Protein AF-A0A812PM67-F1 (afdb_monomer_lite)

Structure (mmCIF, N/CA/C/O backbone):
data_AF-A0A812PM67-F1
#
_entry.id   AF-A0A812PM67-F1
#
loop_
_atom_site.group_PDB
_atom_site.id
_atom_site.type_symbol
_atom_site.label_atom_id
_atom_site.label_alt_id
_atom_site.label_comp_id
_atom_site.label_asym_id
_atom_site.label_entity_id
_atom_site.label_seq_id
_atom_site.pdbx_PDB_ins_code
_atom_site.Cartn_x
_atom_site.Cartn_y
_atom_site.Cartn_z
_atom_site.occupancy
_atom_site.B_iso_or_equiv
_atom_site.auth_seq_id
_atom_site.auth_comp_id
_atom_site.auth_asym_id
_atom_site.auth_atom_id
_atom_site.pdbx_PDB_model_num
ATOM 1 N N . MET A 1 1 ? -18.846 -13.274 14.100 1.00 53.47 1 MET A N 1
ATOM 2 C CA . MET A 1 1 ? -19.749 -12.479 14.962 1.00 53.47 1 MET A CA 1
ATOM 3 C C . MET A 1 1 ? -19.420 -12.584 16.456 1.00 53.47 1 MET A C 1
ATOM 5 O O . MET A 1 1 ? -19.076 -11.567 17.038 1.00 53.47 1 MET A O 1
ATOM 9 N N . ASN A 1 2 ? -19.441 -13.771 17.082 1.00 52.19 2 ASN A N 1
ATOM 10 C CA . ASN A 1 2 ? -19.246 -13.902 18.545 1.00 52.19 2 ASN A CA 1
ATOM 11 C C . ASN A 1 2 ? -17.919 -13.339 19.081 1.00 52.19 2 ASN A C 1
ATOM 13 O O . ASN A 1 2 ? -17.893 -12.766 20.164 1.00 52.19 2 ASN A O 1
ATOM 17 N N . ASN A 1 3 ? -16.821 -13.451 18.331 1.00 54.47 3 ASN A N 1
ATOM 18 C CA . ASN A 1 3 ? -15.540 -12.885 18.769 1.00 54.47 3 ASN A CA 1
ATOM 19 C C . ASN A 1 3 ? -15.491 -11.360 18.638 1.00 54.47 3 ASN A C 1
ATOM 21 O O . ASN A 1 3 ? -14.904 -10.704 19.487 1.00 54.47 3 ASN A O 1
ATOM 25 N N . PHE A 1 4 ? -16.196 -10.787 17.659 1.00 59.94 4 PHE A N 1
ATOM 26 C CA . PHE A 1 4 ? -16.347 -9.337 17.566 1.00 59.94 4 PHE A CA 1
ATOM 27 C C . PHE A 1 4 ? -17.108 -8.776 18.771 1.00 59.94 4 PHE A C 1
ATOM 29 O O . PHE A 1 4 ? -16.685 -7.788 19.358 1.00 59.94 4 PHE A O 1
ATOM 36 N N . GLN A 1 5 ? -18.180 -9.450 19.208 1.00 59.22 5 GLN A N 1
ATOM 37 C CA . GLN A 1 5 ? -18.929 -9.045 20.404 1.00 59.22 5 GLN A CA 1
ATOM 38 C C . GLN A 1 5 ? -18.068 -9.023 21.678 1.00 59.22 5 GLN A C 1
ATOM 40 O O . GLN A 1 5 ? -18.332 -8.211 22.556 1.00 59.22 5 GLN A O 1
ATOM 45 N N . LYS A 1 6 ? -17.016 -9.852 21.770 1.00 57.28 6 LYS A N 1
ATOM 46 C CA . LYS A 1 6 ? -16.065 -9.835 22.900 1.00 57.28 6 LYS A CA 1
ATOM 47 C C . LYS A 1 6 ? -15.141 -8.610 22.897 1.00 57.28 6 LYS A C 1
ATOM 49 O O . LYS A 1 6 ? -14.663 -8.209 23.957 1.00 57.28 6 LYS A O 1
ATOM 54 N N . CYS A 1 7 ? -14.890 -8.034 21.722 1.00 51.81 7 CYS A N 1
ATOM 55 C CA . CYS A 1 7 ? -14.085 -6.824 21.535 1.00 51.81 7 CYS A CA 1
ATOM 56 C C . CYS A 1 7 ? -14.950 -5.546 21.524 1.00 51.81 7 CYS A C 1
ATOM 58 O O . CYS A 1 7 ? -14.443 -4.449 21.757 1.00 51.81 7 CYS A O 1
ATOM 60 N N . ARG A 1 8 ? -16.257 -5.680 21.268 1.00 52.75 8 ARG A N 1
ATOM 61 C CA . ARG A 1 8 ? -17.226 -4.581 21.195 1.00 52.75 8 ARG A CA 1
ATOM 62 C C . ARG A 1 8 ? -17.349 -3.879 22.556 1.00 52.75 8 ARG A C 1
ATOM 64 O O . ARG A 1 8 ? -17.611 -4.528 23.563 1.00 52.75 8 ARG A O 1
ATOM 71 N N . GLY A 1 9 ? -17.155 -2.556 22.580 1.00 52.50 9 GLY A N 1
ATOM 72 C CA . GLY A 1 9 ? -17.244 -1.718 23.789 1.00 52.50 9 GLY A CA 1
ATOM 73 C C . GLY A 1 9 ? -15.924 -1.451 24.527 1.00 52.50 9 GLY A C 1
ATOM 74 O O . GLY A 1 9 ? -15.938 -0.745 25.528 1.00 52.50 9 GLY A O 1
ATOM 75 N N . ARG A 1 10 ? -14.786 -1.973 24.044 1.00 57.25 10 ARG A N 1
ATOM 76 C CA . ARG A 1 10 ? -13.454 -1.767 24.655 1.00 57.25 10 ARG A CA 1
ATOM 77 C C . ARG A 1 10 ? -12.686 -0.530 24.155 1.00 57.25 10 ARG A C 1
ATOM 79 O O . ARG A 1 10 ? -11.499 -0.439 24.421 1.00 57.25 10 ARG A O 1
ATOM 86 N N . ASP A 1 11 ? -13.348 0.376 23.435 1.00 62.62 11 ASP A N 1
ATOM 87 C CA . ASP A 1 11 ? -12.742 1.546 22.768 1.00 62.62 11 ASP A CA 1
ATOM 88 C C . ASP A 1 11 ? -11.414 1.222 22.051 1.00 62.62 11 ASP A C 1
ATOM 90 O O . ASP A 1 11 ? -10.397 1.874 22.246 1.00 62.62 11 ASP A O 1
ATOM 94 N N . LEU A 1 12 ? -11.416 0.132 21.270 1.00 65.94 12 LEU A N 1
ATOM 95 C CA . LEU A 1 12 ? -10.230 -0.344 20.556 1.00 65.94 12 LEU A CA 1
ATOM 96 C C . LEU A 1 12 ? -10.053 0.425 19.246 1.00 65.94 12 LEU A C 1
ATOM 98 O O . LEU A 1 12 ? -10.961 0.461 18.396 1.00 65.94 12 LEU A O 1
ATOM 102 N N . GLU A 1 13 ? -8.860 0.981 19.064 1.00 75.81 13 GLU A N 1
ATOM 103 C CA . GLU A 1 13 ? -8.408 1.511 17.787 1.00 75.81 13 GLU A CA 1
ATOM 104 C C . GLU A 1 13 ? -7.989 0.365 16.855 1.00 75.81 13 GLU A C 1
ATOM 106 O O . GLU A 1 13 ? -7.826 -0.787 17.263 1.00 75.81 13 GLU A O 1
ATOM 111 N N . LEU A 1 14 ? -7.815 0.653 15.561 1.00 72.88 14 LEU A N 1
ATOM 112 C CA . LEU A 1 14 ? -7.388 -0.379 14.608 1.00 72.88 14 LEU A CA 1
ATOM 113 C C . LEU A 1 14 ? -6.022 -0.972 14.961 1.00 72.88 14 LEU A C 1
ATOM 115 O O . LEU A 1 14 ? -5.805 -2.161 14.764 1.00 72.88 14 LEU A O 1
ATOM 119 N N . THR A 1 15 ? -5.112 -0.159 15.491 1.00 75.88 15 THR A N 1
ATOM 120 C CA . THR A 1 15 ? -3.776 -0.594 15.918 1.00 75.88 15 THR A CA 1
ATOM 121 C C . THR A 1 15 ? -3.815 -1.600 17.061 1.00 75.88 15 THR A C 1
ATOM 123 O O . THR A 1 15 ? -2.888 -2.395 17.190 1.00 75.88 15 THR A O 1
ATOM 126 N N . ASP A 1 16 ? -4.898 -1.618 17.840 1.00 73.19 16 ASP A N 1
ATOM 127 C CA . ASP A 1 16 ? -5.075 -2.562 18.938 1.00 73.19 16 ASP A CA 1
ATOM 128 C C . ASP A 1 16 ? -5.581 -3.923 18.460 1.00 73.19 16 ASP A C 1
ATOM 130 O O . ASP A 1 16 ? -5.602 -4.862 19.249 1.00 73.19 16 ASP A O 1
ATOM 134 N N . LEU A 1 17 ? -6.012 -4.056 17.199 1.00 74.12 17 LEU A N 1
ATOM 135 C CA . LEU A 1 17 ? -6.560 -5.288 16.629 1.00 74.12 17 LEU A CA 1
ATOM 136 C C . LEU A 1 17 ? -5.436 -6.177 16.081 1.00 74.12 17 LEU A C 1
ATOM 138 O O . LEU A 1 17 ? -5.113 -6.165 14.893 1.00 74.12 17 LEU A O 1
ATOM 142 N N . THR A 1 18 ? -4.852 -6.974 16.968 1.00 78.88 18 THR A N 1
ATOM 143 C CA . THR A 1 18 ? -3.805 -7.955 16.677 1.00 78.88 18 THR A CA 1
ATOM 144 C C . THR A 1 18 ? -4.374 -9.374 16.704 1.00 78.88 18 THR A C 1
ATOM 146 O O . THR A 1 18 ? -5.536 -9.600 17.049 1.00 78.88 18 THR A O 1
ATOM 149 N N . THR A 1 19 ? -3.550 -10.370 16.379 1.00 79.12 19 THR A N 1
ATOM 150 C CA . THR A 1 19 ? -3.933 -11.786 16.497 1.00 79.12 19 THR A CA 1
ATOM 151 C C . THR A 1 19 ? -4.286 -12.199 17.930 1.00 79.12 19 THR A C 1
ATOM 153 O O . THR A 1 19 ? -5.054 -13.140 18.119 1.00 79.12 19 THR A O 1
ATOM 156 N N . GLU A 1 20 ? -3.754 -11.492 18.932 1.00 77.94 20 GLU A N 1
ATOM 157 C CA . GLU A 1 20 ? -3.978 -11.759 20.357 1.00 77.94 20 GLU A CA 1
ATOM 158 C C . GLU A 1 20 ? -5.264 -11.112 20.875 1.00 77.94 20 GLU A C 1
ATOM 160 O O . GLU A 1 20 ? -6.002 -11.710 21.657 1.00 77.94 20 GLU A O 1
ATOM 165 N N . THR A 1 21 ? -5.556 -9.887 20.439 1.00 72.69 21 THR A N 1
ATOM 166 C CA . THR A 1 21 ? -6.730 -9.130 20.897 1.00 72.69 21 THR A CA 1
ATOM 167 C C . THR A 1 21 ? -7.976 -9.436 20.067 1.00 72.69 21 THR A C 1
ATOM 169 O O . THR A 1 21 ? -9.092 -9.355 20.585 1.00 72.69 21 THR A O 1
ATOM 172 N N . PHE A 1 22 ? -7.803 -9.842 18.804 1.00 76.81 22 PHE A N 1
ATOM 173 C CA . PHE A 1 22 ? -8.862 -10.277 17.898 1.00 76.81 22 PHE A CA 1
ATOM 174 C C . PHE A 1 22 ? -8.817 -11.797 17.699 1.00 76.81 22 PHE A C 1
ATOM 176 O O . PHE A 1 22 ? -8.490 -12.313 16.629 1.00 76.81 22 PHE A O 1
ATOM 183 N N . VAL A 1 23 ? -9.141 -12.535 18.761 1.00 78.25 23 VAL A N 1
ATOM 184 C CA . VAL A 1 23 ? -9.087 -14.004 18.761 1.00 78.25 23 VAL A CA 1
ATOM 185 C C . VAL A 1 23 ? -10.142 -14.578 17.818 1.00 78.25 23 VAL A C 1
ATOM 187 O O . VAL A 1 23 ? -11.324 -14.244 17.901 1.00 78.25 23 VAL A O 1
ATOM 190 N N . LEU A 1 24 ? -9.739 -15.488 16.934 1.00 77.44 24 LEU A N 1
ATOM 191 C CA . LEU A 1 24 ? -10.632 -16.189 16.011 1.00 77.44 24 LEU A CA 1
ATOM 192 C C . LEU A 1 24 ? -10.998 -17.574 16.547 1.00 77.44 24 LEU A C 1
ATOM 194 O O . LEU A 1 24 ? -10.254 -18.180 17.309 1.00 77.44 24 LEU A O 1
ATOM 198 N N . SER A 1 25 ? -12.169 -18.084 16.163 1.00 77.81 25 SER A N 1
ATOM 199 C CA . SER A 1 25 ? -12.476 -19.501 16.373 1.00 77.81 25 SER A CA 1
ATOM 200 C C . SER A 1 25 ? -11.576 -20.347 15.477 1.00 77.81 25 SER A C 1
ATOM 202 O O . SER A 1 25 ? -11.312 -19.936 14.347 1.00 77.81 25 SER A O 1
ATOM 204 N N . GLU A 1 26 ? -11.229 -21.549 15.920 1.00 79.44 26 GLU A N 1
ATOM 205 C CA . GLU A 1 26 ? -10.392 -22.510 15.187 1.00 79.44 26 GLU A CA 1
ATOM 206 C C . GLU A 1 26 ? -10.802 -22.665 13.713 1.00 79.44 26 GLU A C 1
ATOM 208 O O . GLU A 1 26 ? -9.999 -22.422 12.818 1.00 79.44 26 GLU A O 1
ATOM 213 N N . LYS A 1 27 ? -12.097 -22.875 13.439 1.00 77.50 27 LYS A N 1
ATOM 214 C CA . LYS A 1 27 ? -12.643 -22.974 12.072 1.00 77.50 27 LYS A CA 1
ATOM 215 C C . LYS A 1 27 ? -12.327 -21.768 11.172 1.00 77.50 27 LYS A C 1
ATOM 217 O O . LYS A 1 27 ? -12.127 -21.916 9.970 1.00 77.50 27 LYS A O 1
ATOM 222 N N . VAL A 1 28 ? -12.331 -20.556 11.731 1.00 77.38 28 VAL A N 1
ATOM 223 C CA . VAL A 1 28 ? -12.028 -19.329 10.971 1.00 77.38 28 VAL A CA 1
ATOM 224 C C . VAL A 1 28 ? -10.520 -19.196 10.781 1.00 77.38 28 VAL A C 1
ATOM 226 O O . VAL A 1 28 ? -10.084 -18.795 9.708 1.00 77.38 28 VAL A O 1
ATOM 229 N N . HIS A 1 29 ? -9.726 -19.582 11.781 1.00 78.56 29 HIS A N 1
ATOM 230 C CA . HIS A 1 29 ? -8.271 -19.605 11.669 1.00 78.56 29 HIS A CA 1
ATOM 231 C C . HIS A 1 29 ? -7.803 -20.583 10.575 1.00 78.56 29 HIS A C 1
ATOM 233 O O . HIS A 1 29 ? -7.023 -20.201 9.706 1.00 78.56 29 HIS A O 1
ATOM 239 N N . GLU A 1 30 ? -8.364 -21.795 10.523 1.00 77.44 30 GLU A N 1
ATOM 240 C CA . GLU A 1 30 ? -8.109 -22.762 9.445 1.00 77.44 30 GLU A CA 1
ATOM 241 C C . GLU A 1 30 ? -8.493 -22.221 8.062 1.00 77.44 30 GLU A C 1
ATOM 243 O O . GLU A 1 30 ? -7.765 -22.411 7.084 1.00 77.44 30 GLU A O 1
ATOM 248 N N . ALA A 1 31 ? -9.634 -21.530 7.962 1.00 77.75 31 ALA A N 1
ATOM 249 C CA . ALA A 1 31 ? -10.050 -20.899 6.716 1.00 77.75 31 ALA A CA 1
ATOM 250 C C . ALA A 1 31 ? -9.038 -19.830 6.278 1.00 77.75 31 ALA A C 1
ATOM 252 O O . ALA A 1 31 ? -8.613 -19.839 5.126 1.00 77.75 31 ALA A O 1
ATOM 253 N N . LEU A 1 32 ? -8.586 -18.963 7.190 1.00 83.38 32 LEU A N 1
ATOM 254 C CA . LEU A 1 32 ? -7.574 -17.948 6.886 1.00 83.38 32 LEU A CA 1
ATOM 255 C C . LEU A 1 32 ? -6.211 -18.553 6.534 1.00 83.38 32 LEU A C 1
ATOM 257 O O . LEU A 1 32 ? -5.523 -18.013 5.673 1.00 83.38 32 LEU A O 1
ATOM 261 N N . HIS A 1 33 ? -5.840 -19.699 7.108 1.00 81.94 33 HIS A N 1
ATOM 262 C CA . HIS A 1 33 ? -4.638 -20.421 6.689 1.00 81.94 33 HIS A CA 1
ATOM 263 C C . HIS A 1 33 ? -4.732 -20.866 5.220 1.00 81.94 33 HIS A C 1
ATOM 265 O O . HIS A 1 33 ? -3.780 -20.701 4.457 1.00 81.94 33 HIS A O 1
ATOM 271 N N . LYS A 1 34 ? -5.897 -21.369 4.785 1.00 80.19 34 LYS A N 1
ATOM 272 C CA . LYS A 1 34 ? -6.144 -21.704 3.369 1.00 80.19 34 LYS A CA 1
ATOM 273 C C . LYS A 1 34 ? -6.096 -20.465 2.475 1.00 80.19 34 LYS A C 1
ATOM 275 O O . LYS A 1 34 ? -5.497 -20.523 1.408 1.00 80.19 34 LYS A O 1
ATOM 280 N N . VAL A 1 35 ? -6.664 -19.344 2.927 1.00 84.12 35 VAL A N 1
ATOM 281 C CA . VAL A 1 35 ? -6.593 -18.052 2.218 1.00 84.12 35 VAL A CA 1
ATOM 282 C C . VAL A 1 35 ? -5.139 -17.617 2.036 1.00 84.12 35 VAL A C 1
ATOM 284 O O . VAL A 1 35 ? -4.723 -17.317 0.922 1.00 84.12 35 VAL A O 1
ATOM 287 N N . LYS A 1 36 ? -4.343 -17.629 3.112 1.00 85.69 36 LYS A N 1
ATOM 288 C CA . LYS A 1 36 ? -2.919 -17.279 3.070 1.00 85.69 36 LYS A CA 1
ATOM 289 C C . LYS A 1 36 ? -2.151 -18.185 2.103 1.00 85.69 36 LYS A C 1
ATOM 291 O O . LYS A 1 36 ? -1.379 -17.686 1.288 1.00 85.69 36 LYS A O 1
ATOM 296 N N . HIS A 1 37 ? -2.410 -19.491 2.141 1.00 81.56 37 HIS A N 1
ATOM 297 C CA . HIS A 1 37 ? -1.799 -20.448 1.223 1.00 81.56 37 HIS A CA 1
ATOM 298 C C . HIS A 1 37 ? -2.180 -20.182 -0.246 1.00 81.56 37 HIS A C 1
ATOM 300 O O . HIS A 1 37 ? -1.308 -20.203 -1.111 1.00 81.56 37 HIS A O 1
ATOM 306 N N . GLU A 1 38 ? -3.448 -19.888 -0.547 1.00 83.19 38 GLU A N 1
ATOM 307 C CA . GLU A 1 38 ? -3.905 -19.568 -1.910 1.00 83.19 38 GLU A CA 1
ATOM 308 C C . GLU A 1 38 ? -3.262 -18.282 -2.453 1.00 83.19 38 GLU A C 1
ATOM 310 O O . GLU A 1 38 ? -2.867 -18.224 -3.620 1.00 83.19 38 GLU A O 1
ATOM 315 N N . LEU A 1 39 ? -3.071 -17.282 -1.588 1.00 83.12 39 LEU A N 1
ATOM 316 C CA . LEU A 1 39 ? -2.365 -16.046 -1.928 1.00 83.12 39 LEU A CA 1
ATOM 317 C C . LEU A 1 39 ? -0.874 -16.296 -2.214 1.00 83.12 39 LEU A C 1
ATOM 319 O O . LEU A 1 39 ? -0.337 -15.775 -3.187 1.00 83.12 39 LEU A O 1
ATOM 323 N N . GLN A 1 40 ? -0.199 -17.106 -1.392 1.00 81.19 40 GLN A N 1
ATOM 324 C CA . GLN A 1 40 ? 1.251 -17.323 -1.488 1.00 81.19 40 GLN A CA 1
ATOM 325 C C . GLN A 1 40 ? 1.657 -18.343 -2.552 1.00 81.19 40 GLN A C 1
ATOM 327 O O . GLN A 1 40 ? 2.670 -18.168 -3.239 1.00 81.19 40 GLN A O 1
ATOM 332 N N . HIS A 1 41 ? 0.893 -19.423 -2.679 1.00 78.38 41 HIS A N 1
ATOM 333 C CA . HIS A 1 41 ? 1.264 -20.614 -3.444 1.00 78.38 41 HIS A CA 1
ATOM 334 C C . HIS A 1 41 ? 0.295 -20.908 -4.589 1.00 78.38 41 HIS A C 1
ATOM 336 O O . HIS A 1 41 ? 0.723 -21.454 -5.602 1.00 78.38 41 HIS A O 1
ATOM 342 N N . GLY A 1 42 ? -0.969 -20.505 -4.459 1.00 80.81 42 GLY A N 1
ATOM 343 C CA . GLY A 1 42 ? -2.007 -20.729 -5.462 1.00 80.81 42 GLY A CA 1
ATOM 344 C C . GLY A 1 42 ? -2.061 -19.658 -6.554 1.00 80.81 42 GLY A C 1
ATOM 345 O O . GLY A 1 42 ? -1.041 -19.145 -7.038 1.00 80.81 42 GLY A O 1
ATOM 346 N N . SER A 1 43 ? -3.284 -19.314 -6.954 1.00 80.38 43 SER A N 1
ATOM 347 C CA . SER A 1 43 ? -3.588 -18.310 -7.980 1.00 80.38 43 SER A CA 1
ATOM 348 C C . SER A 1 43 ? -3.188 -16.887 -7.581 1.00 80.38 43 SER A C 1
ATOM 350 O O . SER A 1 43 ? -3.027 -16.030 -8.452 1.00 80.38 43 SER A O 1
ATOM 352 N N . GLY A 1 44 ? -2.998 -16.623 -6.285 1.00 81.31 44 GLY A N 1
ATOM 353 C CA . GLY A 1 44 ? -2.747 -15.277 -5.785 1.00 81.31 44 GLY A CA 1
ATOM 354 C C . GLY A 1 44 ? -4.012 -14.429 -5.640 1.00 81.31 44 GLY A C 1
ATOM 355 O O . GLY A 1 44 ? -3.880 -13.238 -5.402 1.00 81.31 44 GLY A O 1
ATOM 356 N N . ALA A 1 45 ? -5.217 -14.990 -5.779 1.00 83.38 45 ALA A N 1
ATOM 357 C CA . ALA A 1 45 ? -6.473 -14.263 -5.596 1.00 83.38 45 ALA A CA 1
ATOM 358 C C . ALA A 1 45 ? -7.491 -15.081 -4.797 1.00 83.38 45 ALA A C 1
ATOM 360 O O . ALA A 1 45 ? -7.642 -16.284 -4.990 1.00 83.38 45 ALA A O 1
ATOM 361 N N . VAL A 1 46 ? -8.217 -14.412 -3.904 1.00 86.25 46 VAL A N 1
ATOM 362 C CA . VAL A 1 46 ? -9.248 -15.017 -3.061 1.00 86.25 46 VAL A CA 1
ATOM 363 C C . VAL A 1 46 ? -10.446 -14.085 -2.955 1.00 86.25 46 VAL A C 1
ATOM 365 O O . VAL A 1 46 ? -10.289 -12.896 -2.691 1.00 86.25 46 VAL A O 1
ATOM 368 N N . LEU A 1 47 ? -11.650 -14.645 -3.080 1.00 82.94 47 LEU A N 1
ATOM 369 C CA . LEU A 1 47 ? -12.907 -13.970 -2.768 1.00 82.94 47 LEU A CA 1
ATOM 370 C C . LEU A 1 47 ? -13.444 -14.476 -1.423 1.00 82.94 47 LEU A C 1
ATOM 372 O O . LEU A 1 47 ? -13.640 -15.676 -1.229 1.00 82.94 47 LEU A O 1
ATOM 376 N N . LEU A 1 48 ? -13.723 -13.556 -0.507 1.00 83.62 48 LEU A N 1
ATOM 377 C CA . LEU A 1 48 ? -14.401 -13.803 0.760 1.00 83.62 48 LEU A CA 1
ATOM 378 C C . LEU A 1 48 ? -15.816 -13.234 0.702 1.00 83.62 48 LEU A C 1
ATOM 380 O O . LEU A 1 48 ? -16.032 -12.122 0.221 1.00 83.62 48 LEU A O 1
ATOM 384 N N . ARG A 1 49 ? -16.783 -13.986 1.231 1.00 81.75 49 ARG A N 1
ATOM 385 C CA . ARG A 1 49 ? -18.189 -13.572 1.297 1.00 81.75 49 ARG A CA 1
ATOM 386 C C . ARG A 1 49 ? -18.663 -13.580 2.742 1.00 81.75 49 ARG A C 1
ATOM 388 O O . ARG A 1 49 ? -18.769 -14.639 3.356 1.00 81.75 49 ARG A O 1
ATOM 395 N N . PHE A 1 50 ? -18.949 -12.395 3.266 1.00 75.81 50 PHE A N 1
ATOM 396 C CA . PHE A 1 50 ? -19.520 -12.193 4.598 1.00 75.81 50 PHE A CA 1
ATOM 397 C C . PHE A 1 50 ? -21.057 -12.161 4.570 1.00 75.81 50 PHE A C 1
ATOM 399 O O . PHE A 1 50 ? -21.687 -12.424 5.592 1.00 75.81 50 PHE A O 1
ATOM 406 N N . GLY A 1 51 ? -21.646 -11.906 3.394 1.00 65.81 51 GLY A N 1
ATOM 407 C CA . GLY A 1 51 ? -23.090 -11.759 3.184 1.00 65.81 51 GLY A CA 1
ATOM 408 C C . GLY A 1 51 ? -23.604 -10.352 3.535 1.00 65.81 51 GLY A C 1
ATOM 409 O O . GLY A 1 51 ? -22.926 -9.621 4.255 1.00 65.81 51 GLY A O 1
ATOM 410 N N . PRO A 1 52 ? -24.790 -9.947 3.049 1.00 65.69 52 PRO A N 1
ATOM 411 C CA . PRO A 1 52 ? -25.280 -8.570 3.187 1.00 65.69 52 PRO A CA 1
ATOM 412 C C . PRO A 1 52 ? -25.669 -8.193 4.625 1.00 65.69 52 PRO A C 1
ATOM 414 O O . PRO A 1 52 ? -25.455 -7.059 5.056 1.00 65.69 52 PRO A O 1
ATOM 417 N N . ASP A 1 53 ? -26.158 -9.158 5.408 1.00 71.12 53 ASP A N 1
ATOM 418 C CA . ASP A 1 53 ? -26.620 -8.938 6.786 1.00 71.12 53 ASP A CA 1
ATOM 419 C C . ASP A 1 53 ? -25.506 -8.492 7.739 1.00 71.12 53 ASP A C 1
ATOM 421 O O . ASP A 1 53 ? -25.772 -7.942 8.811 1.00 71.12 53 ASP A O 1
ATOM 425 N N . TRP A 1 54 ? -24.246 -8.709 7.356 1.00 73.31 54 TRP A N 1
ATOM 426 C CA . TRP A 1 54 ? -23.092 -8.404 8.189 1.00 73.31 54 TRP A CA 1
ATOM 427 C C . TRP A 1 54 ? -23.007 -6.908 8.537 1.00 73.31 54 TRP A C 1
ATOM 429 O O . TRP A 1 54 ? -22.687 -6.559 9.674 1.00 73.31 54 TRP A O 1
ATOM 439 N N . ILE A 1 55 ? -23.384 -6.030 7.599 1.00 71.50 55 ILE A N 1
ATOM 440 C CA . ILE A 1 55 ? -23.346 -4.572 7.791 1.00 71.50 55 ILE A CA 1
ATOM 441 C C . ILE A 1 55 ? -24.498 -4.102 8.650 1.00 71.50 55 ILE A C 1
ATOM 443 O O . ILE A 1 55 ? -24.295 -3.303 9.561 1.00 71.50 55 ILE A O 1
ATOM 447 N N . HIS A 1 56 ? -25.694 -4.631 8.399 1.00 71.94 56 HIS A N 1
ATOM 448 C CA . HIS A 1 56 ? -26.887 -4.276 9.159 1.00 71.94 56 HIS A CA 1
ATOM 449 C C . HIS A 1 56 ? -26.753 -4.636 10.644 1.00 71.94 56 HIS A C 1
ATOM 451 O O . HIS A 1 56 ? -27.255 -3.913 11.499 1.00 71.94 56 HIS A O 1
ATOM 457 N N . GLN A 1 57 ? -26.048 -5.724 10.964 1.00 73.50 57 GLN A N 1
ATOM 458 C CA . GLN A 1 57 ? -25.883 -6.188 12.344 1.00 73.50 57 GLN A CA 1
ATOM 459 C C . GLN A 1 57 ? -24.791 -5.443 13.127 1.00 73.50 57 GLN A C 1
ATOM 461 O O . GLN A 1 57 ? -24.885 -5.323 14.353 1.00 73.50 57 GLN A O 1
ATOM 466 N N . LEU A 1 58 ? -23.742 -4.972 12.449 1.00 73.56 58 LEU A N 1
ATOM 467 C CA . LEU A 1 58 ? -22.564 -4.391 13.097 1.00 73.56 58 LEU A CA 1
ATOM 468 C C . LEU A 1 58 ? -22.502 -2.864 12.972 1.00 73.56 58 LEU A C 1
ATOM 470 O O . LEU A 1 58 ? -22.118 -2.196 13.926 1.00 73.56 58 LEU A O 1
ATOM 474 N N . GLY A 1 59 ? -22.926 -2.305 11.839 1.00 82.44 59 GLY A N 1
ATOM 475 C CA . GLY A 1 59 ? -22.630 -0.927 11.449 1.00 82.44 59 GLY A CA 1
ATOM 476 C C . GLY A 1 59 ? -21.259 -0.805 10.774 1.00 82.44 59 GLY A C 1
ATOM 477 O O . GLY A 1 59 ? -20.399 -1.674 10.912 1.00 82.44 59 GLY A O 1
ATOM 478 N N . GLU A 1 60 ? -21.042 0.274 10.016 1.00 86.25 60 GLU A N 1
ATOM 479 C CA . GLU A 1 60 ? -19.858 0.440 9.151 1.00 86.25 60 GLU A CA 1
ATOM 480 C C . GLU A 1 60 ? -18.519 0.368 9.888 1.00 86.25 60 GLU A C 1
ATOM 482 O O . GLU A 1 60 ? -17.572 -0.241 9.398 1.00 86.25 60 GLU A O 1
ATOM 487 N N . GLU A 1 61 ? -18.415 1.011 11.047 1.00 84.19 61 GLU A N 1
ATOM 488 C CA . GLU A 1 61 ? -17.140 1.104 11.760 1.00 84.19 61 GLU A CA 1
ATOM 489 C C . GLU A 1 61 ? -16.776 -0.221 12.437 1.00 84.19 61 GLU A C 1
ATOM 491 O O . GLU A 1 61 ? -15.634 -0.677 12.392 1.00 84.19 61 GLU A O 1
ATOM 496 N N . ASP A 1 62 ? -17.775 -0.902 12.988 1.00 81.75 62 ASP A N 1
ATOM 497 C CA . ASP A 1 62 ? -17.632 -2.250 13.529 1.00 81.75 62 ASP A CA 1
ATOM 498 C C . ASP A 1 62 ? -17.292 -3.254 12.413 1.00 81.75 62 ASP A C 1
ATOM 500 O O . ASP A 1 62 ? -16.466 -4.153 12.606 1.00 81.75 62 ASP A O 1
ATOM 504 N N . CYS A 1 63 ? -17.842 -3.045 11.213 1.00 83.62 63 CYS A N 1
ATOM 505 C CA . CYS A 1 63 ? -17.438 -3.754 10.007 1.00 83.62 63 CYS A CA 1
ATOM 506 C C . CYS A 1 63 ? -15.960 -3.506 9.675 1.00 83.62 63 CYS A C 1
ATOM 508 O O . CYS A 1 63 ? -15.188 -4.451 9.503 1.00 83.62 63 CYS A O 1
ATOM 510 N N . ARG A 1 64 ? -15.527 -2.243 9.659 1.00 87.00 64 ARG A N 1
ATOM 511 C CA . ARG A 1 64 ? -14.130 -1.866 9.405 1.00 87.00 64 ARG A CA 1
ATOM 512 C C . ARG A 1 64 ? -13.170 -2.572 10.359 1.00 87.00 64 ARG A C 1
ATOM 514 O O . ARG A 1 64 ? -12.190 -3.168 9.912 1.00 87.00 64 ARG A O 1
ATOM 521 N N . ARG A 1 65 ? -13.485 -2.562 11.657 1.00 84.81 65 ARG A N 1
ATOM 522 C CA . ARG A 1 65 ? -12.721 -3.252 12.708 1.00 84.81 65 ARG A CA 1
ATOM 523 C C . ARG A 1 65 ? -12.706 -4.766 12.509 1.00 84.81 65 ARG A C 1
ATOM 525 O O . ARG A 1 65 ? -11.648 -5.376 12.591 1.00 84.81 65 ARG A O 1
ATOM 532 N N . CYS A 1 66 ? -13.849 -5.382 12.209 1.00 83.31 66 CYS A N 1
ATOM 533 C CA . CYS A 1 66 ? -13.922 -6.813 11.902 1.00 83.31 66 CYS A CA 1
ATOM 534 C C . CYS A 1 66 ? -13.024 -7.201 10.729 1.00 83.31 66 CYS A C 1
ATOM 536 O O . CYS A 1 66 ? -12.274 -8.170 10.821 1.00 83.31 66 CYS A O 1
ATOM 538 N N . PHE A 1 67 ? -13.115 -6.454 9.628 1.00 86.62 67 PHE A N 1
ATOM 539 C CA . PHE A 1 67 ? -12.336 -6.728 8.428 1.00 86.62 67 PHE A CA 1
ATOM 540 C C . PHE A 1 67 ? -10.838 -6.558 8.697 1.00 86.62 67 PHE A C 1
ATOM 542 O O . PHE A 1 67 ? -10.055 -7.447 8.369 1.00 86.62 67 PHE A O 1
ATOM 549 N N . PHE A 1 68 ? -10.453 -5.486 9.397 1.00 88.19 68 PHE A N 1
ATOM 550 C CA . PHE A 1 68 ? -9.080 -5.275 9.851 1.00 88.19 68 PHE A CA 1
ATOM 551 C C . PHE A 1 68 ? -8.576 -6.435 10.714 1.00 88.19 68 PHE A C 1
ATOM 553 O O . PHE A 1 68 ? -7.536 -7.019 10.417 1.00 88.19 68 PHE A O 1
ATOM 560 N N . GLY A 1 69 ? -9.330 -6.792 11.758 1.00 85.06 69 GLY A N 1
ATOM 561 C CA . GLY A 1 69 ? -8.965 -7.845 12.697 1.00 85.06 69 GLY A CA 1
ATOM 562 C C . GLY A 1 69 ? -8.807 -9.200 12.014 1.00 85.06 69 GLY A C 1
ATOM 563 O O . GLY A 1 69 ? -7.874 -9.925 12.325 1.00 85.06 69 GLY A O 1
ATOM 564 N N . LEU A 1 70 ? -9.653 -9.529 11.032 1.00 85.19 70 LEU A N 1
ATOM 565 C CA . LEU A 1 70 ? -9.493 -10.734 10.210 1.00 85.19 70 LEU A CA 1
ATOM 566 C C . LEU A 1 70 ? -8.206 -10.692 9.377 1.00 85.19 70 LEU A C 1
ATOM 568 O O . LEU A 1 70 ? -7.448 -11.660 9.365 1.00 85.19 70 LEU A O 1
ATOM 572 N N . CYS A 1 71 ? -7.939 -9.573 8.702 1.00 87.81 71 CYS A N 1
ATOM 573 C CA . CYS A 1 71 ? -6.746 -9.406 7.877 1.00 87.81 71 CYS A CA 1
ATOM 574 C C . CYS A 1 71 ? -5.440 -9.393 8.691 1.00 87.81 71 CYS A C 1
ATOM 576 O O . CYS A 1 71 ? -4.410 -9.821 8.171 1.00 87.81 71 CYS A O 1
ATOM 578 N N . ALA A 1 72 ? -5.478 -8.994 9.967 1.00 86.50 72 ALA A N 1
ATOM 579 C CA . ALA A 1 72 ? -4.326 -9.040 10.869 1.00 86.50 72 ALA A CA 1
ATOM 580 C C . ALA A 1 72 ? -3.784 -10.468 11.094 1.00 86.50 72 ALA A C 1
ATOM 582 O O . ALA A 1 72 ? -2.600 -10.637 11.377 1.00 86.50 72 ALA A O 1
ATOM 583 N N . HIS A 1 73 ? -4.613 -11.508 10.910 1.00 85.56 73 HIS A N 1
ATOM 584 C CA . HIS A 1 73 ? -4.173 -12.917 10.942 1.00 85.56 73 HIS A CA 1
ATOM 585 C C . HIS A 1 73 ? -3.483 -13.371 9.647 1.00 85.56 73 HIS A C 1
ATOM 587 O O . HIS A 1 73 ? -2.834 -14.415 9.631 1.00 85.56 73 HIS A O 1
ATOM 593 N N . LEU A 1 74 ? -3.609 -12.612 8.555 1.00 86.56 74 LEU A N 1
ATOM 594 C CA . LEU A 1 74 ? -2.964 -12.918 7.274 1.00 86.56 74 LEU A CA 1
ATOM 595 C C . LEU A 1 74 ? -1.598 -12.237 7.149 1.00 86.56 74 LEU A C 1
ATOM 597 O O . LEU A 1 74 ? -0.655 -12.824 6.614 1.00 86.56 74 LEU A O 1
ATOM 601 N N . GLY A 1 75 ? -1.481 -11.008 7.653 1.00 85.94 75 GLY A N 1
ATOM 602 C CA . GLY A 1 75 ? -0.255 -10.224 7.608 1.00 85.94 75 GLY A CA 1
ATOM 603 C C . GLY A 1 75 ? -0.376 -8.908 8.366 1.00 85.94 75 GLY A C 1
ATOM 604 O O . GLY A 1 75 ? -1.438 -8.535 8.859 1.00 85.94 75 GLY A O 1
ATOM 605 N N . ARG A 1 76 ? 0.738 -8.179 8.445 1.00 85.12 76 ARG A N 1
ATOM 606 C CA . ARG A 1 76 ? 0.788 -6.884 9.128 1.00 85.12 76 ARG A CA 1
ATOM 607 C C . ARG A 1 76 ? 0.186 -5.806 8.234 1.00 85.12 76 ARG A C 1
ATOM 609 O O . ARG A 1 76 ? 0.686 -5.609 7.128 1.00 85.12 76 ARG A O 1
ATOM 616 N N . ALA A 1 77 ? -0.825 -5.088 8.714 1.00 84.00 77 ALA A N 1
ATOM 617 C CA . ALA A 1 77 ? -1.345 -3.923 8.006 1.00 84.00 77 ALA A CA 1
ATOM 618 C C . ALA A 1 77 ? -0.258 -2.847 7.864 1.00 84.00 77 ALA A C 1
ATOM 620 O O . ALA A 1 77 ? 0.485 -2.569 8.810 1.00 84.00 77 ALA A O 1
ATOM 621 N N . VAL A 1 78 ? -0.157 -2.251 6.681 1.00 78.19 78 VAL A N 1
ATOM 622 C CA . VAL A 1 78 ? 0.770 -1.150 6.408 1.00 78.19 78 VAL A CA 1
ATOM 623 C C . VAL A 1 78 ? -0.006 0.107 6.057 1.00 78.19 78 VAL A C 1
ATOM 625 O O . VAL A 1 78 ? -1.093 0.045 5.476 1.00 78.19 78 VAL A O 1
ATOM 628 N N . ALA A 1 79 ? 0.549 1.252 6.449 1.00 71.75 79 ALA A N 1
ATOM 629 C CA . ALA A 1 79 ? -0.034 2.538 6.125 1.00 71.75 79 ALA A CA 1
ATOM 630 C C . ALA A 1 79 ? -0.125 2.681 4.610 1.00 71.75 79 ALA A C 1
ATOM 632 O O . ALA A 1 79 ? 0.748 2.233 3.868 1.00 71.75 79 ALA A O 1
ATOM 633 N N . GLN A 1 80 ? -1.202 3.311 4.161 1.00 67.69 80 GLN A N 1
ATOM 634 C CA . GLN A 1 80 ? -1.413 3.561 2.745 1.00 67.69 80 GLN A CA 1
ATOM 635 C C . GLN A 1 80 ? -1.007 4.974 2.375 1.00 67.69 80 GLN A C 1
ATOM 637 O O . GLN A 1 80 ? -0.774 5.224 1.203 1.00 67.69 80 GLN A O 1
ATOM 642 N N . SER A 1 81 ? -0.908 5.895 3.337 1.00 57.22 81 SER A N 1
ATOM 643 C CA . SER A 1 81 ? -0.628 7.317 3.128 1.00 57.22 81 SER A CA 1
ATOM 644 C C . SER A 1 81 ? 0.449 7.836 4.076 1.00 57.22 81 SER A C 1
ATOM 646 O O . SER A 1 81 ? 0.354 7.622 5.283 1.00 57.22 81 SER A O 1
ATOM 648 N N . THR A 1 82 ? 1.409 8.592 3.546 1.00 46.69 82 THR A N 1
ATOM 649 C CA . THR A 1 82 ? 2.544 9.142 4.312 1.00 46.69 82 THR A CA 1
ATOM 650 C C . THR A 1 82 ? 2.190 10.283 5.269 1.00 46.69 82 THR A C 1
ATOM 652 O O . THR A 1 82 ? 2.985 10.618 6.145 1.00 46.69 82 THR A O 1
ATOM 655 N N . ASP A 1 83 ? 1.024 10.898 5.092 1.00 41.66 83 ASP A N 1
ATOM 656 C CA . ASP A 1 83 ? 0.524 12.046 5.847 1.00 41.66 83 ASP A CA 1
ATOM 657 C C . ASP A 1 83 ? -0.514 11.669 6.914 1.00 41.66 83 ASP A C 1
ATOM 659 O O . ASP A 1 83 ? -0.521 12.281 7.979 1.00 41.66 83 ASP A O 1
ATOM 663 N N . LEU A 1 84 ? -1.358 10.664 6.652 1.00 46.59 84 LEU A N 1
ATOM 664 C CA . LEU A 1 84 ? -2.444 10.260 7.559 1.00 46.59 84 LEU A CA 1
ATOM 665 C C . LEU A 1 84 ? -2.213 8.915 8.266 1.00 46.59 84 LEU A C 1
ATOM 667 O O . LEU A 1 84 ? -2.994 8.571 9.148 1.00 46.59 84 LEU A O 1
ATOM 671 N N . GLY A 1 85 ? -1.190 8.139 7.881 1.00 56.69 85 GLY A N 1
ATOM 672 C CA . GLY A 1 85 ? -0.930 6.818 8.473 1.00 56.69 85 GLY A CA 1
ATOM 673 C C . GLY A 1 85 ? -2.102 5.834 8.334 1.00 56.69 85 GLY A C 1
ATOM 674 O O . GLY A 1 85 ? -2.254 4.929 9.149 1.00 56.69 85 GLY A O 1
ATOM 675 N N . GLU A 1 86 ? -2.977 6.023 7.338 1.00 67.75 86 GLU A N 1
ATOM 676 C CA . GLU A 1 86 ? -4.242 5.294 7.223 1.00 67.75 86 GLU A CA 1
ATOM 677 C C . GLU A 1 86 ? -3.987 3.799 6.938 1.00 67.75 86 GLU A C 1
ATOM 679 O O . GLU A 1 86 ? -3.597 3.428 5.829 1.00 67.75 86 GLU A O 1
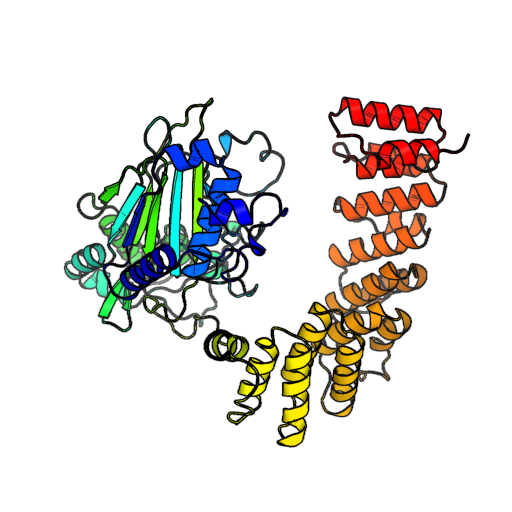ATOM 684 N N . LEU A 1 87 ? -4.182 2.936 7.945 1.00 74.81 87 LEU A N 1
ATOM 685 C CA . LEU A 1 87 ? -3.962 1.482 7.840 1.00 74.81 87 LEU A CA 1
ATOM 686 C C . LEU A 1 87 ? -5.106 0.757 7.107 1.00 74.81 87 LEU A C 1
ATOM 688 O O . LEU A 1 87 ? -4.883 -0.223 6.397 1.00 74.81 87 LEU A O 1
ATOM 692 N N . CYS A 1 88 ? -6.336 1.253 7.261 1.00 83.81 88 CYS A N 1
ATOM 693 C CA . CYS A 1 88 ? -7.528 0.745 6.586 1.00 83.81 88 CYS A CA 1
ATOM 694 C C . CYS A 1 88 ? -8.293 1.910 5.976 1.00 83.81 88 CYS A C 1
ATOM 696 O O . CYS A 1 88 ? -8.982 2.653 6.683 1.00 83.81 88 CYS A O 1
ATOM 698 N N . ALA A 1 89 ? -8.104 2.076 4.671 1.00 82.88 89 ALA A N 1
ATOM 699 C CA . ALA A 1 89 ? -8.554 3.238 3.942 1.00 82.88 89 ALA A CA 1
ATOM 700 C C . ALA A 1 89 ? -10.034 3.167 3.599 1.00 82.88 89 ALA A C 1
ATOM 702 O O . ALA A 1 89 ? -10.520 2.140 3.117 1.00 82.88 89 ALA A O 1
ATOM 703 N N . ARG A 1 90 ? -10.727 4.291 3.794 1.00 86.81 90 ARG A N 1
ATOM 704 C CA . ARG A 1 90 ? -12.086 4.492 3.282 1.00 86.81 90 ARG A CA 1
ATOM 705 C C . ARG A 1 90 ? -12.018 4.898 1.812 1.00 86.81 90 ARG A C 1
ATOM 707 O O . ARG A 1 90 ? -11.469 5.945 1.461 1.00 86.81 90 ARG A O 1
ATOM 714 N N . VAL A 1 91 ? -12.546 4.045 0.943 1.00 83.75 91 VAL A N 1
ATOM 715 C CA . VAL A 1 91 ? -12.609 4.267 -0.503 1.00 83.75 91 VAL A CA 1
ATOM 716 C C . VAL A 1 91 ? -14.029 4.720 -0.851 1.00 83.75 91 VAL A C 1
ATOM 718 O O . VAL A 1 91 ? -14.930 3.906 -1.048 1.00 83.75 91 VAL A O 1
ATOM 721 N N . GLU A 1 92 ? -14.197 6.040 -0.883 1.00 81.75 92 GLU A N 1
ATOM 722 C CA . GLU A 1 92 ? -15.436 6.788 -1.148 1.00 81.75 92 GLU A CA 1
ATOM 723 C C . GLU A 1 92 ? -15.117 8.012 -2.044 1.00 81.75 92 GLU A C 1
ATOM 725 O O . GLU A 1 92 ? -13.947 8.408 -2.156 1.00 81.75 92 GLU A O 1
ATOM 730 N N . ASP A 1 93 ? -16.105 8.598 -2.735 1.00 71.81 93 ASP A N 1
ATOM 731 C CA . ASP A 1 93 ? -15.890 9.826 -3.524 1.00 71.81 93 ASP A CA 1
ATOM 732 C C . ASP A 1 93 ? -15.594 11.012 -2.592 1.00 71.81 93 ASP A C 1
ATOM 734 O O . ASP A 1 93 ? -16.399 11.358 -1.737 1.00 71.81 93 ASP A O 1
ATOM 738 N N . ALA A 1 94 ? -14.468 11.709 -2.774 1.00 54.31 94 ALA A N 1
ATOM 739 C CA . ALA A 1 94 ? -14.139 12.876 -1.951 1.00 54.31 94 ALA A CA 1
ATOM 740 C C . ALA A 1 94 ? -15.152 14.031 -2.082 1.00 54.31 94 ALA A C 1
ATOM 742 O O . ALA A 1 94 ? -15.121 14.944 -1.260 1.00 54.31 94 ALA A O 1
ATOM 743 N N . ARG A 1 95 ? -16.018 14.035 -3.108 1.00 50.38 95 ARG A N 1
ATOM 744 C CA . ARG A 1 95 ? -17.070 15.055 -3.273 1.00 50.38 95 ARG A CA 1
ATOM 745 C C . ARG A 1 95 ? -18.213 14.931 -2.264 1.00 50.38 95 ARG A C 1
ATOM 747 O O . ARG A 1 95 ? -18.843 15.946 -1.996 1.00 50.38 95 ARG A O 1
ATOM 754 N N . SER A 1 96 ? -18.466 13.748 -1.700 1.00 37.41 96 SER A N 1
ATOM 755 C CA . SER A 1 96 ? -19.490 13.559 -0.658 1.00 37.41 96 SER A CA 1
ATOM 756 C C . SER A 1 96 ? -19.020 14.014 0.733 1.00 37.41 96 SER A C 1
ATOM 758 O O . SER A 1 96 ? -19.817 14.101 1.663 1.00 37.41 96 SER A O 1
ATOM 760 N N . LEU A 1 97 ? -17.736 14.366 0.876 1.00 42.41 97 LEU A N 1
ATOM 761 C CA . LEU A 1 97 ? -17.140 14.905 2.096 1.00 42.41 97 LEU A CA 1
ATOM 762 C C . LEU A 1 97 ? -17.004 16.433 1.983 1.00 42.41 97 LEU A C 1
ATOM 764 O O . LEU A 1 97 ? -15.933 16.950 1.659 1.00 42.41 97 LEU A O 1
ATOM 768 N N . GLU A 1 98 ? -18.062 17.180 2.319 1.00 35.25 98 GLU A N 1
ATOM 769 C CA . GLU A 1 98 ? -18.030 18.657 2.428 1.00 35.25 98 GLU A CA 1
ATOM 770 C C . GLU A 1 98 ? -16.923 19.175 3.382 1.00 35.25 98 GLU A C 1
ATOM 772 O O . GLU A 1 98 ? -16.518 20.335 3.322 1.00 35.25 98 GLU A O 1
ATOM 777 N N . VAL A 1 99 ? -16.359 18.302 4.223 1.00 34.59 99 VAL A N 1
ATOM 778 C CA . VAL A 1 99 ? -15.396 18.626 5.287 1.00 34.59 99 VAL A CA 1
ATOM 779 C C . VAL A 1 99 ? -13.933 18.716 4.807 1.00 34.59 99 VAL A C 1
ATOM 781 O O . VAL A 1 99 ? -13.109 19.351 5.465 1.00 34.59 99 VAL A O 1
ATOM 784 N N . LEU A 1 100 ? -13.564 18.156 3.647 1.00 35.38 100 LEU A N 1
ATOM 785 C CA . LEU A 1 100 ? -12.153 18.121 3.209 1.00 35.38 100 LEU A CA 1
ATOM 786 C C . LEU A 1 100 ? -11.714 19.303 2.331 1.00 35.38 100 LEU A C 1
ATOM 788 O O . LEU A 1 100 ? -10.520 19.461 2.082 1.00 35.38 100 LEU A O 1
ATOM 792 N N . ALA A 1 101 ? -12.628 20.186 1.922 1.00 30.41 101 ALA A N 1
ATOM 793 C CA . ALA A 1 101 ? -12.295 21.351 1.094 1.00 30.41 101 ALA A CA 1
ATOM 794 C C . ALA A 1 101 ? -11.417 22.405 1.811 1.00 30.41 101 ALA A C 1
ATOM 796 O O . ALA A 1 101 ? -10.832 23.263 1.152 1.00 30.41 101 ALA A O 1
ATOM 797 N N . ALA A 1 102 ? -11.287 22.334 3.142 1.00 31.78 102 ALA A N 1
ATOM 798 C CA . ALA A 1 102 ? -10.533 23.298 3.950 1.00 31.78 102 ALA A CA 1
ATOM 799 C C . ALA A 1 102 ? -9.072 22.894 4.239 1.00 31.78 102 ALA A C 1
ATOM 801 O O . ALA A 1 102 ? -8.303 23.703 4.760 1.00 31.78 102 ALA A O 1
ATOM 802 N N . THR A 1 103 ? -8.657 21.671 3.896 1.00 31.44 103 THR A N 1
ATOM 803 C CA . THR A 1 103 ? -7.258 21.239 4.032 1.00 31.44 103 THR A CA 1
ATOM 804 C C . THR A 1 103 ? -6.695 20.965 2.646 1.00 31.44 103 THR A C 1
ATOM 806 O O . THR A 1 103 ? -7.325 20.303 1.832 1.00 31.44 103 THR A O 1
ATOM 809 N N . HIS A 1 104 ? -5.495 21.455 2.344 1.00 31.92 104 HIS A N 1
ATOM 810 C CA . HIS A 1 104 ? -4.785 21.163 1.091 1.00 31.92 104 HIS A CA 1
ATOM 811 C C . HIS A 1 104 ? -4.346 19.678 0.970 1.00 31.92 104 HIS A C 1
ATOM 813 O O . HIS A 1 104 ? -3.317 19.384 0.356 1.00 31.92 104 HIS A O 1
ATOM 819 N N . THR A 1 105 ? -5.093 18.730 1.548 1.00 34.69 105 THR A N 1
ATOM 820 C CA . THR A 1 105 ? -4.859 17.293 1.405 1.00 34.69 105 THR A CA 1
ATOM 821 C C . THR A 1 105 ? -5.224 16.889 -0.023 1.00 34.69 105 THR A C 1
ATOM 823 O O . THR A 1 105 ? -6.366 16.937 -0.481 1.00 34.69 105 THR A O 1
ATOM 826 N N . LYS A 1 106 ? -4.178 16.619 -0.803 1.00 42.81 106 LYS A N 1
ATOM 827 C CA . LYS A 1 106 ? -4.248 16.399 -2.248 1.00 42.81 106 LYS A CA 1
ATOM 828 C C . LYS A 1 106 ? -5.053 15.133 -2.555 1.00 42.81 106 LYS A C 1
ATOM 830 O O . LYS A 1 106 ? -4.825 14.076 -1.976 1.00 42.81 106 LYS A O 1
ATOM 835 N N . ARG A 1 107 ? -5.980 15.252 -3.509 1.00 39.50 107 ARG A N 1
ATOM 836 C CA . ARG A 1 107 ? -6.880 14.185 -3.973 1.00 39.50 107 ARG A CA 1
ATOM 837 C C . ARG A 1 107 ? -6.086 12.966 -4.466 1.00 39.50 107 ARG A C 1
ATOM 839 O O . ARG A 1 107 ? -5.419 13.047 -5.495 1.00 39.50 107 ARG A O 1
ATOM 846 N N . ARG A 1 108 ? -6.184 11.834 -3.762 1.00 45.66 108 ARG A N 1
ATOM 847 C CA . ARG A 1 108 ? -5.691 10.527 -4.235 1.00 45.66 108 ARG A CA 1
ATOM 848 C C . ARG A 1 108 ? -6.637 9.920 -5.272 1.00 45.66 108 ARG A C 1
ATOM 850 O O . ARG A 1 108 ? -7.847 10.120 -5.202 1.00 45.66 108 ARG A O 1
ATOM 857 N N . GLY A 1 109 ? -6.084 9.149 -6.212 1.00 39.72 109 GLY A N 1
ATOM 858 C CA . GLY A 1 109 ? -6.808 8.608 -7.370 1.00 39.72 109 GLY A CA 1
ATOM 859 C C . GLY A 1 109 ? -8.027 7.739 -7.037 1.00 39.72 109 GLY A C 1
ATOM 860 O O . GLY A 1 109 ? -8.974 7.718 -7.815 1.00 39.72 109 GLY A O 1
ATOM 861 N N . TYR A 1 110 ? -8.057 7.068 -5.880 1.00 47.94 110 TYR A N 1
ATOM 862 C CA . TYR A 1 110 ? -9.209 6.256 -5.462 1.00 47.94 110 TYR A CA 1
ATOM 863 C C . TYR A 1 110 ? -10.412 7.070 -4.973 1.00 47.94 110 TYR A C 1
ATOM 865 O O . TYR A 1 110 ? -11.525 6.557 -5.040 1.00 47.94 110 TYR A O 1
ATOM 873 N N . ARG A 1 111 ? -10.217 8.341 -4.588 1.00 49.69 111 ARG A N 1
ATOM 874 C CA . ARG A 1 111 ? -11.276 9.248 -4.107 1.00 49.69 111 ARG A CA 1
ATOM 875 C C . ARG A 1 111 ? -11.865 10.152 -5.201 1.00 49.69 111 ARG A C 1
ATOM 877 O O . ARG A 1 111 ? -12.367 11.232 -4.900 1.00 49.69 111 ARG A O 1
ATOM 884 N N . ASN A 1 112 ? -11.741 9.776 -6.477 1.00 58.66 112 ASN A N 1
ATOM 885 C CA . ASN A 1 112 ? -12.342 10.501 -7.603 1.00 58.66 112 ASN A CA 1
ATOM 886 C C . ASN A 1 112 ? -13.299 9.587 -8.386 1.00 58.66 112 ASN A C 1
ATOM 888 O O . ASN A 1 112 ? -13.035 8.406 -8.514 1.00 58.66 112 ASN A O 1
ATOM 892 N N . ALA A 1 113 ? -14.393 10.092 -8.945 1.00 62.69 113 ALA A N 1
ATOM 893 C CA . ALA A 1 113 ? -15.373 9.253 -9.654 1.00 62.69 113 ALA A CA 1
ATOM 894 C C . ALA A 1 113 ? -14.946 8.774 -11.062 1.00 62.69 113 ALA A C 1
ATOM 896 O O . ALA A 1 113 ? -15.722 8.140 -11.774 1.00 62.69 113 ALA A O 1
ATOM 897 N N . LYS A 1 114 ? -13.721 9.091 -11.502 1.00 73.25 114 LYS A N 1
ATOM 898 C CA . LYS A 1 114 ? -13.251 8.780 -12.860 1.00 73.25 114 LYS A CA 1
ATOM 899 C C . LYS A 1 114 ? -12.839 7.315 -12.984 1.00 73.25 114 LYS A C 1
ATOM 901 O O . LYS A 1 114 ? -12.544 6.663 -11.981 1.00 73.25 114 LYS A O 1
ATOM 906 N N . ASP A 1 115 ? -12.811 6.824 -14.220 1.00 73.31 115 ASP A N 1
ATOM 907 C CA . ASP A 1 115 ? -12.227 5.523 -14.546 1.00 73.31 115 ASP A CA 1
ATOM 908 C C . ASP A 1 115 ? -10.754 5.480 -14.114 1.00 73.31 115 ASP A C 1
ATOM 910 O O . ASP A 1 115 ? -10.023 6.471 -14.229 1.00 73.31 115 ASP A O 1
ATOM 914 N N . GLN A 1 116 ? -10.346 4.338 -13.567 1.00 79.56 116 GLN A N 1
ATOM 915 C CA . GLN A 1 116 ? -8.975 4.091 -13.163 1.00 79.56 116 GLN A CA 1
ATOM 916 C C . GLN A 1 116 ? -8.281 3.141 -14.129 1.00 79.56 116 GLN A C 1
ATOM 918 O O . GLN A 1 116 ? -8.816 2.100 -14.508 1.00 79.56 116 GLN A O 1
ATOM 923 N N . PHE A 1 117 ? -7.033 3.465 -14.440 1.00 82.38 117 PHE A N 1
ATOM 924 C CA . PHE A 1 117 ? -6.135 2.554 -15.136 1.00 82.38 117 PHE A CA 1
ATOM 925 C C . PHE A 1 117 ? -5.723 1.418 -14.199 1.00 82.38 117 PHE A C 1
ATOM 927 O O . PHE A 1 117 ? -5.577 1.631 -12.989 1.00 82.38 117 PHE A O 1
ATOM 934 N N . LEU A 1 118 ? -5.535 0.225 -14.767 1.00 85.56 118 LEU A N 1
ATOM 935 C CA . LEU A 1 118 ? -4.978 -0.913 -14.041 1.00 85.56 118 LEU A CA 1
ATOM 936 C C . LEU A 1 118 ? -3.647 -0.526 -13.408 1.00 85.56 118 LEU A C 1
ATOM 938 O O . LEU A 1 118 ? -2.842 0.186 -14.005 1.00 85.56 118 LEU A O 1
ATOM 942 N N . HIS A 1 119 ? -3.447 -0.952 -12.172 1.00 88.19 119 HIS A N 1
ATOM 943 C CA . HIS A 1 119 ? -2.218 -0.701 -11.447 1.00 88.19 119 HIS A CA 1
ATOM 944 C C . HIS A 1 119 ? -1.970 -1.790 -10.412 1.00 88.19 119 HIS A C 1
ATOM 946 O O . HIS A 1 119 ? -2.864 -2.558 -10.056 1.00 88.19 119 HIS A O 1
ATOM 952 N N . VAL A 1 120 ? -0.738 -1.818 -9.928 1.00 87.19 120 VAL A N 1
ATOM 953 C CA . VAL A 1 120 ? -0.378 -2.414 -8.647 1.00 87.19 120 VAL A CA 1
ATOM 954 C C . VAL A 1 120 ? -0.110 -1.287 -7.659 1.00 87.19 120 VAL A C 1
ATOM 956 O O . VAL A 1 120 ? 0.372 -0.213 -8.034 1.00 87.19 120 VAL A O 1
ATOM 959 N N . ASP A 1 121 ? -0.426 -1.509 -6.392 1.00 79.12 121 ASP A N 1
ATOM 960 C CA . ASP A 1 121 ? -0.180 -0.520 -5.353 1.00 79.12 121 ASP A CA 1
ATOM 961 C C . ASP A 1 121 ? 1.332 -0.474 -5.043 1.00 79.12 121 ASP A C 1
ATOM 963 O O . ASP A 1 121 ? 1.995 -1.501 -4.884 1.00 79.12 121 ASP A O 1
ATOM 967 N N . SER A 1 122 ? 1.920 0.722 -5.005 1.00 65.81 122 SER A N 1
ATOM 968 C CA . SER A 1 122 ? 3.351 0.896 -4.735 1.00 65.81 122 SER A CA 1
ATOM 969 C C . SER A 1 122 ? 3.661 0.935 -3.239 1.00 65.81 122 SER A C 1
ATOM 971 O O . SER A 1 122 ? 2.818 1.255 -2.410 1.00 65.81 122 SER A O 1
ATOM 973 N N . SER A 1 123 ? 4.910 0.638 -2.883 1.00 52.06 123 SER A N 1
ATOM 974 C CA . SER A 1 123 ? 5.415 0.804 -1.521 1.00 52.06 123 SER A CA 1
ATOM 975 C C . SER A 1 123 ? 5.517 2.278 -1.127 1.00 52.06 123 SER A C 1
ATOM 977 O O . SER A 1 123 ? 6.126 3.061 -1.860 1.00 52.06 123 SER A O 1
ATOM 979 N N . ILE A 1 124 ? 5.069 2.617 0.083 1.00 45.56 124 ILE A N 1
ATOM 980 C CA . ILE A 1 124 ? 5.474 3.853 0.759 1.00 45.56 124 ILE A CA 1
ATOM 981 C C . ILE A 1 124 ? 7.010 3.871 0.894 1.00 45.56 124 ILE A C 1
ATOM 983 O O . ILE A 1 124 ? 7.614 2.818 1.123 1.00 45.56 124 ILE A O 1
ATOM 987 N N . PRO A 1 125 ? 7.685 5.034 0.763 1.00 39.53 125 PRO A N 1
ATOM 988 C CA . PRO A 1 125 ? 9.118 5.128 0.992 1.00 39.53 125 PRO A CA 1
ATOM 989 C C . PRO A 1 125 ? 9.530 4.496 2.328 1.00 39.53 125 PRO A C 1
ATOM 991 O O . PRO A 1 125 ? 9.173 4.989 3.398 1.00 39.53 125 PRO A O 1
ATOM 994 N N . ALA A 1 126 ? 10.433 3.513 2.256 1.00 36.84 126 ALA A N 1
ATOM 995 C CA . ALA A 1 126 ? 11.176 2.951 3.391 1.00 36.84 126 ALA A CA 1
ATOM 996 C C . ALA A 1 126 ? 11.897 4.010 4.261 1.00 36.84 126 ALA A C 1
ATOM 998 O O . ALA A 1 126 ? 12.408 3.698 5.330 1.00 36.84 126 ALA A O 1
ATOM 999 N N . ALA A 1 127 ? 11.910 5.279 3.835 1.00 34.47 127 ALA A N 1
ATOM 1000 C CA . ALA A 1 127 ? 12.437 6.423 4.571 1.00 34.47 127 ALA A CA 1
ATOM 1001 C C . ALA A 1 127 ? 11.700 6.731 5.894 1.00 34.47 127 ALA A C 1
ATOM 1003 O O . ALA A 1 127 ? 12.216 7.525 6.674 1.00 34.47 127 ALA A O 1
ATOM 1004 N N . ARG A 1 128 ? 10.526 6.131 6.161 1.00 37.06 128 ARG A N 1
ATOM 1005 C CA . ARG A 1 128 ? 9.845 6.198 7.473 1.00 37.06 128 ARG A CA 1
ATOM 1006 C C . ARG A 1 128 ? 9.642 4.839 8.162 1.00 37.06 128 ARG A C 1
ATOM 1008 O O . ARG A 1 128 ? 8.993 4.790 9.195 1.00 37.06 128 ARG A O 1
ATOM 1015 N N . GLY A 1 129 ? 10.178 3.744 7.614 1.00 43.56 129 GLY A N 1
ATOM 1016 C CA . GLY A 1 129 ? 10.020 2.403 8.204 1.00 43.56 129 GLY A CA 1
ATOM 1017 C C . GLY A 1 129 ? 8.626 1.770 8.051 1.00 43.56 129 GLY A C 1
ATOM 1018 O O . GLY A 1 129 ? 8.373 0.695 8.592 1.00 43.56 129 GLY A O 1
ATOM 1019 N N . GLU A 1 130 ? 7.715 2.385 7.296 1.00 52.25 130 GLU A N 1
ATOM 1020 C CA . GLU A 1 130 ? 6.366 1.853 7.073 1.00 52.25 130 GLU A CA 1
ATOM 1021 C C . GLU A 1 130 ? 6.351 0.933 5.837 1.00 52.25 130 GLU A C 1
ATOM 1023 O O . GLU A 1 130 ? 6.998 1.207 4.829 1.00 52.25 130 GLU A O 1
ATOM 1028 N N . GLY A 1 131 ? 5.718 -0.237 5.972 1.00 58.75 131 GLY A N 1
ATOM 1029 C CA . GLY A 1 131 ? 5.958 -1.414 5.126 1.00 58.75 131 GLY A CA 1
ATOM 1030 C C . GLY A 1 131 ? 5.384 -1.369 3.702 1.00 58.75 131 GLY A C 1
ATOM 1031 O O . GLY A 1 131 ? 4.777 -0.401 3.264 1.00 58.75 131 GLY A O 1
ATOM 1032 N N . ILE A 1 132 ? 5.589 -2.467 2.974 1.00 72.00 132 ILE A N 1
ATOM 1033 C CA . ILE A 1 132 ? 5.181 -2.666 1.571 1.00 72.00 132 ILE A CA 1
ATOM 1034 C C . ILE A 1 132 ? 3.824 -3.386 1.495 1.00 72.00 132 ILE A C 1
ATOM 1036 O O . ILE A 1 132 ? 3.506 -4.178 2.383 1.00 72.00 132 ILE A O 1
ATOM 1040 N N . CYS A 1 133 ? 3.060 -3.147 0.421 1.00 83.38 133 CYS A N 1
ATOM 1041 C CA . CYS A 1 133 ? 1.880 -3.938 0.068 1.00 83.38 133 CYS A CA 1
ATOM 1042 C C . CYS A 1 133 ? 2.277 -5.222 -0.684 1.00 83.38 133 CYS A C 1
ATOM 1044 O O . CYS A 1 133 ? 2.630 -5.171 -1.863 1.00 83.38 133 CYS A O 1
ATOM 1046 N N . ASP A 1 134 ? 2.211 -6.361 0.008 1.00 87.12 134 ASP A N 1
ATOM 1047 C CA . ASP A 1 134 ? 2.323 -7.692 -0.603 1.00 87.12 134 ASP A CA 1
ATOM 1048 C C . ASP A 1 134 ? 0.939 -8.189 -1.052 1.00 87.12 134 ASP A C 1
ATOM 1050 O O . ASP A 1 134 ? 0.767 -8.700 -2.157 1.00 87.12 134 ASP A O 1
ATOM 1054 N N . VAL A 1 135 ? -0.065 -7.995 -0.191 1.00 90.88 135 VAL A N 1
ATOM 1055 C CA . VAL A 1 135 ? -1.463 -8.350 -0.452 1.00 90.88 135 VAL A CA 1
ATOM 1056 C C . VAL A 1 135 ? -2.342 -7.113 -0.328 1.00 90.88 135 VAL A C 1
ATOM 1058 O O . VAL A 1 135 ? -2.304 -6.400 0.680 1.00 90.88 135 VAL A O 1
ATOM 1061 N N . LEU A 1 136 ? -3.175 -6.896 -1.340 1.00 91.94 136 LEU A N 1
ATOM 1062 C CA . LEU A 1 136 ? -4.270 -5.938 -1.313 1.00 91.94 136 LEU A CA 1
ATOM 1063 C C . LEU A 1 136 ? -5.541 -6.656 -0.861 1.00 91.94 136 LEU A C 1
ATOM 1065 O O . LEU A 1 136 ? -5.950 -7.631 -1.484 1.00 91.94 136 LEU A O 1
ATOM 1069 N N . ALA A 1 137 ? -6.193 -6.143 0.178 1.00 92.81 137 ALA A N 1
ATOM 1070 C CA . ALA A 1 137 ? -7.507 -6.598 0.612 1.00 92.81 137 ALA A CA 1
ATOM 1071 C C . ALA A 1 137 ? -8.529 -5.465 0.464 1.00 92.81 137 ALA A C 1
ATOM 1073 O O . ALA A 1 137 ? -8.295 -4.348 0.922 1.00 92.81 137 ALA A O 1
ATOM 1074 N N . MET A 1 138 ? -9.664 -5.740 -0.169 1.00 91.94 138 MET A N 1
ATOM 1075 C CA . MET A 1 138 ? -10.709 -4.753 -0.436 1.00 91.94 138 MET A CA 1
ATOM 1076 C C . MET A 1 138 ? -12.081 -5.368 -0.176 1.00 91.94 138 MET A C 1
ATOM 1078 O O . MET A 1 138 ? -12.388 -6.404 -0.755 1.00 91.94 138 MET A O 1
ATOM 1082 N N . ILE A 1 139 ? -12.914 -4.723 0.641 1.00 91.06 139 ILE A N 1
ATOM 1083 C CA . ILE A 1 139 ? -14.294 -5.152 0.925 1.00 91.06 139 ILE A CA 1
ATOM 1084 C C . ILE A 1 139 ? -15.307 -4.092 0.503 1.00 91.06 139 ILE A C 1
ATOM 1086 O O . ILE A 1 139 ? -15.123 -2.902 0.770 1.00 91.06 139 ILE A O 1
ATOM 1090 N N . CYS A 1 140 ? -16.393 -4.532 -0.130 1.00 90.50 140 CYS A N 1
ATOM 1091 C CA . CYS A 1 140 ? -17.542 -3.694 -0.442 1.00 90.50 140 CYS A CA 1
ATOM 1092 C C . CYS A 1 140 ? -18.457 -3.570 0.779 1.00 90.50 140 CYS A C 1
ATOM 1094 O O . CYS A 1 140 ? -19.010 -4.560 1.264 1.00 90.50 140 CYS A O 1
ATOM 1096 N N . VAL A 1 141 ? -18.646 -2.341 1.262 1.00 91.19 141 VAL A N 1
ATOM 1097 C CA . VAL A 1 141 ? -19.704 -2.025 2.228 1.00 91.19 141 VAL A CA 1
ATOM 1098 C C . VAL A 1 141 ? -20.969 -1.653 1.465 1.00 91.19 141 VAL A C 1
ATOM 1100 O O . VAL A 1 141 ? -22.024 -2.256 1.645 1.00 91.19 141 VAL A O 1
ATOM 1103 N N . ARG A 1 142 ? -20.848 -0.681 0.567 1.00 90.50 142 ARG A N 1
ATOM 1104 C CA . ARG A 1 142 ? -21.919 -0.258 -0.329 1.00 90.50 142 ARG A CA 1
ATOM 1105 C C . ARG A 1 142 ? -21.349 -0.029 -1.723 1.00 90.50 142 ARG A C 1
ATOM 1107 O O . ARG A 1 142 ? -20.339 0.678 -1.827 1.00 90.50 142 ARG A O 1
ATOM 1114 N N . PRO A 1 143 ? -21.952 -0.602 -2.774 1.00 90.94 143 PRO A N 1
ATOM 1115 C CA . PRO A 1 143 ? -21.582 -0.277 -4.143 1.00 90.94 143 PRO A CA 1
ATOM 1116 C C . PRO A 1 143 ? -21.993 1.162 -4.488 1.00 90.94 143 PRO A C 1
ATOM 1118 O O . PRO A 1 143 ? -22.716 1.812 -3.734 1.00 90.94 143 PRO A O 1
ATOM 1121 N N . ALA A 1 144 ? -21.505 1.663 -5.622 1.00 91.00 144 ALA A N 1
ATOM 1122 C CA . ALA A 1 144 ? -22.053 2.881 -6.216 1.00 91.00 144 ALA A CA 1
ATOM 1123 C C . ALA A 1 144 ? -23.453 2.606 -6.792 1.00 91.00 144 ALA A C 1
ATOM 1125 O O . ALA A 1 144 ? -23.809 1.448 -7.017 1.00 91.00 144 ALA A O 1
ATOM 1126 N N . ALA A 1 145 ? -24.224 3.663 -7.062 1.00 89.94 145 ALA A N 1
ATOM 1127 C CA . ALA A 1 145 ? -25.526 3.525 -7.714 1.00 89.94 145 ALA A CA 1
ATOM 1128 C C . ALA A 1 145 ? -25.373 3.060 -9.170 1.00 89.94 145 ALA A C 1
ATOM 1130 O O . ALA A 1 145 ? -26.104 2.184 -9.626 1.00 89.94 145 ALA A O 1
ATOM 1131 N N . GLU A 1 146 ? -24.384 3.610 -9.878 1.00 90.31 146 GLU A N 1
ATOM 1132 C CA . GLU A 1 146 ? -24.032 3.216 -11.241 1.00 90.31 146 GLU A CA 1
ATOM 1133 C C . GLU A 1 146 ? -22.513 3.096 -11.403 1.00 90.31 146 GLU A C 1
ATOM 1135 O O . GLU A 1 146 ? -21.747 3.922 -10.898 1.00 90.31 146 GLU A O 1
ATOM 1140 N N . GLY A 1 147 ? -22.070 2.089 -12.159 1.00 89.81 147 GLY A N 1
ATOM 1141 C CA . GLY A 1 147 ? -20.659 1.869 -12.472 1.00 89.81 147 GLY A CA 1
ATOM 1142 C C . GLY A 1 147 ? -19.807 1.486 -11.257 1.00 89.81 147 GLY A C 1
ATOM 1143 O O . GLY A 1 147 ? -20.268 0.882 -10.294 1.00 89.81 147 GLY A O 1
ATOM 1144 N N . GLY A 1 148 ? -18.513 1.804 -11.312 1.00 87.19 148 GLY A N 1
ATOM 1145 C CA . GLY A 1 148 ? -17.579 1.530 -10.216 1.00 87.19 148 GLY A CA 1
ATOM 1146 C C . GLY A 1 148 ? -17.167 0.070 -10.077 1.00 87.19 148 GLY A C 1
ATOM 1147 O O . GLY A 1 148 ? -16.574 -0.281 -9.049 1.00 87.19 148 GLY A O 1
ATOM 1148 N N . VAL A 1 149 ? -17.453 -0.711 -11.115 1.00 88.12 149 VAL A N 1
ATOM 1149 C CA . VAL A 1 149 ? -17.124 -2.121 -11.314 1.00 88.12 149 VAL A CA 1
ATOM 1150 C C . VAL A 1 149 ? -15.629 -2.329 -11.126 1.00 88.12 149 VAL A C 1
ATOM 1152 O O . VAL A 1 149 ? -14.830 -1.582 -11.700 1.00 88.12 149 VAL A O 1
ATOM 1155 N N . SER A 1 150 ? -15.237 -3.319 -10.325 1.00 86.94 150 SER A N 1
ATOM 1156 C CA . SER A 1 150 ? -13.825 -3.647 -10.133 1.00 86.94 150 SER A CA 1
ATOM 1157 C C . SER A 1 150 ? -13.250 -4.245 -11.412 1.00 86.94 150 SER A C 1
ATOM 1159 O O . SER A 1 150 ? -13.860 -5.104 -12.038 1.00 86.94 150 SER A O 1
ATOM 1161 N N . LYS A 1 151 ? -12.060 -3.788 -11.795 1.00 88.38 151 LYS A N 1
ATOM 1162 C CA . LYS A 1 151 ? -11.276 -4.330 -12.906 1.00 88.38 151 LYS A CA 1
ATOM 1163 C C . LYS A 1 151 ? -10.115 -5.118 -12.320 1.00 88.38 151 LYS A C 1
ATOM 1165 O O . LYS A 1 151 ? -9.413 -4.585 -11.462 1.00 88.38 151 LYS A O 1
ATOM 1170 N N . LEU A 1 152 ? -9.915 -6.349 -12.773 1.00 86.69 152 LEU A N 1
ATOM 1171 C CA . LEU A 1 152 ? -8.811 -7.216 -12.374 1.00 86.69 152 LEU A CA 1
ATOM 1172 C C . LEU A 1 152 ? -8.134 -7.786 -13.618 1.00 86.69 152 LEU A C 1
ATOM 1174 O O . LEU A 1 152 ? -8.807 -8.207 -14.554 1.00 86.69 152 LEU A O 1
ATOM 1178 N N . ALA A 1 153 ? -6.807 -7.827 -13.618 1.00 86.94 153 ALA A N 1
ATOM 1179 C CA . ALA A 1 153 ? -6.030 -8.446 -14.683 1.00 86.94 153 ALA A CA 1
ATOM 1180 C C . ALA A 1 153 ? -4.920 -9.311 -14.089 1.00 86.94 153 ALA A C 1
ATOM 1182 O O . ALA A 1 153 ? -4.162 -8.867 -13.224 1.00 86.94 153 ALA A O 1
ATOM 1183 N N . SER A 1 154 ? -4.827 -10.554 -14.560 1.00 88.94 154 SER A N 1
ATOM 1184 C CA . SER A 1 154 ? -3.780 -11.473 -14.122 1.00 88.94 154 SER A CA 1
ATOM 1185 C C . SER A 1 154 ? -2.448 -11.102 -14.765 1.00 88.94 154 SER A C 1
ATOM 1187 O O . SER A 1 154 ? -2.349 -10.987 -15.987 1.00 88.94 154 SER A O 1
ATOM 1189 N N . ALA A 1 155 ? -1.399 -11.005 -13.952 1.00 90.56 155 ALA A N 1
ATOM 1190 C CA . ALA A 1 155 ? -0.031 -10.850 -14.426 1.00 90.56 155 ALA A CA 1
ATOM 1191 C C . ALA A 1 155 ? 0.383 -11.989 -15.366 1.00 90.56 155 ALA A C 1
ATOM 1193 O O . ALA A 1 155 ? 1.155 -11.754 -16.285 1.00 90.56 155 ALA A O 1
ATOM 1194 N N . ALA A 1 156 ? -0.141 -13.206 -15.171 1.00 88.81 156 ALA A N 1
ATOM 1195 C CA . ALA A 1 156 ? 0.162 -14.340 -16.040 1.00 88.81 156 ALA A CA 1
ATOM 1196 C C . ALA A 1 156 ? -0.369 -14.135 -17.464 1.00 88.81 156 ALA A C 1
ATOM 1198 O O . ALA A 1 156 ? 0.354 -14.403 -18.419 1.00 88.81 156 ALA A O 1
ATOM 1199 N N . GLU A 1 157 ? -1.588 -13.609 -17.599 1.00 90.19 157 GLU A N 1
ATOM 1200 C CA . GLU A 1 157 ? -2.187 -13.307 -18.903 1.00 90.19 157 GLU A CA 1
ATOM 1201 C C . GLU A 1 157 ? -1.465 -12.134 -19.578 1.00 90.19 157 GLU A C 1
ATOM 1203 O O . GLU A 1 157 ? -1.074 -12.235 -20.737 1.00 90.19 157 GLU A O 1
ATOM 1208 N N . ILE A 1 158 ? -1.194 -11.052 -18.836 1.00 90.81 158 ILE A N 1
ATOM 1209 C CA . ILE A 1 158 ? -0.407 -9.914 -19.344 1.00 90.81 158 ILE A CA 1
ATOM 1210 C C . ILE A 1 158 ? 0.958 -10.399 -19.839 1.00 90.81 158 ILE A C 1
ATOM 1212 O O . ILE A 1 158 ? 1.376 -10.076 -20.947 1.00 90.81 158 ILE A O 1
ATOM 1216 N N . TYR A 1 159 ? 1.649 -11.205 -19.035 1.00 92.56 159 TYR A N 1
ATOM 1217 C CA . TYR A 1 159 ? 2.968 -11.716 -19.377 1.00 92.56 159 TYR A CA 1
ATOM 1218 C C . TYR A 1 159 ? 2.923 -12.643 -20.600 1.00 92.56 159 TYR A C 1
ATOM 1220 O O . TYR A 1 159 ? 3.823 -12.572 -21.431 1.00 92.56 159 TYR A O 1
ATOM 1228 N N . ALA A 1 160 ? 1.869 -13.449 -20.775 1.00 92.25 160 ALA A N 1
ATOM 1229 C CA . ALA A 1 160 ? 1.671 -14.242 -21.991 1.00 92.25 160 ALA A CA 1
ATOM 1230 C C . ALA A 1 160 ? 1.557 -13.354 -23.245 1.00 92.25 160 ALA A C 1
ATOM 1232 O O . ALA A 1 160 ? 2.226 -13.618 -24.241 1.00 92.25 160 ALA A O 1
ATOM 1233 N N . ARG A 1 161 ? 0.819 -12.235 -23.181 1.00 93.62 161 ARG A N 1
ATOM 1234 C CA . ARG A 1 161 ? 0.769 -11.255 -24.288 1.00 93.62 161 ARG A CA 1
ATOM 1235 C C . ARG A 1 161 ? 2.109 -10.573 -24.539 1.00 93.62 161 ARG A C 1
ATOM 1237 O O . ARG A 1 161 ? 2.462 -10.296 -25.682 1.00 93.62 161 ARG A O 1
ATOM 1244 N N . LEU A 1 162 ? 2.887 -10.322 -23.488 1.00 94.44 162 LEU A N 1
ATOM 1245 C CA . LEU A 1 162 ? 4.243 -9.794 -23.640 1.00 94.44 162 LEU A CA 1
ATOM 1246 C C . LEU A 1 162 ? 5.171 -10.805 -24.334 1.00 94.44 162 LEU A C 1
ATOM 1248 O O . LEU A 1 162 ? 6.025 -10.395 -25.115 1.00 94.44 162 LEU A O 1
ATOM 1252 N N . GLN A 1 163 ? 4.987 -12.115 -24.132 1.00 93.94 163 GLN A N 1
ATOM 1253 C CA . GLN A 1 163 ? 5.765 -13.145 -24.839 1.00 93.94 163 GLN A CA 1
ATOM 1254 C C . GLN A 1 163 ? 5.538 -13.133 -26.357 1.00 93.94 163 GLN A C 1
ATOM 1256 O O . GLN A 1 163 ? 6.457 -13.457 -27.108 1.00 93.94 163 GLN A O 1
ATOM 1261 N N . GLU A 1 164 ? 4.364 -12.699 -26.819 1.00 95.81 164 GLU A N 1
ATOM 1262 C CA . GLU A 1 164 ? 4.065 -12.486 -28.244 1.00 95.81 164 GLU A CA 1
ATOM 1263 C C . GLU A 1 164 ? 4.756 -11.232 -28.816 1.00 95.81 164 GLU A C 1
ATOM 1265 O O . GLU A 1 164 ? 4.834 -11.060 -30.033 1.00 95.81 164 GLU A O 1
ATOM 1270 N N . LYS A 1 165 ? 5.313 -10.376 -27.947 1.00 96.62 165 LYS A N 1
ATOM 1271 C CA . LYS A 1 165 ? 6.030 -9.134 -28.275 1.00 96.62 165 LYS A CA 1
ATOM 1272 C C . LYS A 1 165 ? 7.467 -9.162 -27.707 1.00 96.62 165 LYS A C 1
ATOM 1274 O O . LYS A 1 165 ? 7.786 -8.402 -26.790 1.00 96.62 165 LYS A O 1
ATOM 1279 N N . PRO A 1 166 ? 8.393 -9.987 -28.248 1.00 95.06 166 PRO A N 1
ATOM 1280 C CA . PRO A 1 166 ? 9.697 -10.252 -27.621 1.00 95.06 166 PRO A CA 1
ATOM 1281 C C . PRO A 1 166 ? 10.577 -9.013 -27.405 1.00 95.06 166 PRO A C 1
ATOM 1283 O O . PRO A 1 166 ? 11.296 -8.928 -26.410 1.00 95.06 166 PRO A O 1
ATOM 1286 N N . SER A 1 167 ? 10.522 -8.043 -28.324 1.00 95.19 167 SER A N 1
ATOM 1287 C CA . SER A 1 167 ? 11.265 -6.781 -28.209 1.00 95.19 167 SER A CA 1
ATOM 1288 C C . SER A 1 167 ? 10.788 -5.943 -27.023 1.00 95.19 167 SER A C 1
ATOM 1290 O O . SER A 1 167 ? 11.616 -5.392 -26.296 1.00 95.19 167 SER A O 1
ATOM 1292 N N . LEU A 1 168 ? 9.468 -5.884 -26.809 1.00 96.56 168 LEU A N 1
ATOM 1293 C CA . LEU A 1 168 ? 8.865 -5.216 -25.661 1.00 96.56 168 LEU A CA 1
ATOM 1294 C C . LEU A 1 168 ? 9.215 -5.956 -24.372 1.00 96.56 168 LEU A C 1
ATOM 1296 O O . LEU A 1 168 ? 9.733 -5.329 -23.451 1.00 96.56 168 LEU A O 1
ATOM 1300 N N . LEU A 1 169 ? 8.986 -7.277 -24.329 1.00 96.06 169 LEU A N 1
ATOM 1301 C CA . LEU A 1 169 ? 9.251 -8.108 -23.149 1.00 96.06 169 LEU A CA 1
ATOM 1302 C C . LEU A 1 169 ? 10.688 -7.929 -22.658 1.00 96.06 169 LEU A C 1
ATOM 1304 O O . LEU A 1 169 ? 10.902 -7.629 -21.488 1.00 96.06 169 LEU A O 1
ATOM 1308 N N . LYS A 1 170 ? 11.667 -7.995 -23.567 1.00 94.94 170 LYS A N 1
ATOM 1309 C CA . LYS A 1 170 ? 13.079 -7.786 -23.231 1.00 94.94 170 LYS A CA 1
ATOM 1310 C C . LYS A 1 170 ? 13.334 -6.428 -22.566 1.00 94.94 170 LYS A C 1
ATOM 1312 O O . LYS A 1 170 ? 14.169 -6.344 -21.669 1.00 94.94 170 LYS A O 1
ATOM 1317 N N . LEU A 1 171 ? 12.650 -5.366 -22.998 1.00 94.62 171 LEU A N 1
ATOM 1318 C CA . LEU A 1 171 ? 12.834 -4.032 -22.425 1.00 94.62 171 LEU A CA 1
ATOM 1319 C C . LEU A 1 171 ? 12.166 -3.904 -21.053 1.00 94.62 171 LEU A C 1
ATOM 1321 O O . LEU A 1 171 ? 12.774 -3.364 -20.132 1.00 94.62 171 LEU A O 1
ATOM 1325 N N . VAL A 1 172 ? 10.948 -4.428 -20.889 1.00 94.12 172 VAL A N 1
ATOM 1326 C CA . VAL A 1 172 ? 10.242 -4.378 -19.599 1.00 94.12 172 VAL A CA 1
ATOM 1327 C C . VAL A 1 172 ? 10.826 -5.342 -18.558 1.00 94.12 172 VAL A C 1
ATOM 1329 O O . VAL A 1 172 ? 10.670 -5.074 -17.370 1.00 94.12 172 VAL A O 1
ATOM 1332 N N . GLU A 1 173 ? 11.530 -6.401 -18.977 1.00 93.06 173 GLU A N 1
ATOM 1333 C CA . GLU A 1 173 ? 12.327 -7.294 -18.114 1.00 93.06 173 GLU A CA 1
ATOM 1334 C C . GLU A 1 173 ? 13.720 -6.746 -17.789 1.00 93.06 173 GLU A C 1
ATOM 1336 O O . GLU A 1 173 ? 14.250 -7.012 -16.714 1.00 93.06 173 GLU A O 1
ATOM 1341 N N . ARG A 1 174 ? 14.328 -5.964 -18.692 1.00 92.44 174 ARG A N 1
ATOM 1342 C CA . ARG A 1 174 ? 15.515 -5.164 -18.350 1.00 92.44 174 ARG A CA 1
ATOM 1343 C C . ARG A 1 174 ? 15.147 -4.132 -17.286 1.00 92.44 174 ARG A C 1
ATOM 1345 O O . ARG A 1 174 ? 15.866 -3.948 -16.308 1.00 92.44 174 ARG A O 1
ATOM 1352 N N . GLY A 1 175 ? 14.014 -3.470 -17.504 1.00 90.50 175 GLY A N 1
ATOM 1353 C CA . GLY A 1 175 ? 13.496 -2.440 -16.632 1.00 90.50 175 GLY A CA 1
ATOM 1354 C C . GLY A 1 175 ? 13.967 -1.034 -16.956 1.00 90.50 175 GLY A C 1
ATOM 1355 O O . GLY A 1 175 ? 14.617 -0.763 -17.970 1.00 90.50 175 GLY A O 1
ATOM 1356 N N . PHE A 1 176 ? 13.580 -0.125 -16.063 1.00 89.44 176 PHE A N 1
ATOM 1357 C CA . PHE A 1 176 ? 13.786 1.309 -16.214 1.00 89.44 176 PHE A CA 1
ATOM 1358 C C . PHE A 1 176 ? 14.258 1.939 -14.909 1.00 89.44 176 PHE A C 1
ATOM 1360 O O . PHE A 1 176 ? 13.919 1.483 -13.814 1.00 89.44 176 PHE A O 1
ATOM 1367 N N . LYS A 1 177 ? 15.004 3.039 -15.012 1.00 85.88 177 LYS A N 1
ATOM 1368 C CA . LYS A 1 177 ? 15.326 3.878 -13.855 1.00 85.88 177 LYS A CA 1
ATOM 1369 C C . LYS A 1 177 ? 14.115 4.721 -13.460 1.00 85.88 177 LYS A C 1
ATOM 1371 O O . LYS A 1 177 ? 13.639 5.545 -14.238 1.00 85.88 177 LYS A O 1
ATOM 1376 N N . TYR A 1 178 ? 13.652 4.567 -12.224 1.00 79.31 178 TYR A N 1
ATOM 1377 C CA . TYR A 1 178 ? 12.680 5.469 -11.607 1.00 79.31 178 TYR A CA 1
ATOM 1378 C C . TYR A 1 178 ? 12.880 5.533 -10.090 1.00 79.31 178 TYR A C 1
ATOM 1380 O O . TYR A 1 178 ? 13.343 4.577 -9.464 1.00 79.31 178 TYR A O 1
ATOM 1388 N N . ASP A 1 179 ? 12.526 6.666 -9.478 1.00 69.19 179 ASP A N 1
ATOM 1389 C CA . ASP A 1 179 ? 12.512 6.780 -8.020 1.00 69.19 179 ASP A CA 1
ATOM 1390 C C . ASP A 1 179 ? 11.200 6.208 -7.477 1.00 69.19 179 ASP A C 1
ATOM 1392 O O . ASP A 1 179 ? 10.163 6.872 -7.541 1.00 69.19 179 ASP A O 1
ATOM 1396 N N . ALA A 1 180 ? 11.253 5.000 -6.907 1.00 59.50 180 ALA A N 1
ATOM 1397 C CA . ALA A 1 180 ? 10.122 4.351 -6.241 1.00 59.50 180 ALA A CA 1
ATOM 1398 C C . ALA A 1 180 ? 9.504 5.221 -5.131 1.00 59.50 180 ALA A C 1
ATOM 1400 O O . ALA A 1 180 ? 8.311 5.106 -4.862 1.00 59.50 180 ALA A O 1
ATOM 1401 N N . LYS A 1 181 ? 10.279 6.139 -4.529 1.00 54.66 181 LYS A N 1
ATOM 1402 C CA . LYS A 1 181 ? 9.772 7.084 -3.529 1.00 54.66 181 LYS A CA 1
ATOM 1403 C C . LYS A 1 181 ? 8.936 8.193 -4.155 1.00 54.66 181 LYS A C 1
ATOM 1405 O O . LYS A 1 181 ? 8.075 8.735 -3.483 1.00 54.66 181 LYS A O 1
ATOM 1410 N N . SER A 1 182 ? 9.171 8.537 -5.419 1.00 51.41 182 SER A N 1
ATOM 1411 C CA . SER A 1 182 ? 8.461 9.607 -6.128 1.00 51.41 182 SER A CA 1
ATOM 1412 C C . SER A 1 182 ? 7.140 9.159 -6.760 1.00 51.41 182 SER A C 1
ATOM 1414 O O . SER A 1 182 ? 6.313 10.009 -7.090 1.00 51.41 182 SER A O 1
ATOM 1416 N N . VAL A 1 183 ? 6.934 7.841 -6.905 1.00 50.97 183 VAL A N 1
ATOM 1417 C CA . VAL A 1 183 ? 5.786 7.250 -7.611 1.00 50.97 183 VAL A CA 1
ATOM 1418 C C . VAL A 1 183 ? 4.460 7.690 -6.974 1.00 50.97 183 VAL A C 1
ATOM 1420 O O . VAL A 1 183 ? 3.499 7.930 -7.687 1.00 50.97 183 VAL A O 1
ATOM 1423 N N . GLU A 1 184 ? 4.391 7.957 -5.669 1.00 44.94 184 GLU A N 1
ATOM 1424 C CA . GLU A 1 184 ? 3.142 8.389 -5.015 1.00 44.94 184 GLU A CA 1
ATOM 1425 C C . GLU A 1 184 ? 2.856 9.905 -5.018 1.00 44.94 184 GLU A C 1
ATOM 1427 O O . GLU A 1 184 ? 1.804 10.327 -4.526 1.00 44.94 184 GLU A O 1
ATOM 1432 N N . TYR A 1 185 ? 3.747 10.752 -5.546 1.00 45.34 185 TYR A N 1
ATOM 1433 C CA . TYR A 1 185 ? 3.662 12.202 -5.337 1.00 45.34 185 TYR A CA 1
ATOM 1434 C C . TYR A 1 185 ? 3.276 13.014 -6.582 1.00 45.34 185 TYR A C 1
ATOM 1436 O O . TYR A 1 185 ? 3.473 12.630 -7.731 1.00 45.34 185 TYR A O 1
ATOM 1444 N N . HIS A 1 186 ? 2.724 14.206 -6.325 1.00 45.09 186 HIS A N 1
ATOM 1445 C CA . HIS A 1 186 ? 2.395 15.216 -7.336 1.00 45.09 186 HIS A CA 1
ATOM 1446 C C . HIS A 1 186 ? 3.598 15.494 -8.266 1.00 45.09 186 HIS A C 1
ATOM 1448 O O . HIS A 1 186 ? 4.722 15.542 -7.762 1.00 45.09 186 HIS A O 1
ATOM 1454 N N . PRO A 1 187 ? 3.397 15.788 -9.569 1.00 47.41 187 PRO A N 1
ATOM 1455 C CA . PRO A 1 187 ? 4.484 15.982 -10.539 1.00 47.41 187 PRO A CA 1
ATOM 1456 C C . PRO A 1 187 ? 5.592 16.953 -10.102 1.00 47.41 187 PRO A C 1
ATOM 1458 O O . PRO A 1 187 ? 6.753 16.766 -10.441 1.00 47.41 187 PRO A O 1
ATOM 1461 N N . SER A 1 188 ? 5.248 17.959 -9.293 1.00 45.16 188 SER A N 1
ATOM 1462 C CA . SER A 1 188 ? 6.190 18.951 -8.748 1.00 45.16 188 SER A CA 1
ATOM 1463 C C . SER A 1 188 ? 7.118 18.441 -7.632 1.00 45.16 188 SER A C 1
ATOM 1465 O O . SER A 1 188 ? 7.985 19.183 -7.192 1.00 45.16 188 SER A O 1
ATOM 1467 N N . TRP A 1 189 ? 6.895 17.232 -7.111 1.00 45.50 189 TRP A N 1
ATOM 1468 C CA . TRP A 1 189 ? 7.706 16.587 -6.065 1.00 45.50 189 TRP A CA 1
ATOM 1469 C C . TRP A 1 189 ? 8.515 15.413 -6.624 1.00 45.50 189 TRP A C 1
ATOM 1471 O O . TRP A 1 189 ? 9.172 14.704 -5.860 1.00 45.50 189 TRP A O 1
ATOM 1481 N N . ARG A 1 190 ? 8.469 15.206 -7.948 1.00 58.56 190 ARG A N 1
ATOM 1482 C CA . ARG A 1 190 ? 9.285 14.205 -8.630 1.00 58.56 190 ARG A CA 1
ATOM 1483 C C . ARG A 1 190 ? 10.748 14.516 -8.374 1.00 58.56 190 ARG A C 1
ATOM 1485 O O . ARG A 1 190 ? 11.249 15.568 -8.767 1.00 58.56 190 ARG A O 1
ATOM 1492 N N . ARG A 1 191 ? 11.424 13.586 -7.713 1.00 60.88 191 ARG A N 1
ATOM 1493 C CA . ARG A 1 191 ? 12.878 13.547 -7.692 1.00 60.88 191 ARG A CA 1
ATOM 1494 C C . ARG A 1 191 ? 13.301 12.601 -8.794 1.00 60.88 191 ARG A C 1
ATOM 1496 O O . ARG A 1 191 ? 12.786 11.489 -8.886 1.00 60.88 191 ARG A O 1
ATOM 1503 N N . LEU A 1 192 ? 14.209 13.065 -9.642 1.00 66.88 192 LEU A N 1
ATOM 1504 C CA . LEU A 1 192 ? 14.904 12.147 -10.523 1.00 66.88 192 LEU A CA 1
ATOM 1505 C C . LEU A 1 192 ? 15.726 11.198 -9.639 1.00 66.88 192 LEU A C 1
ATOM 1507 O O . LEU A 1 192 ? 16.307 11.651 -8.644 1.00 66.88 192 LEU A O 1
ATOM 1511 N N . PRO A 1 193 ? 15.732 9.893 -9.947 1.00 71.69 193 PRO A N 1
ATOM 1512 C CA . PRO A 1 193 ? 16.577 8.960 -9.235 1.00 71.69 193 PRO A CA 1
ATOM 1513 C C . PRO A 1 193 ? 18.053 9.364 -9.413 1.00 71.69 193 PRO A C 1
ATOM 1515 O O . PRO A 1 193 ? 18.400 9.994 -10.418 1.00 71.69 193 PRO A O 1
ATOM 1518 N N . PRO A 1 194 ? 18.930 9.014 -8.456 1.00 68.94 194 PRO A N 1
ATOM 1519 C CA . PRO A 1 194 ? 20.375 9.148 -8.618 1.00 68.94 194 PRO A CA 1
ATOM 1520 C C . PRO A 1 194 ? 20.863 8.531 -9.937 1.00 68.94 194 PRO A C 1
ATOM 1522 O O . PRO A 1 194 ? 20.268 7.577 -10.441 1.00 68.94 194 PRO A O 1
ATOM 1525 N N . SER A 1 195 ? 21.952 9.050 -10.504 1.00 70.81 195 SER A N 1
ATOM 1526 C CA . SER A 1 195 ? 22.491 8.560 -11.783 1.00 70.81 195 SER A CA 1
ATOM 1527 C C . SER A 1 195 ? 22.901 7.080 -11.735 1.00 70.81 195 SER A C 1
ATOM 1529 O O . SER A 1 195 ? 22.779 6.370 -12.739 1.00 70.81 195 SER A O 1
ATOM 1531 N N . ASP A 1 196 ? 23.318 6.607 -10.561 1.00 73.81 196 ASP A N 1
ATOM 1532 C CA . ASP A 1 196 ? 23.694 5.230 -10.232 1.00 73.81 196 ASP A CA 1
ATOM 1533 C C . ASP A 1 196 ? 22.508 4.343 -9.810 1.00 73.81 196 ASP A C 1
ATOM 1535 O O . ASP A 1 196 ? 22.700 3.176 -9.464 1.00 73.81 196 ASP A O 1
ATOM 1539 N N . ALA A 1 197 ? 21.274 4.857 -9.852 1.00 73.44 197 ALA A N 1
ATOM 1540 C CA . ALA A 1 197 ? 20.097 4.056 -9.549 1.00 73.44 197 ALA A CA 1
ATOM 1541 C C . ALA A 1 197 ? 19.983 2.862 -10.504 1.00 73.44 197 ALA A C 1
ATOM 1543 O O . ALA A 1 197 ? 20.115 2.998 -11.726 1.00 73.44 197 ALA A O 1
ATOM 1544 N N . LYS A 1 198 ? 19.701 1.692 -9.926 1.00 78.50 198 LYS A N 1
ATOM 1545 C CA . LYS A 1 198 ? 19.453 0.465 -10.680 1.00 78.50 198 LYS A CA 1
ATOM 1546 C C . LYS A 1 198 ? 18.157 0.572 -11.479 1.00 78.50 198 LYS A C 1
ATOM 1548 O O . LYS A 1 198 ? 17.181 1.174 -11.022 1.00 78.50 198 LYS A O 1
ATOM 1553 N N . GLU A 1 199 ? 18.167 -0.040 -12.655 1.00 85.12 199 GLU A N 1
ATOM 1554 C CA . GLU A 1 199 ? 16.952 -0.307 -13.418 1.00 85.12 199 GLU A CA 1
ATOM 1555 C C . GLU A 1 199 ? 16.088 -1.329 -12.681 1.00 85.12 199 GLU A C 1
ATOM 1557 O O . GLU A 1 199 ? 16.604 -2.187 -11.963 1.00 85.12 199 GLU A O 1
ATOM 1562 N N . ARG A 1 200 ? 14.772 -1.183 -12.827 1.00 85.19 200 ARG A N 1
ATOM 1563 C CA . ARG A 1 200 ? 13.771 -2.056 -12.215 1.00 85.19 200 ARG A CA 1
ATOM 1564 C C . ARG A 1 200 ? 12.794 -2.538 -13.287 1.00 85.19 200 ARG A C 1
ATOM 1566 O O . ARG A 1 200 ? 12.204 -1.677 -13.956 1.00 85.19 200 ARG A O 1
ATOM 1573 N N . PRO A 1 201 ? 12.629 -3.848 -13.506 1.00 89.31 201 PRO A N 1
ATOM 1574 C CA . PRO A 1 201 ? 11.654 -4.392 -14.427 1.00 89.31 201 PRO A CA 1
ATOM 1575 C C . PRO A 1 201 ? 10.224 -4.065 -14.043 1.00 89.31 201 PRO A C 1
ATOM 1577 O O . PRO A 1 201 ? 9.827 -4.009 -12.882 1.00 89.31 201 PRO A O 1
ATOM 1580 N N . MET A 1 202 ? 9.427 -3.912 -15.089 1.00 90.81 202 MET A N 1
ATOM 1581 C CA . MET A 1 202 ? 7.975 -3.836 -15.003 1.00 90.81 202 MET A CA 1
ATOM 1582 C C . MET A 1 202 ? 7.325 -5.202 -15.235 1.00 90.81 202 MET A C 1
ATOM 1584 O O . MET A 1 202 ? 6.158 -5.381 -14.900 1.00 90.81 202 MET A O 1
ATOM 1588 N N . ALA A 1 203 ? 8.063 -6.173 -15.777 1.00 92.25 203 ALA A N 1
ATOM 1589 C CA . ALA A 1 203 ? 7.636 -7.560 -15.908 1.00 92.25 203 ALA A CA 1
ATOM 1590 C C . ALA A 1 203 ? 8.778 -8.485 -15.493 1.00 92.25 203 ALA A C 1
ATOM 1592 O O . ALA A 1 203 ? 9.914 -8.278 -15.900 1.00 92.25 203 ALA A O 1
ATOM 1593 N N . TYR A 1 204 ? 8.492 -9.491 -14.674 1.00 91.69 204 TYR A N 1
ATOM 1594 C CA . TYR A 1 204 ? 9.491 -10.456 -14.217 1.00 91.69 204 TYR A CA 1
ATOM 1595 C C . TYR A 1 204 ? 8.814 -11.752 -13.776 1.00 91.69 204 TYR A C 1
ATOM 1597 O O . TYR A 1 204 ? 7.588 -11.874 -13.783 1.00 91.69 204 TYR A O 1
ATOM 1605 N N . LYS A 1 205 ? 9.621 -12.736 -13.385 1.00 88.06 205 LYS A N 1
ATOM 1606 C CA . LYS A 1 205 ? 9.144 -13.948 -12.724 1.00 88.06 205 LYS A CA 1
ATOM 1607 C C . LYS A 1 205 ? 9.649 -13.989 -11.295 1.00 88.06 205 LYS A C 1
ATOM 1609 O O . LYS A 1 205 ? 10.792 -13.627 -11.029 1.00 88.06 205 LYS A O 1
ATOM 1614 N N . ASP A 1 206 ? 8.790 -14.427 -10.386 1.00 82.94 206 ASP A N 1
ATOM 1615 C CA . ASP A 1 206 ? 9.153 -14.614 -8.989 1.00 82.94 206 ASP A CA 1
ATOM 1616 C C . ASP A 1 206 ? 10.133 -15.786 -8.793 1.00 82.94 206 ASP A C 1
ATOM 1618 O O . ASP A 1 206 ? 10.476 -16.506 -9.734 1.00 82.94 206 ASP A O 1
ATOM 1622 N N . ALA A 1 207 ? 10.565 -16.020 -7.549 1.00 80.06 207 ALA A N 1
ATOM 1623 C CA . ALA A 1 207 ? 11.487 -17.112 -7.215 1.00 80.06 207 ALA A CA 1
ATOM 1624 C C . ALA A 1 207 ? 10.972 -18.520 -7.595 1.00 80.06 207 ALA A C 1
ATOM 1626 O O . ALA A 1 207 ? 11.760 -19.456 -7.691 1.00 80.06 207 ALA A O 1
ATOM 1627 N N . ASN A 1 208 ? 9.665 -18.670 -7.826 1.00 79.75 208 ASN A N 1
ATOM 1628 C CA . ASN A 1 208 ? 9.018 -19.908 -8.257 1.00 79.75 208 ASN A CA 1
ATOM 1629 C C . ASN A 1 208 ? 8.703 -19.911 -9.767 1.00 79.75 208 ASN A C 1
ATOM 1631 O O . ASN A 1 208 ? 7.978 -20.784 -10.243 1.00 79.75 208 ASN A O 1
ATOM 1635 N N . GLY A 1 209 ? 9.207 -18.936 -10.530 1.00 84.12 209 GLY A N 1
ATOM 1636 C CA . GLY A 1 209 ? 8.987 -18.822 -11.970 1.00 84.12 209 GLY A CA 1
ATOM 1637 C C . GLY A 1 209 ? 7.614 -18.267 -12.366 1.00 84.12 209 GLY A C 1
ATOM 1638 O O . GLY A 1 209 ? 7.242 -18.361 -13.538 1.00 84.12 209 GLY A O 1
ATOM 1639 N N . ARG A 1 210 ? 6.844 -17.707 -11.426 1.00 84.38 210 ARG A N 1
ATOM 1640 C CA . ARG A 1 210 ? 5.486 -17.206 -11.684 1.00 84.38 210 ARG A CA 1
ATOM 1641 C C . ARG A 1 210 ? 5.529 -15.759 -12.176 1.00 84.38 210 ARG A C 1
ATOM 1643 O O . ARG A 1 210 ? 6.246 -14.963 -11.573 1.00 84.38 210 ARG A O 1
ATOM 1650 N N . PRO A 1 211 ? 4.772 -15.398 -13.226 1.00 89.56 211 PRO A N 1
ATOM 1651 C CA . PRO A 1 211 ? 4.772 -14.037 -13.748 1.00 89.56 211 PRO A CA 1
ATOM 1652 C C . PRO A 1 211 ? 4.277 -12.994 -12.745 1.00 89.56 211 PRO A C 1
ATOM 1654 O O . PRO A 1 211 ? 3.235 -13.180 -12.110 1.00 89.56 211 PRO A O 1
ATOM 1657 N N . CYS A 1 212 ? 4.996 -11.879 -12.687 1.00 91.19 212 CYS A N 1
ATOM 1658 C CA . CYS A 1 212 ? 4.685 -10.689 -11.913 1.00 91.19 212 CYS A CA 1
ATOM 1659 C C . CYS A 1 212 ? 4.771 -9.458 -12.816 1.00 91.19 212 CYS A C 1
ATOM 1661 O O . CYS A 1 212 ? 5.663 -9.357 -13.662 1.00 91.19 212 CYS A O 1
ATOM 1663 N N . ILE A 1 213 ? 3.856 -8.513 -12.616 1.00 90.00 213 ILE A N 1
ATOM 1664 C CA . ILE A 1 213 ? 3.825 -7.246 -13.344 1.00 90.00 213 ILE A CA 1
ATOM 1665 C C . ILE A 1 213 ? 3.826 -6.106 -12.330 1.00 90.00 213 ILE A C 1
ATOM 1667 O O . ILE A 1 213 ? 3.023 -6.072 -11.400 1.00 90.00 213 ILE A O 1
ATOM 1671 N N . GLN A 1 214 ? 4.726 -5.152 -12.526 1.00 87.81 214 GLN A N 1
ATOM 1672 C CA . GLN A 1 214 ? 4.789 -3.909 -11.781 1.00 87.81 214 GLN A CA 1
ATOM 1673 C C . GLN A 1 214 ? 4.452 -2.751 -12.719 1.00 87.81 214 GLN A C 1
ATOM 1675 O O . GLN A 1 214 ? 5.285 -2.273 -13.484 1.00 87.81 214 GLN A O 1
ATOM 1680 N N . TYR A 1 215 ? 3.205 -2.295 -12.647 1.00 86.81 215 TYR A N 1
ATOM 1681 C CA . TYR A 1 215 ? 2.685 -1.245 -13.513 1.00 86.81 215 TYR A CA 1
ATOM 1682 C C . TYR A 1 215 ? 1.818 -0.270 -12.723 1.00 86.81 215 TYR A C 1
ATOM 1684 O O . TYR A 1 215 ? 0.960 -0.678 -11.945 1.00 86.81 215 TYR A O 1
ATOM 1692 N N . ALA A 1 216 ? 2.034 1.026 -12.938 1.00 83.88 216 ALA A N 1
ATOM 1693 C CA . ALA A 1 216 ? 1.150 2.087 -12.480 1.00 83.88 216 ALA A CA 1
ATOM 1694 C C . ALA A 1 216 ? 1.388 3.352 -13.322 1.00 83.88 216 ALA A C 1
ATOM 1696 O O . ALA A 1 216 ? 2.512 3.634 -13.741 1.00 83.88 216 ALA A O 1
ATOM 1697 N N . LYS A 1 217 ? 0.346 4.151 -13.572 1.00 78.88 217 LYS A N 1
ATOM 1698 C CA . LYS A 1 217 ? 0.437 5.315 -14.477 1.00 78.88 217 LYS A CA 1
ATOM 1699 C C . LYS A 1 217 ? 1.440 6.379 -14.012 1.00 78.88 217 LYS A C 1
ATOM 1701 O O . LYS A 1 217 ? 2.209 6.922 -14.796 1.00 78.88 217 LYS A O 1
ATOM 1706 N N . ASN A 1 218 ? 1.471 6.642 -12.715 1.00 74.25 218 ASN A N 1
ATOM 1707 C CA . ASN A 1 218 ? 2.465 7.500 -12.068 1.00 74.25 218 ASN A CA 1
ATOM 1708 C C . ASN A 1 218 ? 3.909 6.992 -12.246 1.00 74.25 218 ASN A C 1
ATOM 1710 O O . ASN A 1 218 ? 4.822 7.801 -12.396 1.00 74.25 218 ASN A O 1
ATOM 1714 N N . MET A 1 219 ? 4.123 5.673 -12.270 1.00 81.00 219 MET A N 1
ATOM 1715 C CA . MET A 1 219 ? 5.429 5.073 -12.550 1.00 81.00 219 MET A CA 1
ATOM 1716 C C . MET A 1 219 ? 5.859 5.351 -13.990 1.00 81.00 219 MET A C 1
ATOM 1718 O O . MET A 1 219 ? 6.965 5.844 -14.196 1.00 81.00 219 MET A O 1
ATOM 1722 N N . VAL A 1 220 ? 4.968 5.123 -14.961 1.00 84.25 220 VAL A N 1
ATOM 1723 C CA . VAL A 1 220 ? 5.188 5.445 -16.384 1.00 84.25 220 VAL A CA 1
ATOM 1724 C C . VAL A 1 220 ? 5.592 6.911 -16.549 1.00 84.25 220 VAL A C 1
ATOM 1726 O O . VAL A 1 220 ? 6.580 7.227 -17.207 1.00 84.25 220 VAL A O 1
ATOM 1729 N N . GLU A 1 221 ? 4.878 7.824 -15.889 1.00 81.94 221 GLU A N 1
ATOM 1730 C CA . GLU A 1 221 ? 5.181 9.253 -15.942 1.00 81.94 221 GLU A CA 1
ATOM 1731 C C . GLU A 1 221 ? 6.542 9.617 -15.324 1.00 81.94 221 GLU A C 1
ATOM 1733 O O . GLU A 1 221 ? 7.202 10.544 -15.805 1.00 81.94 221 GLU A O 1
ATOM 1738 N N . THR A 1 222 ? 6.959 8.932 -14.254 1.00 79.94 222 THR A N 1
ATOM 1739 C CA . THR A 1 222 ? 8.288 9.117 -13.656 1.00 79.94 222 THR A CA 1
ATOM 1740 C C . THR A 1 222 ? 9.372 8.568 -14.571 1.00 79.94 222 THR A C 1
ATOM 1742 O O . THR A 1 222 ? 10.336 9.283 -14.821 1.00 79.94 222 THR A O 1
ATOM 1745 N N . ILE A 1 223 ? 9.204 7.364 -15.125 1.00 87.19 223 ILE A N 1
ATOM 1746 C CA . ILE A 1 223 ? 10.145 6.785 -16.095 1.00 87.19 223 ILE A CA 1
ATOM 1747 C C . ILE A 1 223 ? 10.325 7.750 -17.273 1.00 87.19 223 ILE A C 1
ATOM 1749 O O . ILE A 1 223 ? 11.443 8.152 -17.582 1.00 87.19 223 ILE A O 1
ATOM 1753 N N . MET A 1 224 ? 9.232 8.243 -17.860 1.00 89.50 224 MET A N 1
ATOM 1754 C CA . MET A 1 224 ? 9.307 9.204 -18.965 1.00 89.50 224 MET A CA 1
ATOM 1755 C C . MET A 1 224 ? 9.992 10.524 -18.601 1.00 89.50 224 MET A C 1
ATOM 1757 O O . MET A 1 224 ? 10.535 11.192 -19.477 1.00 89.50 224 MET A O 1
ATOM 1761 N N . ALA A 1 225 ? 9.967 10.936 -17.332 1.00 85.31 225 ALA A N 1
ATOM 1762 C CA . ALA A 1 225 ? 10.711 12.110 -16.888 1.00 85.31 225 ALA A CA 1
ATOM 1763 C C . ALA A 1 225 ? 12.222 11.839 -16.794 1.00 85.31 225 ALA A C 1
ATOM 1765 O O . ALA A 1 225 ? 13.003 12.752 -17.040 1.00 85.31 225 ALA A O 1
ATOM 1766 N N . VAL A 1 226 ? 12.623 10.607 -16.462 1.00 86.75 226 VAL A N 1
ATOM 1767 C CA . VAL A 1 226 ? 14.031 10.193 -16.361 1.00 86.75 226 VAL A CA 1
ATOM 1768 C C . VAL A 1 226 ? 14.695 10.091 -17.728 1.00 86.75 226 VAL A C 1
ATOM 1770 O O . VAL A 1 226 ? 15.820 10.548 -17.889 1.00 86.75 226 VAL A O 1
ATOM 1773 N N . TYR A 1 227 ? 13.995 9.528 -18.711 1.00 89.62 227 TYR A N 1
ATOM 1774 C CA . TYR A 1 227 ? 14.544 9.302 -20.051 1.00 89.62 227 TYR A CA 1
ATOM 1775 C C . TYR A 1 227 ? 14.303 10.475 -21.014 1.00 89.62 227 TYR A C 1
ATOM 1777 O O . TYR A 1 227 ? 14.632 10.383 -22.188 1.00 89.62 227 TYR A O 1
ATOM 1785 N N . ARG A 1 228 ? 13.747 11.599 -20.547 1.00 89.56 228 ARG A N 1
ATOM 1786 C CA . ARG A 1 228 ? 13.541 12.778 -21.396 1.00 89.56 228 ARG A CA 1
ATOM 1787 C C . ARG A 1 228 ? 14.883 13.397 -21.804 1.00 89.56 228 ARG A C 1
ATOM 1789 O O . ARG A 1 228 ? 15.682 13.763 -20.947 1.00 89.56 228 ARG A O 1
ATOM 1796 N N . GLY A 1 229 ? 15.077 13.596 -23.101 1.00 89.81 229 GLY A N 1
ATOM 1797 C CA . GLY A 1 229 ? 16.276 14.148 -23.718 1.00 89.81 229 GLY A CA 1
ATOM 1798 C C . GLY A 1 229 ? 17.427 13.151 -23.854 1.00 89.81 229 GLY A C 1
ATOM 1799 O O . GLY A 1 229 ? 18.525 13.572 -24.211 1.00 89.81 229 GLY A O 1
ATOM 1800 N N . THR A 1 230 ? 17.215 11.865 -23.549 1.00 92.00 230 THR A N 1
ATOM 1801 C CA . THR A 1 230 ? 18.229 10.818 -23.740 1.00 92.00 230 THR A CA 1
ATOM 1802 C C . THR A 1 230 ? 18.064 10.141 -25.100 1.00 92.00 230 THR A C 1
ATOM 1804 O O . THR A 1 230 ? 17.002 10.207 -25.715 1.00 92.00 230 THR A O 1
ATOM 1807 N N . GLU A 1 231 ? 19.103 9.442 -25.563 1.00 93.75 231 GLU A N 1
ATOM 1808 C CA . GLU A 1 231 ? 19.050 8.660 -26.811 1.00 93.75 231 GLU A CA 1
ATOM 1809 C C . GLU A 1 231 ? 18.008 7.522 -26.761 1.00 93.75 231 GLU A C 1
ATOM 1811 O O . GLU A 1 231 ? 17.536 7.068 -27.800 1.00 93.75 231 GLU A O 1
ATOM 1816 N N . GLU A 1 232 ? 17.611 7.083 -25.561 1.00 92.88 232 GLU A N 1
ATOM 1817 C CA . GLU A 1 232 ? 16.614 6.025 -25.346 1.00 92.88 232 GLU A CA 1
ATOM 1818 C C . GLU A 1 232 ? 15.167 6.553 -25.234 1.00 92.88 232 GLU A C 1
ATOM 1820 O O . GLU A 1 232 ? 14.246 5.742 -25.121 1.00 92.88 232 GLU A O 1
ATOM 1825 N N . GLU A 1 233 ? 14.926 7.875 -25.262 1.00 94.38 233 GLU A N 1
ATOM 1826 C CA . GLU A 1 233 ? 13.599 8.470 -25.005 1.00 94.38 233 GLU A CA 1
ATOM 1827 C C . GLU A 1 233 ? 12.489 7.841 -25.861 1.00 94.38 233 GLU A C 1
ATOM 1829 O O . GLU A 1 233 ? 11.446 7.442 -25.336 1.00 94.38 233 GLU A O 1
ATOM 1834 N N . ASP A 1 234 ? 12.716 7.740 -27.171 1.00 95.12 234 ASP A N 1
ATOM 1835 C CA . ASP A 1 234 ? 11.719 7.245 -28.122 1.00 95.12 234 ASP A CA 1
ATOM 1836 C C . ASP A 1 234 ? 11.447 5.750 -27.940 1.00 95.12 234 ASP A C 1
ATOM 1838 O O . ASP A 1 234 ? 10.293 5.313 -27.986 1.00 95.12 234 ASP A O 1
ATOM 1842 N N . GLN A 1 235 ? 12.493 4.967 -27.658 1.00 95.31 235 GLN A N 1
ATOM 1843 C CA . GLN A 1 235 ? 12.368 3.535 -27.390 1.00 95.31 235 GLN A CA 1
ATOM 1844 C C . GLN A 1 235 ? 11.563 3.284 -26.110 1.00 95.31 235 GLN A C 1
ATOM 1846 O O . GLN A 1 235 ? 10.641 2.466 -26.110 1.00 95.31 235 GLN A O 1
ATOM 1851 N N . VAL A 1 236 ? 11.875 4.010 -25.032 1.00 94.69 236 VAL A N 1
ATOM 1852 C CA . VAL A 1 236 ? 11.169 3.905 -23.747 1.00 94.69 236 VAL A CA 1
ATOM 1853 C C . VAL A 1 236 ? 9.717 4.352 -23.896 1.00 94.69 236 VAL A C 1
ATOM 1855 O O . VAL A 1 236 ? 8.811 3.653 -23.447 1.00 94.69 236 VAL A O 1
ATOM 1858 N N . ARG A 1 237 ? 9.466 5.473 -24.582 1.00 94.94 237 ARG A N 1
ATOM 1859 C CA . ARG A 1 237 ? 8.112 5.971 -24.859 1.00 94.94 237 ARG A CA 1
ATOM 1860 C C . ARG A 1 237 ? 7.272 4.947 -25.613 1.00 94.94 237 ARG A C 1
ATOM 1862 O O . ARG A 1 237 ? 6.139 4.689 -25.212 1.00 94.94 237 ARG A O 1
ATOM 1869 N N . SER A 1 238 ? 7.824 4.378 -26.685 1.00 95.44 238 SER A N 1
ATOM 1870 C CA . SER A 1 238 ? 7.142 3.365 -27.491 1.00 95.44 238 SER A CA 1
ATOM 1871 C C . SER A 1 238 ? 6.812 2.130 -26.657 1.00 95.44 238 SER A C 1
ATOM 1873 O O . SER A 1 238 ? 5.689 1.639 -26.710 1.00 95.44 238 SER A O 1
ATOM 1875 N N . ALA A 1 239 ? 7.758 1.657 -25.843 1.00 95.12 239 ALA A N 1
ATOM 1876 C CA . ALA A 1 239 ? 7.554 0.475 -25.017 1.00 95.12 239 ALA A CA 1
ATOM 1877 C C . ALA A 1 239 ? 6.507 0.683 -23.915 1.00 95.12 239 ALA A C 1
ATOM 1879 O O . ALA A 1 239 ? 5.686 -0.197 -23.677 1.00 95.12 239 ALA A O 1
ATOM 1880 N N . LEU A 1 240 ? 6.500 1.842 -23.251 1.00 94.00 240 LEU A N 1
ATOM 1881 C CA . LEU A 1 240 ? 5.498 2.137 -22.223 1.00 94.00 240 LEU A CA 1
ATOM 1882 C C . LEU A 1 240 ? 4.094 2.291 -22.821 1.00 94.00 240 LEU A C 1
ATOM 1884 O O . LEU A 1 240 ? 3.131 1.859 -22.192 1.00 94.00 240 LEU A O 1
ATOM 1888 N N . ALA A 1 241 ? 3.976 2.853 -24.029 1.00 93.38 241 ALA A N 1
ATOM 1889 C CA . ALA A 1 241 ? 2.705 2.927 -24.747 1.00 93.38 241 ALA A CA 1
ATOM 1890 C C . ALA A 1 241 ? 2.192 1.533 -25.147 1.00 93.38 241 ALA A C 1
ATOM 1892 O O . ALA A 1 241 ? 1.017 1.231 -24.956 1.00 93.38 241 ALA A O 1
ATOM 1893 N N . GLU A 1 242 ? 3.075 0.662 -25.641 1.00 94.75 242 GLU A N 1
ATOM 1894 C CA . GLU A 1 242 ? 2.718 -0.715 -26.000 1.00 94.75 242 GLU A CA 1
ATOM 1895 C C . GLU A 1 242 ? 2.366 -1.560 -24.761 1.00 94.75 242 GLU A C 1
ATOM 1897 O O . GLU A 1 242 ? 1.430 -2.357 -24.792 1.00 94.75 242 GLU A O 1
ATOM 1902 N N . LEU A 1 243 ? 3.056 -1.354 -23.633 1.00 93.06 243 LEU A N 1
ATOM 1903 C CA . LEU A 1 243 ? 2.694 -1.973 -22.355 1.00 93.06 243 LEU A CA 1
ATOM 1904 C C . LEU A 1 243 ? 1.322 -1.489 -21.856 1.00 93.06 243 LEU A C 1
ATOM 1906 O O . LEU A 1 243 ? 0.536 -2.297 -21.363 1.00 93.06 243 LEU A O 1
ATOM 1910 N N . GLU A 1 244 ? 1.019 -0.193 -21.979 1.00 91.56 244 GLU A N 1
ATOM 1911 C CA . GLU A 1 244 ? -0.298 0.360 -21.635 1.00 91.56 244 GLU A CA 1
ATOM 1912 C C . GLU A 1 244 ? -1.408 -0.256 -22.500 1.00 91.56 244 GLU A C 1
ATOM 1914 O O . GLU A 1 244 ? -2.475 -0.570 -21.968 1.00 91.56 244 GLU A O 1
ATOM 1919 N N . GLU A 1 245 ? -1.153 -0.493 -23.791 1.00 91.50 245 GLU A N 1
ATOM 1920 C CA . GLU A 1 245 ? -2.076 -1.186 -24.698 1.00 91.50 245 GLU A CA 1
ATOM 1921 C C . GLU A 1 245 ? -2.347 -2.624 -24.234 1.00 91.50 245 GLU A C 1
ATOM 1923 O O . GLU A 1 245 ? -3.507 -3.000 -24.071 1.00 91.50 245 GLU A O 1
ATOM 1928 N N . VAL A 1 246 ? -1.299 -3.398 -23.923 1.00 91.44 246 VAL A N 1
ATOM 1929 C CA . VAL A 1 246 ? -1.439 -4.774 -23.408 1.00 91.44 246 VAL A CA 1
ATOM 1930 C C . VAL A 1 246 ? -2.226 -4.799 -22.096 1.00 91.44 246 VAL A C 1
ATOM 1932 O O . VAL A 1 246 ? -3.138 -5.607 -21.929 1.00 91.44 246 VAL A O 1
ATOM 1935 N N . CYS A 1 247 ? -1.906 -3.901 -21.164 1.00 87.88 247 CYS A N 1
ATOM 1936 C CA . CYS A 1 247 ? -2.607 -3.802 -19.885 1.00 87.88 247 CYS A CA 1
ATOM 1937 C C . CYS A 1 247 ? -4.063 -3.339 -20.038 1.00 87.88 247 CYS A C 1
ATOM 1939 O O . CYS A 1 247 ? -4.857 -3.571 -19.133 1.00 87.88 247 CYS A O 1
ATOM 1941 N N . SER A 1 248 ? -4.420 -2.672 -21.137 1.00 85.19 248 SER A N 1
ATOM 1942 C CA . SER A 1 248 ? -5.770 -2.143 -21.374 1.00 85.19 248 SER A CA 1
ATOM 1943 C C . SER A 1 248 ? -6.622 -3.031 -22.283 1.00 85.19 248 SER A C 1
ATOM 1945 O O . SER A 1 248 ? -7.783 -2.700 -22.528 1.00 85.19 248 SER A O 1
ATOM 1947 N N . ASP A 1 249 ? -6.075 -4.148 -22.770 1.00 86.56 249 ASP A N 1
ATOM 1948 C CA . ASP A 1 249 ? -6.776 -5.080 -23.648 1.00 86.56 249 ASP A CA 1
ATOM 1949 C C . ASP A 1 249 ? -8.017 -5.673 -22.941 1.00 86.56 249 ASP A C 1
ATOM 1951 O O . ASP A 1 249 ? -7.882 -6.365 -21.925 1.00 86.56 249 ASP A O 1
ATOM 1955 N N . PRO A 1 250 ? -9.238 -5.467 -23.474 1.00 85.44 250 PRO A N 1
ATOM 1956 C CA . PRO A 1 250 ? -10.471 -5.990 -22.883 1.00 85.44 250 PRO A CA 1
ATOM 1957 C C . PRO A 1 250 ? -10.505 -7.513 -22.696 1.00 85.44 250 PRO A C 1
ATOM 1959 O O . PRO A 1 250 ? -11.255 -7.998 -21.856 1.00 85.44 250 PRO A O 1
ATOM 1962 N N . SER A 1 251 ? -9.717 -8.275 -23.461 1.00 85.75 251 SER A N 1
ATOM 1963 C CA . SER A 1 251 ? -9.597 -9.731 -23.306 1.00 85.75 251 SER A CA 1
ATOM 1964 C C . SER A 1 251 ? -8.764 -10.145 -22.087 1.00 85.75 251 SER A C 1
ATOM 1966 O O . SER A 1 251 ? -8.898 -11.269 -21.608 1.00 85.75 251 SER A O 1
ATOM 1968 N N . VAL A 1 252 ? -7.927 -9.241 -21.571 1.00 83.12 252 VAL A N 1
ATOM 1969 C CA . VAL A 1 252 ? -7.105 -9.437 -20.369 1.00 83.12 252 VAL A CA 1
ATOM 1970 C C . VAL A 1 252 ? -7.823 -8.901 -19.126 1.00 83.12 252 VAL A C 1
ATOM 1972 O O . VAL A 1 252 ? -7.710 -9.472 -18.037 1.00 83.12 252 VAL A O 1
ATOM 1975 N N . VAL A 1 253 ? -8.577 -7.806 -19.281 1.00 83.75 253 VAL A N 1
ATOM 1976 C CA . VAL A 1 253 ? -9.267 -7.130 -18.176 1.00 83.75 253 VAL A CA 1
ATOM 1977 C C . VAL A 1 253 ? -10.595 -7.803 -17.842 1.00 83.75 253 VAL A C 1
ATOM 1979 O O . VAL A 1 253 ? -11.594 -7.671 -18.547 1.00 83.75 253 VAL A O 1
ATOM 1982 N N . GLN A 1 254 ? -10.642 -8.444 -16.680 1.00 83.31 254 GLN A N 1
ATOM 1983 C CA . GLN A 1 254 ? -11.864 -9.007 -16.126 1.00 83.31 254 GLN A CA 1
ATOM 1984 C C . GLN A 1 254 ? -12.599 -7.962 -15.290 1.00 83.31 254 GLN A C 1
ATOM 1986 O O . GLN A 1 254 ? -11.997 -7.219 -14.512 1.00 83.31 254 GLN A O 1
ATOM 1991 N N . HIS A 1 255 ? -13.917 -7.925 -15.445 1.00 82.12 255 HIS A N 1
ATOM 1992 C CA . HIS A 1 255 ? -14.796 -7.049 -14.687 1.00 82.12 255 HIS A CA 1
ATOM 1993 C C . HIS A 1 255 ? -15.507 -7.861 -13.612 1.00 82.12 255 HIS A C 1
ATOM 1995 O O . HIS A 1 255 ? -16.013 -8.950 -13.885 1.00 82.12 255 HIS A O 1
ATOM 2001 N N . TRP A 1 256 ? -15.529 -7.334 -12.393 1.00 79.62 256 TRP A N 1
ATOM 2002 C CA . TRP A 1 256 ? -16.151 -7.984 -11.254 1.00 79.62 256 TRP A CA 1
ATOM 2003 C C . TRP A 1 256 ? -16.975 -6.990 -10.444 1.00 79.62 256 TRP A C 1
ATOM 2005 O O . TRP A 1 256 ? -16.454 -6.020 -9.888 1.00 79.62 256 TRP A O 1
ATOM 2015 N N . ASP A 1 257 ? -18.269 -7.263 -10.339 1.00 80.50 257 ASP A N 1
ATOM 2016 C CA . ASP A 1 257 ? -19.187 -6.480 -9.524 1.00 80.50 257 ASP A CA 1
ATOM 2017 C C . ASP A 1 257 ? -19.163 -6.996 -8.090 1.00 80.50 257 ASP A C 1
ATOM 2019 O O . ASP A 1 257 ? -19.758 -8.021 -7.764 1.00 80.50 257 ASP A O 1
ATOM 2023 N N . LEU A 1 258 ? -18.427 -6.299 -7.223 1.00 84.62 258 LEU A N 1
ATOM 2024 C CA . LEU A 1 258 ? -18.439 -6.604 -5.796 1.00 84.62 258 LEU A CA 1
ATOM 2025 C C . LEU A 1 258 ? -19.735 -6.104 -5.178 1.00 84.62 258 LEU A C 1
ATOM 2027 O O . LEU A 1 258 ? -20.022 -4.904 -5.195 1.00 84.62 258 LEU A O 1
ATOM 2031 N N . THR A 1 259 ? -20.477 -7.029 -4.584 1.00 87.12 259 THR A N 1
ATOM 2032 C CA . THR A 1 259 ? -21.694 -6.717 -3.841 1.00 87.12 259 THR A CA 1
ATOM 2033 C C . THR A 1 259 ? -21.404 -6.538 -2.354 1.00 87.12 259 THR A C 1
ATOM 2035 O O . THR A 1 259 ? -20.344 -6.912 -1.845 1.00 87.12 259 THR A O 1
ATOM 2038 N N . THR A 1 260 ? -22.347 -5.936 -1.632 1.00 88.44 260 THR A N 1
ATOM 2039 C CA . THR A 1 260 ? -22.229 -5.684 -0.194 1.00 88.44 260 THR A CA 1
ATOM 2040 C C . THR A 1 260 ? -21.839 -6.944 0.588 1.00 88.44 260 THR A C 1
ATOM 2042 O O . THR A 1 260 ? -22.532 -7.960 0.561 1.00 88.44 260 THR A O 1
ATOM 2045 N N . GLY A 1 261 ? -20.731 -6.857 1.330 1.00 81.94 261 GLY A N 1
ATOM 2046 C CA . GLY A 1 261 ? -20.187 -7.961 2.121 1.00 81.94 261 GLY A CA 1
ATOM 2047 C C . GLY A 1 261 ? -19.278 -8.916 1.348 1.00 81.94 261 GLY A C 1
ATOM 2048 O O . GLY A 1 261 ? -18.817 -9.901 1.925 1.00 81.94 261 GLY A O 1
ATOM 2049 N N . GLU A 1 262 ? -18.982 -8.649 0.079 1.00 86.12 262 GLU A N 1
ATOM 2050 C CA . GLU A 1 262 ? -17.937 -9.351 -0.661 1.00 86.12 262 GLU A CA 1
ATOM 2051 C C . GLU A 1 262 ? -16.604 -8.609 -0.559 1.00 86.12 262 GLU A C 1
ATOM 2053 O O . GLU A 1 262 ? -16.538 -7.379 -0.637 1.00 86.12 262 GLU A O 1
ATOM 2058 N N . ALA A 1 263 ? -15.529 -9.374 -0.382 1.00 87.94 263 ALA A N 1
ATOM 2059 C CA . ALA A 1 263 ? -14.172 -8.861 -0.328 1.00 87.94 263 ALA A CA 1
ATOM 2060 C C . ALA A 1 263 ? -13.246 -9.688 -1.206 1.00 87.94 263 ALA A C 1
ATOM 2062 O O . ALA A 1 263 ? -13.289 -10.913 -1.139 1.00 87.94 263 ALA A O 1
ATOM 2063 N N . TYR A 1 264 ? -12.363 -9.044 -1.962 1.00 86.25 264 TYR A N 1
ATOM 2064 C CA . TYR A 1 264 ? -11.248 -9.745 -2.589 1.00 86.25 264 TYR A CA 1
ATOM 2065 C C . TYR A 1 264 ? -9.949 -9.485 -1.833 1.00 86.25 264 TYR A C 1
ATOM 2067 O O . TYR A 1 264 ? -9.729 -8.408 -1.273 1.00 86.25 264 TYR A O 1
ATOM 2075 N N . LEU A 1 265 ? -9.084 -10.491 -1.840 1.00 91.56 265 LEU A N 1
ATOM 2076 C CA . LEU A 1 265 ? -7.694 -10.398 -1.439 1.00 91.56 265 LEU A CA 1
ATOM 2077 C C . LEU A 1 265 ? -6.849 -10.870 -2.608 1.00 91.56 265 LEU A C 1
ATOM 2079 O O . LEU A 1 265 ? -7.115 -11.937 -3.158 1.00 91.56 265 LEU A O 1
ATOM 2083 N N . VAL A 1 266 ? -5.846 -10.089 -2.985 1.00 89.12 266 VAL A N 1
ATOM 2084 C CA . VAL A 1 266 ? -4.988 -10.411 -4.122 1.00 89.12 266 VAL A CA 1
ATOM 2085 C C . VAL A 1 266 ? -3.521 -10.147 -3.815 1.00 89.12 266 VAL A C 1
ATOM 2087 O O . VAL A 1 266 ? -3.185 -9.183 -3.130 1.00 89.12 266 VAL A O 1
ATOM 2090 N N . ASP A 1 267 ? -2.651 -11.005 -4.339 1.00 90.75 267 ASP A N 1
ATOM 2091 C CA . ASP A 1 267 ? -1.221 -10.755 -4.490 1.00 90.75 267 ASP A CA 1
ATOM 2092 C C . ASP A 1 267 ? -1.042 -9.548 -5.410 1.00 90.75 267 ASP A C 1
ATOM 2094 O O . ASP A 1 267 ? -1.379 -9.589 -6.598 1.00 90.75 267 ASP A O 1
ATOM 2098 N N . ASN A 1 268 ? -0.517 -8.472 -4.834 1.00 90.81 268 ASN A N 1
ATOM 2099 C CA . ASN A 1 268 ? -0.449 -7.166 -5.465 1.00 90.81 268 ASN A CA 1
ATOM 2100 C C . ASN A 1 268 ? 0.365 -7.173 -6.771 1.00 90.81 268 ASN A C 1
ATOM 2102 O O . ASN A 1 268 ? 0.069 -6.388 -7.660 1.00 90.81 268 ASN A O 1
ATOM 2106 N N . TYR A 1 269 ? 1.343 -8.072 -6.928 1.00 89.88 269 TYR A N 1
ATOM 2107 C CA . TYR A 1 269 ? 2.179 -8.147 -8.136 1.00 89.88 269 TYR A CA 1
ATOM 2108 C C . TYR A 1 269 ? 1.680 -9.163 -9.169 1.00 89.88 269 TYR A C 1
ATOM 2110 O O . TYR A 1 269 ? 2.137 -9.156 -10.314 1.00 89.88 269 TYR A O 1
ATOM 2118 N N . ARG A 1 270 ? 0.741 -10.037 -8.786 1.00 89.62 270 ARG A N 1
ATOM 2119 C CA . ARG A 1 270 ? 0.146 -11.041 -9.684 1.00 89.62 270 ARG A CA 1
ATOM 2120 C C . ARG A 1 270 ? -1.237 -10.654 -10.195 1.00 89.62 270 ARG A C 1
ATOM 2122 O O . ARG A 1 270 ? -1.712 -11.258 -11.156 1.00 89.62 270 ARG A O 1
ATOM 2129 N N . TRP A 1 271 ? -1.860 -9.652 -9.582 1.00 88.31 271 TRP A N 1
ATOM 2130 C CA . TRP A 1 271 ? -3.183 -9.160 -9.942 1.00 88.31 271 TRP A CA 1
ATOM 2131 C C . TRP A 1 271 ? -3.205 -7.637 -9.956 1.00 88.31 271 TRP A C 1
ATOM 2133 O O . TRP A 1 271 ? -3.285 -6.975 -8.919 1.00 88.31 271 TRP A O 1
ATOM 2143 N N . LEU A 1 272 ? -3.181 -7.084 -11.165 1.00 90.38 272 LEU A N 1
ATOM 2144 C CA . LEU A 1 272 ? -3.425 -5.667 -11.371 1.00 90.38 272 LEU A CA 1
ATOM 2145 C C . LEU A 1 272 ? -4.898 -5.390 -11.108 1.00 90.38 272 LEU A C 1
ATOM 2147 O O . LEU A 1 272 ? -5.765 -6.198 -11.448 1.00 90.38 272 LEU A O 1
ATOM 2151 N N . HIS A 1 273 ? -5.180 -4.232 -10.531 1.00 90.75 273 HIS A N 1
ATOM 2152 C CA . HIS A 1 273 ? -6.524 -3.861 -10.127 1.00 90.75 273 HIS A CA 1
ATOM 2153 C C . HIS A 1 273 ? -6.846 -2.413 -10.492 1.00 90.75 273 HIS A C 1
ATOM 2155 O O . HIS A 1 273 ? -5.969 -1.566 -10.657 1.00 90.75 273 HIS A O 1
ATOM 2161 N N . ALA A 1 274 ? -8.133 -2.142 -10.676 1.00 89.12 274 ALA A N 1
ATOM 2162 C CA . ALA A 1 274 ? -8.690 -0.825 -10.944 1.00 89.12 274 ALA A CA 1
ATOM 2163 C C . ALA A 1 274 ? -10.211 -0.856 -10.753 1.00 89.12 274 ALA A C 1
ATOM 2165 O O . ALA A 1 274 ? -10.779 -1.814 -10.226 1.00 89.12 274 ALA A O 1
ATOM 2166 N N . ARG A 1 275 ? -10.888 0.195 -11.210 1.00 89.25 275 ARG A N 1
ATOM 2167 C CA . ARG A 1 275 ? -12.340 0.214 -11.367 1.00 89.25 275 ARG A CA 1
ATOM 2168 C C . ARG A 1 275 ? -12.783 1.133 -12.493 1.00 89.25 275 ARG A C 1
ATOM 2170 O O . ARG A 1 275 ? -12.030 2.016 -12.913 1.00 89.25 275 ARG A O 1
ATOM 2177 N N . THR A 1 276 ? -14.011 0.943 -12.949 1.00 89.00 276 THR A N 1
ATOM 2178 C CA . THR A 1 276 ? -14.657 1.855 -13.892 1.00 89.00 276 THR A CA 1
ATOM 2179 C C . THR A 1 276 ? -15.048 3.180 -13.226 1.00 89.00 276 THR A C 1
ATOM 2181 O O . THR A 1 276 ? -14.956 3.353 -11.998 1.00 89.00 276 THR A O 1
ATOM 2184 N N . ALA A 1 277 ? -15.446 4.151 -14.051 1.00 87.56 277 ALA A N 1
ATOM 2185 C CA . ALA A 1 277 ? -16.105 5.365 -13.577 1.00 87.56 277 ALA A CA 1
ATOM 2186 C C . ALA A 1 277 ? -17.417 5.019 -12.854 1.00 87.56 277 ALA A C 1
ATOM 2188 O O . ALA A 1 277 ? -18.021 3.983 -13.136 1.00 87.56 277 ALA A O 1
ATOM 2189 N N . PHE A 1 278 ? -17.844 5.865 -11.918 1.00 88.50 278 PHE A N 1
ATOM 2190 C CA . PHE A 1 278 ? -19.057 5.617 -11.139 1.00 88.50 278 PHE A CA 1
ATOM 2191 C C . PHE A 1 278 ? -19.817 6.891 -10.792 1.00 88.50 278 PHE A C 1
ATOM 2193 O O . PHE A 1 278 ? -19.240 7.980 -10.777 1.00 88.50 278 PHE A O 1
ATOM 2200 N N . THR A 1 279 ? -21.092 6.724 -10.451 1.00 87.50 279 THR A N 1
ATOM 2201 C CA . THR A 1 279 ? -21.946 7.761 -9.871 1.00 87.50 279 THR A CA 1
ATOM 2202 C C . THR A 1 279 ? -22.567 7.214 -8.589 1.00 87.50 279 THR A C 1
ATOM 2204 O O . THR A 1 279 ? -23.123 6.116 -8.575 1.00 87.50 279 THR A O 1
ATOM 2207 N N . ASP A 1 280 ? -22.444 7.980 -7.507 1.00 87.38 280 ASP A N 1
ATOM 2208 C CA . ASP A 1 280 ? -23.019 7.653 -6.202 1.00 87.38 280 ASP A CA 1
ATOM 2209 C C . ASP A 1 280 ? -24.468 8.136 -6.084 1.00 87.38 280 ASP A C 1
ATOM 2211 O O . ASP A 1 280 ? -24.837 9.167 -6.649 1.00 87.38 280 ASP A O 1
ATOM 2215 N N . ASP A 1 281 ? -25.256 7.431 -5.272 1.00 86.12 281 ASP A N 1
ATOM 2216 C CA . ASP A 1 281 ? -26.486 7.977 -4.700 1.00 86.12 281 ASP A CA 1
ATOM 2217 C C . ASP A 1 281 ? -26.106 8.971 -3.583 1.00 86.12 281 ASP A C 1
ATOM 2219 O O . ASP A 1 281 ? -25.420 8.577 -2.635 1.00 86.12 281 ASP A O 1
ATOM 2223 N N . PRO A 1 282 ? -26.542 10.245 -3.637 1.00 82.69 282 PRO A N 1
ATOM 2224 C CA . PRO A 1 282 ? -26.286 11.213 -2.572 1.00 82.69 282 PRO A CA 1
ATOM 2225 C C . PRO A 1 282 ? -26.764 10.766 -1.182 1.00 82.69 282 PRO A C 1
ATOM 2227 O O . PRO A 1 282 ? -26.188 11.189 -0.182 1.00 82.69 282 PRO A O 1
ATOM 2230 N N . GLN A 1 283 ? -27.808 9.933 -1.101 1.00 84.75 283 GLN A N 1
ATOM 2231 C CA . GLN A 1 283 ? -28.337 9.414 0.166 1.00 84.75 283 GLN A CA 1
ATOM 2232 C C . GLN A 1 283 ? -27.586 8.172 0.656 1.00 84.75 283 GLN A C 1
ATOM 2234 O O . GLN A 1 283 ? -27.611 7.863 1.848 1.00 84.75 283 GLN A O 1
ATOM 2239 N N . SER A 1 284 ? -26.914 7.461 -0.249 1.00 85.56 284 SER A N 1
ATOM 2240 C CA . SER A 1 284 ? -26.197 6.225 0.049 1.00 85.56 284 SER A CA 1
ATOM 2241 C C . SER A 1 284 ? -24.910 6.137 -0.775 1.00 85.56 284 SER A C 1
ATOM 2243 O O . SER A 1 284 ? -24.810 5.336 -1.707 1.00 85.56 284 SER A O 1
ATOM 2245 N N . PRO A 1 285 ? -23.905 6.976 -0.465 1.00 88.06 285 PRO A N 1
ATOM 2246 C CA . PRO A 1 285 ? -22.669 6.981 -1.223 1.00 88.06 285 PRO A CA 1
ATOM 2247 C C . PRO A 1 285 ? -21.924 5.653 -1.060 1.00 88.06 285 PRO A C 1
ATOM 2249 O O . PRO A 1 285 ? -21.973 5.000 -0.001 1.00 88.06 285 PRO A O 1
ATOM 2252 N N . ARG A 1 286 ? -21.196 5.282 -2.119 1.00 89.81 286 ARG A N 1
ATOM 2253 C CA . ARG A 1 286 ? -20.319 4.116 -2.147 1.00 89.81 286 ARG A CA 1
ATOM 2254 C C . ARG A 1 286 ? -19.368 4.130 -0.956 1.00 89.81 286 ARG A C 1
ATOM 2256 O O . ARG A 1 286 ? -18.754 5.149 -0.647 1.00 89.81 286 ARG A O 1
ATOM 2263 N N . LEU A 1 287 ? -19.154 2.955 -0.369 1.00 90.75 287 LEU A N 1
ATOM 2264 C CA . LEU A 1 287 ? -18.111 2.754 0.626 1.00 90.75 287 LEU A CA 1
ATOM 2265 C C . LEU A 1 287 ? -17.433 1.402 0.447 1.00 90.75 287 LEU A C 1
ATOM 2267 O O . LEU A 1 287 ? -18.078 0.354 0.406 1.00 90.75 287 LEU A O 1
ATOM 2271 N N . PHE A 1 288 ? -16.109 1.438 0.385 1.00 92.19 288 PHE A N 1
ATOM 2272 C CA . PHE A 1 288 ? -15.249 0.266 0.437 1.00 92.19 288 PHE A CA 1
ATOM 2273 C C . PHE A 1 288 ? -14.180 0.475 1.509 1.00 92.19 288 PHE A C 1
ATOM 2275 O O . PHE A 1 288 ? -13.744 1.605 1.743 1.00 92.19 288 PHE A O 1
ATOM 2282 N N . PHE A 1 289 ? -13.730 -0.611 2.134 1.00 91.75 289 PHE A N 1
ATOM 2283 C CA . PHE A 1 289 ? -12.532 -0.579 2.971 1.00 91.75 289 PHE A CA 1
ATOM 2284 C C . PHE A 1 289 ? -11.387 -1.286 2.267 1.00 91.75 289 PHE A C 1
ATOM 2286 O O . PHE A 1 289 ? -11.547 -2.413 1.799 1.00 91.75 289 PHE A O 1
ATOM 2293 N N . ARG A 1 290 ? -10.232 -0.623 2.220 1.00 91.38 290 ARG A N 1
ATOM 2294 C CA . ARG A 1 290 ? -9.008 -1.137 1.609 1.00 91.38 290 ARG A CA 1
ATOM 2295 C C . ARG A 1 290 ? -7.930 -1.321 2.658 1.00 91.38 290 ARG A C 1
ATOM 2297 O O . ARG A 1 290 ? -7.706 -0.417 3.455 1.00 91.38 290 ARG A O 1
ATOM 2304 N N . LEU A 1 291 ? -7.207 -2.427 2.606 1.00 89.69 291 LEU A N 1
ATOM 2305 C CA . LEU A 1 291 ? -6.035 -2.718 3.423 1.00 89.69 291 LEU A CA 1
ATOM 2306 C C . LEU A 1 291 ? -4.866 -3.129 2.538 1.00 89.69 291 LEU A C 1
ATOM 2308 O O . LEU A 1 291 ? -5.031 -3.873 1.571 1.00 89.69 291 LEU A O 1
ATOM 2312 N N . TRP A 1 292 ? -3.677 -2.692 2.931 1.00 89.12 292 TRP A N 1
ATOM 2313 C CA . TRP A 1 292 ? -2.422 -3.235 2.436 1.00 89.12 292 TRP A CA 1
ATOM 2314 C C . TRP A 1 292 ? -1.812 -4.097 3.526 1.00 89.12 292 TRP A C 1
ATOM 2316 O O . TRP A 1 292 ? -1.681 -3.655 4.668 1.00 89.12 292 TRP A O 1
ATOM 2326 N N . LEU A 1 293 ? -1.445 -5.324 3.178 1.00 86.69 293 LEU A N 1
ATOM 2327 C CA . LEU A 1 293 ? -0.861 -6.281 4.104 1.00 86.69 293 LEU A CA 1
ATOM 2328 C C . LEU A 1 293 ? 0.552 -6.624 3.662 1.00 86.69 293 LEU A C 1
ATOM 2330 O O . LEU A 1 293 ? 0.793 -6.931 2.494 1.00 86.69 293 LEU A O 1
ATOM 2334 N N . GLN A 1 294 ? 1.465 -6.624 4.626 1.00 85.94 294 GLN A N 1
ATOM 2335 C CA . GLN A 1 294 ? 2.794 -7.176 4.469 1.00 85.94 294 GLN A CA 1
ATOM 2336 C C . GLN A 1 294 ? 2.830 -8.580 5.068 1.00 85.94 294 GLN A C 1
ATOM 2338 O O . GLN A 1 294 ? 2.732 -8.756 6.292 1.00 85.94 294 GLN A O 1
ATOM 2343 N N . VAL A 1 295 ? 3.024 -9.581 4.220 1.00 83.44 295 VAL A N 1
ATOM 2344 C CA . VAL A 1 295 ? 2.922 -10.995 4.585 1.00 83.44 295 VAL A CA 1
ATOM 2345 C C . VAL A 1 295 ? 4.321 -11.582 4.767 1.00 83.44 295 VAL A C 1
ATOM 2347 O O . VAL A 1 295 ? 5.302 -11.175 4.150 1.00 83.44 295 VAL A O 1
ATOM 2350 N N . GLU A 1 296 ? 4.454 -12.499 5.714 1.00 74.56 296 GLU A N 1
ATOM 2351 C CA . GLU A 1 296 ? 5.696 -13.234 5.937 1.00 74.56 296 GLU A CA 1
ATOM 2352 C C . GLU A 1 296 ? 6.046 -14.137 4.753 1.00 74.56 296 GLU A C 1
ATOM 2354 O O . GLU A 1 296 ? 5.168 -14.842 4.265 1.00 74.56 296 GLU A O 1
ATOM 2359 N N . ASN A 1 297 ? 7.319 -14.175 4.344 1.00 70.00 297 ASN A N 1
ATOM 2360 C CA . ASN A 1 297 ? 7.807 -15.067 3.284 1.00 70.00 297 ASN A CA 1
ATOM 236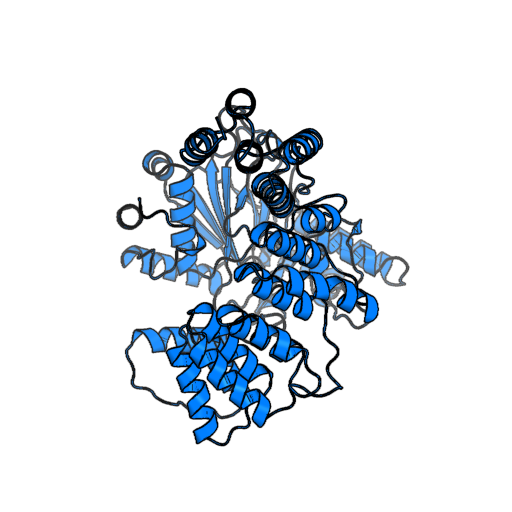1 C C . ASN A 1 297 ? 7.012 -14.943 1.967 1.00 70.00 297 ASN A C 1
ATOM 2363 O O . ASN A 1 297 ? 6.795 -15.922 1.255 1.00 70.00 297 ASN A O 1
ATOM 2367 N N . PHE A 1 298 ? 6.551 -13.729 1.645 1.00 74.00 298 PHE A N 1
ATOM 2368 C CA . PHE A 1 298 ? 5.845 -13.448 0.399 1.00 74.00 298 PHE A CA 1
ATOM 2369 C C . PHE A 1 298 ? 6.848 -13.264 -0.750 1.00 74.00 298 PHE A C 1
ATOM 2371 O O . PHE A 1 298 ? 7.765 -12.440 -0.675 1.00 74.00 298 PHE A O 1
ATOM 2378 N N . ASN A 1 299 ? 6.731 -14.097 -1.786 1.00 67.50 299 ASN A N 1
ATOM 2379 C CA . ASN A 1 299 ? 7.818 -14.337 -2.742 1.00 67.50 299 ASN A CA 1
ATOM 2380 C C . ASN A 1 299 ? 7.645 -13.664 -4.105 1.00 67.50 299 ASN A C 1
ATOM 2382 O O . ASN A 1 299 ? 8.566 -13.757 -4.903 1.00 67.50 299 ASN A O 1
ATOM 2386 N N . SER A 1 300 ? 6.540 -12.963 -4.367 1.00 63.34 300 SER A N 1
ATOM 2387 C CA . SER A 1 300 ? 6.234 -12.387 -5.684 1.00 63.34 300 SER A CA 1
ATOM 2388 C C . SER A 1 300 ? 7.049 -11.140 -6.062 1.00 63.34 300 SER A C 1
ATOM 2390 O O . SER A 1 300 ? 6.761 -10.532 -7.084 1.00 63.34 300 SER A O 1
ATOM 2392 N N . ARG A 1 301 ? 8.077 -10.759 -5.287 1.00 69.25 301 ARG A N 1
ATOM 2393 C CA . ARG A 1 301 ? 8.879 -9.544 -5.504 1.00 69.25 301 ARG A CA 1
ATOM 2394 C C . ARG A 1 301 ? 10.247 -9.853 -6.110 1.00 69.25 301 ARG A C 1
ATOM 2396 O O . ARG A 1 301 ? 10.902 -10.813 -5.719 1.00 69.25 301 ARG A O 1
ATOM 2403 N N . GLU A 1 302 ? 10.683 -8.967 -6.994 1.00 55.56 302 GLU A N 1
ATOM 2404 C CA . GLU A 1 302 ? 11.939 -9.053 -7.735 1.00 55.56 302 GLU A CA 1
ATOM 2405 C C . GLU A 1 302 ? 13.213 -8.880 -6.878 1.00 55.56 302 GLU A C 1
ATOM 2407 O O . GLU A 1 302 ? 14.151 -9.655 -7.035 1.00 55.56 302 GLU A O 1
ATOM 2412 N N . ASP A 1 303 ? 13.255 -7.904 -5.953 1.00 52.97 303 ASP A N 1
ATOM 2413 C CA . ASP A 1 303 ? 14.462 -7.610 -5.159 1.00 52.97 303 ASP A CA 1
ATOM 2414 C C . ASP A 1 303 ? 14.309 -7.979 -3.663 1.00 52.97 303 ASP A C 1
ATOM 2416 O O . ASP A 1 303 ? 13.636 -7.267 -2.899 1.00 52.97 303 ASP A O 1
ATOM 2420 N N . PRO A 1 304 ? 14.975 -9.053 -3.191 1.00 41.53 304 PRO A N 1
ATOM 2421 C CA . PRO A 1 304 ? 15.081 -9.389 -1.774 1.00 41.53 304 PRO A CA 1
ATOM 2422 C C . PRO A 1 304 ? 15.785 -8.311 -0.937 1.00 41.53 304 PRO A C 1
ATOM 2424 O O . PRO A 1 304 ? 15.549 -8.241 0.266 1.00 41.53 304 PRO A O 1
ATOM 2427 N N . ALA A 1 305 ? 16.644 -7.476 -1.535 1.00 38.81 305 ALA A N 1
ATOM 2428 C CA . ALA A 1 305 ? 17.366 -6.397 -0.864 1.00 38.81 305 ALA A CA 1
ATOM 2429 C C . ALA A 1 305 ? 16.497 -5.168 -0.564 1.00 38.81 305 ALA A C 1
ATOM 2431 O O . ALA A 1 305 ? 16.879 -4.373 0.296 1.00 38.81 305 ALA A O 1
ATOM 2432 N N . GLU A 1 306 ? 15.355 -5.029 -1.244 1.00 43.81 306 GLU A N 1
ATOM 2433 C CA . GLU A 1 306 ? 14.336 -4.015 -0.957 1.00 43.81 306 GLU A CA 1
ATOM 2434 C C . GLU A 1 306 ? 13.192 -4.518 -0.081 1.00 43.81 306 GLU A C 1
ATOM 2436 O O . GLU A 1 306 ? 12.352 -3.724 0.355 1.00 43.81 306 GLU A O 1
ATOM 2441 N N . ARG A 1 307 ? 13.165 -5.820 0.245 1.00 46.03 307 ARG A N 1
ATOM 2442 C CA . ARG A 1 307 ? 12.535 -6.216 1.508 1.00 46.03 307 ARG A CA 1
ATOM 2443 C C . ARG A 1 307 ? 13.234 -5.377 2.579 1.00 46.03 307 ARG A C 1
ATOM 2445 O O . ARG A 1 307 ? 14.459 -5.298 2.521 1.00 46.03 307 ARG A O 1
ATOM 2452 N N . PRO A 1 308 ? 12.518 -4.728 3.513 1.00 37.38 308 PRO A N 1
ATOM 2453 C CA . PRO A 1 308 ? 13.151 -3.956 4.570 1.00 37.38 308 PRO A CA 1
ATOM 2454 C C . PRO A 1 308 ? 14.206 -4.851 5.223 1.00 37.38 308 PRO A C 1
ATOM 2456 O O . PRO A 1 308 ? 13.864 -5.831 5.892 1.00 37.38 308 PRO A O 1
ATOM 2459 N N . ARG A 1 309 ? 15.488 -4.603 4.917 1.00 36.25 309 ARG A N 1
ATOM 2460 C CA . ARG A 1 309 ? 16.586 -5.375 5.484 1.00 36.25 309 ARG A CA 1
ATOM 2461 C C . ARG A 1 309 ? 16.557 -5.063 6.969 1.00 36.25 309 ARG A C 1
ATOM 2463 O O . ARG A 1 309 ? 16.781 -3.919 7.346 1.00 36.25 309 ARG A O 1
ATOM 2470 N N . GLY A 1 310 ? 16.288 -6.076 7.785 1.00 33.66 310 GLY A N 1
ATOM 2471 C CA . GLY A 1 310 ? 16.745 -6.044 9.171 1.00 33.66 310 GLY A CA 1
ATOM 2472 C C . GLY A 1 310 ? 15.727 -6.216 10.289 1.00 33.66 310 GLY A C 1
ATOM 2473 O O . GLY A 1 310 ? 16.117 -5.969 11.418 1.00 33.66 310 GLY A O 1
ATOM 2474 N N . GLU A 1 311 ? 14.491 -6.673 10.056 1.00 30.89 311 GLU A N 1
ATOM 2475 C CA . GLU A 1 311 ? 13.605 -6.994 11.199 1.00 30.89 311 GLU A CA 1
ATOM 2476 C C . GLU A 1 311 ? 12.881 -8.353 11.102 1.00 30.89 311 GLU A C 1
ATOM 2478 O O . GLU A 1 311 ? 12.744 -9.050 12.106 1.00 30.89 311 GLU A O 1
ATOM 2483 N N . LYS A 1 312 ? 12.481 -8.818 9.908 1.00 34.84 312 LYS A N 1
ATOM 2484 C CA . LYS A 1 312 ? 11.528 -9.944 9.791 1.00 34.84 312 LYS A CA 1
ATOM 2485 C C . LYS A 1 312 ? 12.076 -11.369 9.973 1.00 34.84 312 LYS A C 1
ATOM 2487 O O . LYS A 1 312 ? 11.345 -12.198 10.496 1.00 34.84 312 LYS A O 1
ATOM 2492 N N . ALA A 1 313 ? 13.334 -11.666 9.639 1.00 33.59 313 ALA A N 1
ATOM 2493 C CA . ALA A 1 313 ? 13.878 -13.016 9.876 1.00 33.59 313 ALA A CA 1
ATOM 2494 C C . ALA A 1 313 ? 14.131 -13.303 11.374 1.00 33.59 313 ALA A C 1
ATOM 2496 O O . ALA A 1 313 ? 14.041 -14.448 11.817 1.00 33.59 313 ALA A O 1
ATOM 2497 N N . ALA A 1 314 ? 14.381 -12.256 12.169 1.00 31.53 314 ALA A N 1
ATOM 2498 C CA . ALA A 1 314 ? 14.517 -12.366 13.618 1.00 31.53 314 ALA A CA 1
ATOM 2499 C C . ALA A 1 314 ? 13.142 -12.321 14.309 1.00 31.53 314 ALA A C 1
ATOM 2501 O O . ALA A 1 314 ? 12.819 -13.220 15.077 1.00 31.53 314 ALA A O 1
ATOM 2502 N N . LEU A 1 315 ? 12.278 -11.350 13.990 1.00 31.06 315 LEU A N 1
ATOM 2503 C CA . LEU A 1 315 ? 10.996 -11.157 14.688 1.00 31.06 315 LEU A CA 1
ATOM 2504 C C . LEU A 1 315 ? 10.052 -12.371 14.643 1.00 31.06 315 LEU A C 1
ATOM 2506 O O . LEU A 1 315 ? 9.389 -12.644 15.638 1.00 31.06 315 LEU A O 1
ATOM 2510 N N . GLN A 1 316 ? 9.998 -13.110 13.532 1.00 32.31 316 GLN A N 1
ATOM 2511 C CA . GLN A 1 316 ? 9.086 -14.257 13.382 1.00 32.31 316 GLN A CA 1
ATOM 2512 C C . GLN A 1 316 ? 9.621 -15.535 14.028 1.00 32.31 316 GLN A C 1
ATOM 2514 O O . GLN A 1 316 ? 8.858 -16.308 14.606 1.00 32.31 316 GLN A O 1
ATOM 2519 N N . SER A 1 317 ? 10.944 -15.692 14.056 1.00 28.23 317 SER A N 1
ATOM 2520 C CA . SER A 1 317 ? 11.609 -16.747 14.828 1.00 28.23 317 SER A CA 1
ATOM 2521 C C . SER A 1 317 ? 11.530 -16.479 16.344 1.00 28.23 317 SER A C 1
ATOM 2523 O O . SER A 1 317 ? 11.482 -17.418 17.136 1.00 28.23 317 SER A O 1
ATOM 2525 N N . PHE A 1 318 ? 11.447 -15.207 16.762 1.00 29.41 318 PHE A N 1
ATOM 2526 C CA . PHE A 1 318 ? 11.367 -14.805 18.173 1.00 29.41 318 PHE A CA 1
ATOM 2527 C C . PHE A 1 318 ? 9.934 -14.721 18.735 1.00 29.41 318 PHE A C 1
ATOM 2529 O O . PHE A 1 318 ? 9.740 -15.034 19.911 1.00 29.41 318 PHE A O 1
ATOM 2536 N N . SER A 1 319 ? 8.914 -14.369 17.939 1.00 29.27 319 SER A N 1
ATOM 2537 C CA . SER A 1 319 ? 7.521 -14.308 18.426 1.00 29.27 319 SER A CA 1
ATOM 2538 C C . SER A 1 319 ? 6.949 -15.692 18.747 1.00 29.27 319 SER A C 1
ATOM 2540 O O . SER A 1 319 ? 6.198 -15.840 19.708 1.00 29.27 319 SER A O 1
ATOM 2542 N N . VAL A 1 320 ? 7.352 -16.721 17.991 1.00 29.58 320 VAL A N 1
ATOM 2543 C CA . VAL A 1 320 ? 6.977 -18.120 18.259 1.00 29.58 320 VAL A CA 1
ATOM 2544 C C . VAL A 1 320 ? 7.637 -18.632 19.549 1.00 29.58 320 VAL A C 1
ATOM 2546 O O . VAL A 1 320 ? 7.007 -19.364 20.307 1.00 29.58 320 VAL A O 1
ATOM 2549 N N . ALA A 1 321 ? 8.858 -18.185 19.861 1.00 26.53 321 ALA A N 1
ATOM 2550 C CA . ALA A 1 321 ? 9.583 -18.580 21.072 1.00 26.53 321 ALA A CA 1
ATOM 2551 C C . ALA A 1 321 ? 9.093 -17.868 22.353 1.00 26.53 321 ALA A C 1
ATOM 2553 O O . ALA A 1 321 ? 9.228 -18.405 23.455 1.00 26.53 321 ALA A O 1
ATOM 2554 N N . ALA A 1 322 ? 8.503 -16.673 22.231 1.00 29.33 322 ALA A N 1
ATOM 2555 C CA . ALA A 1 322 ? 7.956 -15.923 23.365 1.00 29.33 322 ALA A CA 1
ATOM 2556 C C . ALA A 1 322 ? 6.645 -16.525 23.910 1.00 29.33 322 ALA A C 1
ATOM 2558 O O . ALA A 1 322 ? 6.361 -16.397 25.102 1.00 29.33 322 ALA A O 1
ATOM 2559 N N . ALA A 1 323 ? 5.879 -17.225 23.067 1.00 30.23 323 ALA A N 1
ATOM 2560 C CA . ALA A 1 323 ? 4.599 -17.830 23.434 1.00 30.23 323 ALA A CA 1
ATOM 2561 C C . ALA A 1 323 ? 4.727 -19.147 24.231 1.00 30.23 323 ALA A C 1
ATOM 2563 O O . ALA A 1 323 ? 3.753 -19.582 24.841 1.00 30.23 323 ALA A O 1
ATOM 2564 N N . THR A 1 324 ? 5.908 -19.781 24.263 1.00 31.33 324 THR A N 1
ATOM 2565 C CA . THR A 1 324 ? 6.085 -21.139 24.822 1.00 31.33 324 THR A CA 1
ATOM 2566 C C . THR A 1 324 ? 6.833 -21.210 26.155 1.00 31.33 324 THR A C 1
ATOM 2568 O O . THR A 1 324 ? 7.088 -22.306 26.638 1.00 31.33 324 THR A O 1
ATOM 2571 N N . GLY A 1 325 ? 7.155 -20.078 26.789 1.00 28.08 325 GLY A N 1
ATOM 2572 C CA . GLY A 1 325 ? 7.701 -20.067 28.150 1.00 28.08 325 GLY A CA 1
ATOM 2573 C C . GLY A 1 325 ? 9.153 -20.556 28.262 1.00 28.08 325 GLY A C 1
ATOM 2574 O O . GLY A 1 325 ? 9.422 -21.707 28.572 1.00 28.08 325 GLY A O 1
ATOM 2575 N N . LEU A 1 326 ? 10.095 -19.620 28.104 1.00 35.75 326 LEU A N 1
ATOM 2576 C CA . LEU A 1 326 ? 11.306 -19.513 28.935 1.00 35.75 326 LEU A CA 1
ATOM 2577 C C . LEU A 1 326 ? 12.197 -20.771 29.107 1.00 35.75 326 LEU A C 1
ATOM 2579 O O . LEU A 1 326 ? 12.565 -21.075 30.237 1.00 35.75 326 LEU A O 1
ATOM 2583 N N . GLN A 1 327 ? 12.641 -21.467 28.044 1.00 26.48 327 GLN A N 1
ATOM 2584 C CA . GLN A 1 327 ? 13.769 -22.416 28.217 1.00 26.48 327 GLN A CA 1
ATOM 2585 C C . GLN A 1 327 ? 14.556 -22.881 26.980 1.00 26.48 327 GLN A C 1
ATOM 2587 O O . GLN A 1 327 ? 15.097 -23.981 26.966 1.00 26.48 327 GLN A O 1
ATOM 2592 N N . LEU A 1 328 ? 14.722 -22.038 25.967 1.00 27.44 328 LEU A N 1
ATOM 2593 C CA . LEU A 1 328 ? 15.805 -22.214 24.995 1.00 27.44 328 LEU A CA 1
ATOM 2594 C C . LEU A 1 328 ? 16.667 -20.956 25.026 1.00 27.44 328 LEU A C 1
ATOM 2596 O O . LEU A 1 328 ? 16.625 -20.114 24.137 1.00 27.44 328 LEU A O 1
ATOM 2600 N N . ALA A 1 329 ? 17.378 -20.790 26.141 1.00 34.47 329 ALA A N 1
ATOM 2601 C CA . ALA A 1 329 ? 18.413 -19.782 26.284 1.00 34.47 329 ALA A CA 1
ATOM 2602 C C . ALA A 1 329 ? 19.311 -19.778 25.037 1.00 34.47 329 ALA A C 1
ATOM 2604 O O . ALA A 1 329 ? 19.684 -20.848 24.569 1.00 34.47 329 ALA A O 1
ATOM 2605 N N . LEU A 1 330 ? 19.712 -18.596 24.561 1.00 42.84 330 LEU A N 1
ATOM 2606 C CA . LEU A 1 330 ? 21.043 -18.459 23.966 1.00 42.84 330 LEU A CA 1
ATOM 2607 C C . LEU A 1 330 ? 21.355 -19.436 22.812 1.00 42.84 330 LEU A C 1
ATOM 2609 O O . LEU A 1 330 ? 22.314 -20.198 22.905 1.00 42.84 330 LEU A O 1
ATOM 2613 N N . TRP A 1 331 ? 20.623 -19.418 21.700 1.00 36.28 331 TRP A N 1
ATOM 2614 C CA . TRP A 1 331 ? 21.097 -20.132 20.502 1.00 36.28 331 TRP A CA 1
ATOM 2615 C C . TRP A 1 331 ? 22.085 -19.228 19.749 1.00 36.28 331 TRP A C 1
ATOM 2617 O O . TRP A 1 331 ? 21.760 -18.691 18.703 1.00 36.28 331 TRP A O 1
ATOM 2627 N N . HIS A 1 332 ? 23.242 -19.002 20.388 1.00 41.81 332 HIS A N 1
ATOM 2628 C CA . HIS A 1 332 ? 24.427 -18.248 19.954 1.00 41.81 332 HIS A CA 1
ATOM 2629 C C . HIS A 1 332 ? 24.189 -16.829 19.389 1.00 41.81 332 HIS A C 1
ATOM 2631 O O . HIS A 1 332 ? 23.816 -16.644 18.235 1.00 41.81 332 HIS A O 1
ATOM 2637 N N . LEU A 1 333 ? 24.520 -15.797 20.181 1.00 48.75 333 LEU A N 1
ATOM 2638 C CA . LEU A 1 333 ? 24.866 -14.487 19.617 1.00 48.75 333 LEU A CA 1
ATOM 2639 C C . LEU A 1 333 ? 26.231 -14.665 18.933 1.00 48.75 333 LEU A C 1
ATOM 2641 O O . LEU A 1 333 ? 27.266 -14.485 19.561 1.00 48.75 333 LEU A O 1
ATOM 2645 N N . GLU A 1 334 ? 26.252 -15.137 17.687 1.00 49.31 334 GLU A N 1
ATOM 2646 C CA . GLU A 1 334 ? 27.510 -15.369 16.956 1.00 49.31 334 GLU A CA 1
ATOM 2647 C C . GLU A 1 334 ? 28.217 -14.046 16.613 1.00 49.31 334 GLU A C 1
ATOM 2649 O O . GLU A 1 334 ? 29.436 -14.013 16.448 1.00 49.31 334 GLU A O 1
ATOM 2654 N N . ASP A 1 335 ? 27.462 -12.943 16.541 1.00 54.81 335 ASP A N 1
ATOM 2655 C CA . ASP A 1 335 ? 27.960 -11.618 16.183 1.00 54.81 335 ASP A CA 1
ATOM 2656 C C . ASP A 1 335 ? 27.118 -10.461 16.769 1.00 54.81 335 ASP A C 1
ATOM 2658 O O . ASP A 1 335 ? 26.059 -10.635 17.374 1.00 54.81 335 ASP A O 1
ATOM 2662 N N . ILE A 1 336 ? 27.583 -9.223 16.580 1.00 56.62 336 ILE A N 1
ATOM 2663 C CA . ILE A 1 336 ? 26.874 -8.028 17.064 1.00 56.62 336 ILE A CA 1
ATOM 2664 C C . ILE A 1 336 ? 25.593 -7.714 16.263 1.00 56.62 336 ILE A C 1
ATOM 2666 O O . ILE A 1 336 ? 24.713 -6.993 16.739 1.00 56.62 336 ILE A O 1
ATOM 2670 N N . ILE A 1 337 ? 25.463 -8.257 15.047 1.00 52.94 337 ILE A N 1
ATOM 2671 C CA . ILE A 1 337 ? 24.320 -8.027 14.151 1.00 52.94 337 ILE A CA 1
ATOM 2672 C C . ILE A 1 337 ? 23.097 -8.793 14.664 1.00 52.94 337 ILE A C 1
ATOM 2674 O O . ILE A 1 337 ? 22.016 -8.214 14.802 1.00 52.94 337 ILE A O 1
ATOM 2678 N N . SER A 1 338 ? 23.279 -10.065 15.013 1.00 54.31 338 SER A N 1
ATOM 2679 C CA . SER A 1 338 ? 22.260 -10.913 15.638 1.00 54.31 338 SER A CA 1
ATOM 2680 C C . SER A 1 338 ? 21.800 -10.354 16.987 1.00 54.31 338 SER A C 1
ATOM 2682 O O . SER A 1 338 ? 20.602 -10.347 17.279 1.00 54.31 338 SER A O 1
ATOM 2684 N N . ALA A 1 339 ? 22.713 -9.770 17.767 1.00 56.50 339 ALA A N 1
ATOM 2685 C CA . ALA A 1 339 ? 22.367 -9.104 19.018 1.00 56.50 339 ALA A CA 1
ATOM 2686 C C . ALA A 1 339 ? 21.524 -7.835 18.823 1.00 56.50 339 ALA A C 1
ATOM 2688 O O . ALA A 1 339 ? 20.544 -7.632 19.540 1.00 56.50 339 ALA A O 1
ATOM 2689 N N . ASN A 1 340 ? 21.851 -7.001 17.830 1.00 59.41 340 ASN A N 1
ATOM 2690 C CA . ASN A 1 340 ? 21.055 -5.814 17.498 1.00 59.41 340 ASN A CA 1
ATOM 2691 C C . ASN A 1 340 ? 19.643 -6.189 17.036 1.00 59.41 340 ASN A C 1
ATOM 2693 O O . ASN A 1 340 ? 18.673 -5.544 17.435 1.00 59.41 340 ASN A O 1
ATOM 2697 N N . ALA A 1 341 ? 19.516 -7.259 16.250 1.00 53.22 341 ALA A N 1
ATOM 2698 C CA . ALA A 1 341 ? 18.223 -7.784 15.828 1.00 53.22 341 ALA A CA 1
ATOM 2699 C C . ALA A 1 341 ? 17.406 -8.328 17.016 1.00 53.22 341 ALA A C 1
ATOM 2701 O O . ALA A 1 341 ? 16.212 -8.051 17.115 1.00 53.22 341 ALA A O 1
ATOM 2702 N N . GLY A 1 342 ? 18.047 -9.038 17.952 1.00 53.91 342 GLY A N 1
ATOM 2703 C CA . GLY A 1 342 ? 17.413 -9.513 19.187 1.00 53.91 342 GLY A CA 1
ATOM 2704 C C . GLY A 1 342 ? 16.947 -8.376 20.102 1.00 53.91 342 GLY A C 1
ATOM 2705 O O . GLY A 1 342 ? 15.860 -8.448 20.672 1.00 53.91 342 GLY A O 1
ATOM 2706 N N . LEU A 1 343 ? 17.724 -7.292 20.200 1.00 59.38 343 LEU A N 1
ATOM 2707 C CA . LEU A 1 343 ? 17.336 -6.079 20.926 1.00 59.38 343 LEU A CA 1
ATOM 2708 C C . LEU A 1 343 ? 16.153 -5.367 20.266 1.00 59.38 343 LEU A C 1
ATOM 2710 O O . LEU A 1 343 ? 15.228 -4.966 20.965 1.00 59.38 343 LEU A O 1
ATOM 2714 N N . ALA A 1 344 ? 16.148 -5.233 18.938 1.00 54.62 344 ALA A N 1
ATOM 2715 C CA . ALA A 1 344 ? 15.032 -4.629 18.210 1.00 54.62 344 ALA A CA 1
ATOM 2716 C C . ALA A 1 344 ? 13.744 -5.456 18.365 1.00 54.62 344 ALA A C 1
ATOM 2718 O O . ALA A 1 344 ? 12.673 -4.892 18.590 1.00 54.62 344 ALA A O 1
ATOM 2719 N N . ALA A 1 345 ? 13.871 -6.787 18.328 1.00 49.44 345 ALA A N 1
ATOM 2720 C CA . ALA A 1 345 ? 12.775 -7.740 18.477 1.00 49.44 345 ALA A CA 1
ATOM 2721 C C . ALA A 1 345 ? 12.282 -7.927 19.918 1.00 49.44 345 ALA A C 1
ATOM 2723 O O . ALA A 1 345 ? 11.234 -8.539 20.137 1.00 49.44 345 ALA A O 1
ATOM 2724 N N . ALA A 1 346 ? 13.012 -7.415 20.910 1.00 54.53 346 ALA A N 1
ATOM 2725 C CA . ALA A 1 346 ? 12.604 -7.478 22.298 1.00 54.53 346 ALA A CA 1
ATOM 2726 C C . ALA A 1 346 ? 11.361 -6.602 22.517 1.00 54.53 346 ALA A C 1
ATOM 2728 O O . ALA A 1 346 ? 11.453 -5.432 22.875 1.00 54.53 346 ALA A O 1
ATOM 2729 N N . GLY A 1 347 ? 10.176 -7.201 22.372 1.00 50.91 347 GLY A N 1
ATOM 2730 C CA . GLY A 1 347 ? 8.885 -6.569 22.674 1.00 50.91 347 GLY A CA 1
ATOM 2731 C C . GLY A 1 347 ? 8.695 -6.203 24.154 1.00 50.91 347 GLY A C 1
ATOM 2732 O O . GLY A 1 347 ? 7.639 -5.718 24.544 1.00 50.91 347 GLY A O 1
ATOM 2733 N N . SER A 1 348 ? 9.707 -6.433 25.002 1.00 56.31 348 SER A N 1
ATOM 2734 C CA . SER A 1 348 ? 9.762 -5.887 26.355 1.00 56.31 348 SER A CA 1
ATOM 2735 C C . SER A 1 348 ? 11.177 -5.452 26.735 1.00 56.31 348 SER A C 1
ATOM 2737 O O . SER A 1 348 ? 12.167 -6.113 26.404 1.00 56.31 348 SER A O 1
ATOM 2739 N N . TRP A 1 349 ? 11.262 -4.402 27.552 1.00 60.69 349 TRP A N 1
ATOM 2740 C CA . TRP A 1 349 ? 12.519 -3.915 28.123 1.00 60.69 349 TRP A CA 1
ATOM 2741 C C . TRP A 1 349 ? 13.295 -4.998 28.892 1.00 60.69 349 TRP A C 1
ATOM 2743 O O . TRP A 1 349 ? 14.519 -4.967 28.909 1.00 60.69 349 TRP A O 1
ATOM 2753 N N . ARG A 1 350 ? 12.613 -5.980 29.510 1.00 56.66 350 ARG A N 1
ATOM 2754 C CA . ARG A 1 350 ? 13.258 -7.070 30.270 1.00 56.66 350 ARG A CA 1
ATOM 2755 C C . ARG A 1 350 ? 14.110 -7.950 29.365 1.00 56.66 350 ARG A C 1
ATOM 2757 O O . ARG A 1 350 ? 15.245 -8.271 29.711 1.00 56.66 350 ARG A O 1
ATOM 2764 N N . LEU A 1 351 ? 13.564 -8.295 28.203 1.00 59.28 351 LEU A N 1
ATOM 2765 C CA . LEU A 1 351 ? 14.259 -9.077 27.185 1.00 59.28 351 LEU A CA 1
ATOM 2766 C C . LEU A 1 351 ? 15.391 -8.258 26.564 1.00 59.28 351 LEU A C 1
ATOM 2768 O O . LEU A 1 351 ? 16.500 -8.768 26.450 1.00 59.28 351 LEU A O 1
ATOM 2772 N N . ALA A 1 352 ? 15.157 -6.972 26.286 1.00 61.78 352 ALA A N 1
ATOM 2773 C CA . ALA A 1 352 ? 16.197 -6.080 25.780 1.00 61.78 352 ALA A CA 1
ATOM 2774 C C . ALA A 1 352 ? 17.386 -5.986 26.757 1.00 61.78 352 ALA A C 1
ATOM 2776 O O . ALA A 1 352 ? 18.537 -6.142 26.362 1.00 61.78 352 ALA A O 1
ATOM 2777 N N . THR A 1 353 ? 17.124 -5.832 28.061 1.00 64.88 353 THR A N 1
ATOM 2778 C CA . THR A 1 353 ? 18.180 -5.808 29.089 1.00 64.88 353 THR A CA 1
ATOM 2779 C C . THR A 1 353 ? 18.902 -7.147 29.248 1.00 64.88 353 THR A C 1
ATOM 2781 O O . THR A 1 353 ? 20.094 -7.155 29.544 1.00 64.88 353 THR A O 1
ATOM 2784 N N . ALA A 1 354 ? 18.214 -8.274 29.041 1.00 62.12 354 ALA A N 1
ATOM 2785 C CA . ALA A 1 354 ? 18.820 -9.602 29.116 1.00 62.12 354 ALA A CA 1
ATOM 2786 C C . ALA A 1 354 ? 19.771 -9.851 27.935 1.00 62.12 354 ALA A C 1
ATOM 2788 O O . ALA A 1 354 ? 20.919 -10.228 28.153 1.00 62.12 354 ALA A O 1
ATOM 2789 N N . VAL A 1 355 ? 19.334 -9.533 26.708 1.00 64.31 355 VAL A N 1
ATOM 2790 C CA . VAL A 1 355 ? 20.176 -9.601 25.500 1.00 64.31 355 VAL A CA 1
ATOM 2791 C C . VAL A 1 355 ? 21.392 -8.683 25.641 1.00 64.31 355 VAL A C 1
ATOM 2793 O O . VAL A 1 355 ? 22.514 -9.080 25.333 1.00 64.31 355 VAL A O 1
ATOM 2796 N N . PHE A 1 356 ? 21.192 -7.478 26.180 1.00 68.06 356 PHE A N 1
ATOM 2797 C CA . PHE A 1 356 ? 22.279 -6.533 26.419 1.00 68.06 356 PHE A CA 1
ATOM 2798 C C . PHE A 1 356 ? 23.296 -7.034 27.464 1.00 68.06 356 PHE A C 1
ATOM 2800 O O . PHE A 1 356 ? 24.499 -6.854 27.302 1.00 68.06 356 PHE A O 1
ATOM 2807 N N . HIS A 1 357 ? 22.843 -7.693 28.533 1.00 68.69 357 HIS A N 1
ATOM 2808 C CA . HIS A 1 357 ? 23.734 -8.261 29.548 1.00 68.69 357 HIS A CA 1
ATOM 2809 C C . HIS A 1 357 ? 24.499 -9.494 29.031 1.00 68.69 357 HIS A C 1
ATOM 2811 O O . HIS A 1 357 ? 25.662 -9.703 29.383 1.00 68.69 357 HIS A O 1
ATOM 2817 N N . ASP A 1 358 ? 23.872 -10.308 28.180 1.00 64.50 358 ASP A N 1
ATOM 2818 C CA . ASP A 1 358 ? 24.508 -11.493 27.599 1.00 64.50 358 ASP A CA 1
ATOM 2819 C C . ASP A 1 358 ? 25.571 -11.148 26.542 1.00 64.50 358 ASP A C 1
ATOM 2821 O O . ASP A 1 358 ? 26.555 -11.880 26.435 1.00 64.50 358 ASP A O 1
ATOM 2825 N N . LEU A 1 359 ? 25.466 -9.996 25.864 1.00 68.62 359 LEU A N 1
ATOM 2826 C CA . LEU A 1 359 ? 26.554 -9.433 25.046 1.00 68.62 359 LEU A CA 1
ATOM 2827 C C . LEU A 1 359 ? 27.857 -9.274 25.844 1.00 68.62 359 LEU A C 1
ATOM 2829 O O . LEU A 1 359 ? 28.924 -9.689 25.391 1.00 68.62 359 LEU A O 1
ATOM 2833 N N . GLY A 1 360 ? 27.756 -8.727 27.061 1.00 64.75 360 GLY A N 1
ATOM 2834 C CA . GLY A 1 360 ? 28.902 -8.533 27.951 1.00 64.75 360 GLY A CA 1
ATOM 2835 C C . GLY A 1 360 ? 29.516 -9.848 28.440 1.00 64.75 360 GLY A C 1
ATOM 2836 O O . GLY A 1 360 ? 30.729 -9.931 28.614 1.00 64.75 360 GLY A O 1
ATOM 2837 N N . ARG A 1 361 ? 28.705 -10.901 28.610 1.00 65.19 361 ARG A N 1
ATOM 2838 C CA . ARG A 1 361 ? 29.190 -12.246 28.978 1.00 65.19 361 ARG A CA 1
ATOM 2839 C C . ARG A 1 361 ? 29.932 -12.947 27.841 1.00 65.19 361 ARG A C 1
ATOM 2841 O O . ARG A 1 361 ? 30.791 -13.777 28.118 1.00 65.19 361 ARG A O 1
ATOM 2848 N N . GLN A 1 362 ? 29.597 -12.629 26.592 1.00 60.88 362 GLN A N 1
ATOM 2849 C CA . GLN A 1 362 ? 30.188 -13.237 25.394 1.00 60.88 362 GLN A CA 1
ATOM 2850 C C . GLN A 1 362 ? 31.333 -12.400 24.797 1.00 60.88 362 GLN A C 1
ATOM 2852 O O . GLN A 1 362 ? 31.823 -12.715 23.718 1.00 60.88 362 GLN A O 1
ATOM 2857 N N . SER A 1 363 ? 31.786 -11.351 25.498 1.00 65.81 363 SER A N 1
ATOM 2858 C CA . SER A 1 363 ? 32.869 -10.451 25.062 1.00 65.81 363 SER A CA 1
ATOM 2859 C C . SER A 1 363 ? 32.630 -9.783 23.697 1.00 65.81 363 SER A C 1
ATOM 2861 O O . SER A 1 363 ? 33.577 -9.349 23.040 1.00 65.81 363 SER A O 1
ATOM 2863 N N . LEU A 1 364 ? 31.370 -9.673 23.266 1.00 66.75 364 LEU A N 1
ATOM 2864 C CA . LEU A 1 364 ? 30.994 -8.988 22.033 1.00 66.75 364 LEU A CA 1
ATOM 2865 C C . LEU A 1 364 ? 30.944 -7.483 22.293 1.00 66.75 364 LEU A C 1
ATOM 2867 O O . LEU A 1 364 ? 30.219 -7.034 23.178 1.00 66.75 364 LEU A O 1
ATOM 2871 N N . GLN A 1 365 ? 31.709 -6.707 21.522 1.00 65.56 365 GLN A N 1
ATOM 2872 C CA . GLN A 1 365 ? 31.811 -5.256 21.695 1.00 65.56 365 GLN A CA 1
ATOM 2873 C C . GLN A 1 365 ? 30.520 -4.566 21.231 1.00 65.56 365 GLN A C 1
ATOM 2875 O O . GLN A 1 365 ? 30.220 -4.584 20.031 1.00 65.56 365 GLN A O 1
ATOM 2880 N N . PRO A 1 366 ? 29.738 -3.957 22.142 1.00 67.62 366 PRO A N 1
ATOM 2881 C CA . PRO A 1 366 ? 28.506 -3.286 21.764 1.00 67.62 366 PRO A CA 1
ATOM 2882 C C . PRO A 1 366 ? 28.796 -2.051 20.906 1.00 67.62 366 PRO A C 1
ATOM 2884 O O . PRO A 1 366 ? 29.688 -1.260 21.206 1.00 67.62 366 PRO A O 1
ATOM 2887 N N . THR A 1 367 ? 28.019 -1.866 19.842 1.00 66.62 367 THR A N 1
ATOM 2888 C CA . THR A 1 367 ? 28.142 -0.703 18.946 1.00 66.62 367 THR A CA 1
ATOM 2889 C C . THR A 1 367 ? 27.145 0.384 19.323 1.00 66.62 367 THR A C 1
ATOM 2891 O O . THR A 1 367 ? 26.153 0.130 20.005 1.00 66.62 367 THR A O 1
ATOM 2894 N N . THR A 1 368 ? 27.329 1.595 18.802 1.00 63.75 368 THR A N 1
ATOM 2895 C CA . THR A 1 368 ? 26.378 2.706 18.949 1.00 63.75 368 THR A CA 1
ATOM 2896 C C . THR A 1 368 ? 24.934 2.310 18.592 1.00 63.75 368 THR A C 1
ATOM 2898 O O . THR A 1 368 ? 23.992 2.724 19.266 1.00 63.75 368 THR A O 1
ATOM 2901 N N . ILE A 1 369 ? 24.745 1.449 17.580 1.00 63.78 369 ILE A N 1
ATOM 2902 C CA . ILE A 1 369 ? 23.429 0.916 17.177 1.00 63.78 369 ILE A CA 1
ATOM 2903 C C . ILE A 1 369 ? 22.837 0.025 18.279 1.00 63.78 369 ILE A C 1
ATOM 2905 O O . ILE A 1 369 ? 21.656 0.149 18.605 1.00 63.78 369 ILE A O 1
ATOM 2909 N N . THR A 1 370 ? 23.660 -0.833 18.882 1.00 65.50 370 THR A N 1
ATOM 2910 C CA . THR A 1 370 ? 23.288 -1.734 19.984 1.00 65.50 370 THR A CA 1
ATOM 2911 C C . THR A 1 370 ? 22.732 -0.958 21.168 1.00 65.50 370 THR A C 1
ATOM 2913 O O . THR A 1 370 ? 21.640 -1.248 21.658 1.00 65.50 370 THR A O 1
ATOM 2916 N N . PHE A 1 371 ? 23.451 0.083 21.581 1.00 68.50 371 PHE A N 1
ATOM 2917 C CA . PHE A 1 371 ? 23.036 0.939 22.682 1.00 68.50 371 PHE A CA 1
ATOM 2918 C C . PHE A 1 371 ? 21.760 1.719 22.357 1.00 68.50 371 PHE A C 1
ATOM 2920 O O . PHE A 1 371 ? 20.814 1.678 23.139 1.00 68.50 371 PHE A O 1
ATOM 2927 N N . ASN A 1 372 ? 21.687 2.369 21.191 1.00 68.56 372 ASN A N 1
ATOM 2928 C CA . ASN A 1 372 ? 20.512 3.157 20.806 1.00 68.56 372 ASN A CA 1
ATOM 2929 C C . ASN A 1 372 ? 19.237 2.298 20.746 1.00 68.56 372 ASN A C 1
ATOM 2931 O O . ASN A 1 372 ? 18.178 2.723 21.206 1.00 68.56 372 ASN A O 1
ATOM 2935 N N . THR A 1 373 ? 19.347 1.068 20.239 1.00 67.75 373 THR A N 1
ATOM 2936 C CA . THR A 1 373 ? 18.218 0.131 20.131 1.00 67.75 373 THR A CA 1
ATOM 2937 C C . THR A 1 373 ? 17.744 -0.336 21.509 1.00 67.75 373 THR A C 1
ATOM 2939 O O . THR A 1 373 ? 16.546 -0.338 21.788 1.00 67.75 373 THR A O 1
ATOM 2942 N N . ALA A 1 374 ? 18.672 -0.677 22.409 1.00 69.75 374 ALA A N 1
ATOM 2943 C CA . ALA A 1 374 ? 18.335 -1.087 23.771 1.00 69.75 374 ALA A CA 1
ATOM 2944 C C . ALA A 1 374 ? 17.671 0.046 24.578 1.00 69.75 374 ALA A C 1
ATOM 2946 O O . ALA A 1 374 ? 16.734 -0.189 25.345 1.00 69.75 374 ALA A O 1
ATOM 2947 N N . VAL A 1 375 ? 18.131 1.282 24.373 1.00 70.75 375 VAL A N 1
ATOM 2948 C CA . VAL A 1 375 ? 17.592 2.488 25.015 1.00 70.75 375 VAL A CA 1
ATOM 2949 C C . VAL A 1 375 ? 16.176 2.782 24.537 1.00 70.75 375 VAL A C 1
ATOM 2951 O O . VAL A 1 375 ? 15.293 2.964 25.375 1.00 70.75 375 VAL A O 1
ATOM 2954 N N . LEU A 1 376 ? 15.931 2.728 23.225 1.00 66.50 376 LEU A N 1
ATOM 2955 C CA . LEU A 1 376 ? 14.607 2.936 22.633 1.00 66.50 376 LEU A CA 1
ATOM 2956 C C . LEU A 1 376 ? 13.552 1.986 23.231 1.00 66.50 376 LEU A C 1
ATOM 2958 O O . LEU A 1 376 ? 12.493 2.425 23.676 1.00 66.50 376 LEU A O 1
ATOM 2962 N N . ARG A 1 377 ? 13.864 0.688 23.334 1.00 64.44 377 ARG A N 1
ATOM 2963 C CA . ARG A 1 377 ? 12.955 -0.316 23.924 1.00 64.44 377 ARG A CA 1
ATOM 2964 C C . ARG A 1 377 ? 12.678 -0.068 25.412 1.00 64.44 377 ARG A C 1
ATOM 2966 O O . ARG A 1 377 ? 11.598 -0.377 25.915 1.00 64.44 377 ARG A O 1
ATOM 2973 N N . CYS A 1 378 ? 13.644 0.496 26.136 1.00 66.62 378 CYS A N 1
ATOM 2974 C CA . CYS A 1 378 ? 13.456 0.881 27.533 1.00 66.62 378 CYS A CA 1
ATOM 2975 C C . CYS A 1 378 ? 12.624 2.171 27.681 1.00 66.62 378 CYS A C 1
ATOM 2977 O O . CYS A 1 378 ? 11.927 2.324 28.688 1.00 66.62 378 CYS A O 1
ATOM 2979 N N . GLU A 1 379 ? 12.664 3.079 26.697 1.00 60.31 379 GLU A N 1
ATOM 2980 C CA . GLU A 1 379 ? 11.831 4.289 26.652 1.00 60.31 379 GLU A CA 1
ATOM 2981 C C . GLU A 1 379 ? 10.356 3.989 26.365 1.00 60.31 379 GLU A C 1
ATOM 2983 O O . GLU A 1 379 ? 9.479 4.572 27.014 1.00 60.31 379 GLU A O 1
ATOM 2988 N N . GLU A 1 380 ? 10.085 3.074 25.430 1.00 59.66 380 GLU A N 1
ATOM 2989 C CA . GLU A 1 380 ? 8.735 2.625 25.054 1.00 59.66 380 GLU A CA 1
ATOM 2990 C C . GLU A 1 380 ? 7.996 1.979 26.236 1.00 59.66 380 GLU A C 1
ATOM 2992 O O . GLU A 1 380 ? 6.796 2.176 26.408 1.00 59.66 380 GLU A O 1
ATOM 2997 N N . ALA A 1 381 ? 8.720 1.281 27.117 1.00 58.91 381 ALA A N 1
ATOM 2998 C CA . ALA A 1 381 ? 8.152 0.644 28.305 1.00 58.91 381 ALA A CA 1
ATOM 2999 C C . ALA A 1 381 ? 8.142 1.526 29.570 1.00 58.91 381 ALA A C 1
ATOM 3001 O O . ALA A 1 381 ? 7.853 1.042 30.667 1.00 58.91 381 ALA A O 1
ATOM 3002 N N . ASN A 1 382 ? 8.479 2.813 29.438 1.00 61.75 382 ASN A N 1
ATOM 3003 C CA . ASN A 1 382 ? 8.555 3.790 30.529 1.00 61.75 382 ASN A CA 1
ATOM 3004 C C . ASN A 1 382 ? 9.542 3.422 31.667 1.00 61.75 382 ASN A C 1
ATOM 3006 O O . ASN A 1 382 ? 9.453 3.957 32.773 1.00 61.75 382 ASN A O 1
ATOM 3010 N N . THR A 1 383 ? 10.515 2.542 31.400 1.00 67.06 383 THR A N 1
ATOM 3011 C CA . THR A 1 383 ? 11.559 2.102 32.345 1.00 67.06 383 THR A CA 1
ATOM 3012 C C . THR A 1 383 ? 12.868 2.858 32.128 1.00 67.06 383 THR A C 1
ATOM 3014 O O . THR A 1 383 ? 13.912 2.290 31.797 1.00 67.06 383 THR A O 1
ATOM 3017 N N . TRP A 1 384 ? 12.806 4.174 32.307 1.00 64.31 384 TRP A N 1
ATOM 3018 C CA . TRP A 1 384 ? 13.889 5.111 32.003 1.00 64.31 384 TRP A CA 1
ATOM 3019 C C . TRP A 1 384 ? 15.159 4.900 32.849 1.00 64.31 384 TRP A C 1
ATOM 3021 O O . TRP A 1 384 ? 16.249 5.221 32.389 1.00 64.31 384 TRP A O 1
ATOM 3031 N N . GLN A 1 385 ? 15.061 4.312 34.047 1.00 67.75 385 GLN A N 1
ATOM 3032 C CA . GLN A 1 385 ? 16.225 4.017 34.896 1.00 67.75 385 GLN A CA 1
ATOM 3033 C C . GLN A 1 385 ? 17.178 3.006 34.243 1.00 67.75 385 GLN A C 1
ATOM 3035 O O . GLN A 1 385 ? 18.388 3.134 34.354 1.00 67.75 385 GLN A O 1
ATOM 3040 N N . LYS A 1 386 ? 16.640 2.022 33.516 1.00 68.94 386 LYS A N 1
ATOM 3041 C CA . LYS A 1 386 ? 17.447 0.983 32.855 1.00 68.94 386 LYS A CA 1
ATOM 3042 C C . LYS A 1 386 ? 18.008 1.455 31.523 1.00 68.94 386 LYS A C 1
ATOM 3044 O O . LYS A 1 386 ? 19.137 1.123 31.181 1.00 68.94 386 LYS A O 1
ATOM 3049 N N . ALA A 1 387 ? 17.238 2.285 30.815 1.00 67.75 387 ALA A N 1
ATOM 3050 C CA . ALA A 1 387 ? 17.733 3.034 29.663 1.00 67.75 387 ALA A CA 1
ATOM 3051 C C . ALA A 1 387 ? 18.956 3.878 30.057 1.00 67.75 387 ALA A C 1
ATOM 3053 O O . ALA A 1 387 ? 19.955 3.906 29.346 1.00 67.75 387 ALA A O 1
ATOM 3054 N N . LEU A 1 388 ? 18.891 4.510 31.233 1.00 66.38 388 LEU A N 1
ATOM 3055 C CA . LEU A 1 388 ? 19.978 5.291 31.801 1.00 66.38 388 LEU A CA 1
ATOM 3056 C C . LEU A 1 388 ? 21.219 4.441 32.124 1.00 66.38 388 LEU A C 1
ATOM 3058 O O . LEU A 1 388 ? 22.320 4.833 31.747 1.00 66.38 388 LEU A O 1
ATOM 3062 N N . ASP A 1 389 ? 21.062 3.279 32.761 1.00 69.19 389 ASP A N 1
ATOM 3063 C CA . ASP A 1 389 ? 22.194 2.384 33.056 1.00 69.19 389 ASP A CA 1
ATOM 3064 C C . ASP A 1 389 ? 22.929 1.948 31.775 1.00 69.19 389 ASP A C 1
ATOM 3066 O O . ASP A 1 389 ? 24.159 1.940 31.723 1.00 69.19 389 ASP A O 1
ATOM 3070 N N . ILE A 1 390 ? 22.178 1.661 30.707 1.00 69.81 390 ILE A N 1
ATOM 3071 C CA . ILE A 1 390 ? 22.718 1.281 29.393 1.00 69.81 390 ILE A CA 1
ATOM 3072 C C . ILE A 1 390 ? 23.417 2.468 28.711 1.00 69.81 390 ILE A C 1
ATOM 3074 O O . ILE A 1 390 ? 24.495 2.306 28.140 1.00 69.81 390 ILE A O 1
ATOM 3078 N N . LEU A 1 391 ? 22.859 3.677 28.805 1.00 67.31 391 LEU A N 1
ATOM 3079 C CA . LEU A 1 391 ? 23.487 4.893 28.274 1.00 67.31 391 LEU A CA 1
ATOM 3080 C C . LEU A 1 391 ? 24.785 5.246 29.002 1.00 67.31 391 LEU A C 1
ATOM 3082 O O . LEU A 1 391 ? 25.761 5.618 28.361 1.00 67.31 391 LEU A O 1
ATOM 3086 N N . LEU A 1 392 ? 24.840 5.093 30.326 1.00 65.38 392 LEU A N 1
ATOM 3087 C CA . LEU A 1 392 ? 26.069 5.323 31.092 1.00 65.38 392 LEU A CA 1
ATOM 3088 C C . LEU A 1 392 ? 27.179 4.330 30.720 1.00 65.38 392 LEU A C 1
ATOM 3090 O O . LEU A 1 392 ? 28.357 4.674 30.811 1.00 65.38 392 LEU A O 1
ATOM 3094 N N . LEU A 1 393 ? 26.817 3.123 30.279 1.00 67.25 393 LEU A N 1
ATOM 3095 C CA . LEU A 1 393 ? 27.760 2.150 29.728 1.00 67.25 393 LEU A CA 1
ATOM 3096 C C . LEU A 1 393 ? 28.248 2.552 28.328 1.00 67.25 393 LEU A C 1
ATOM 3098 O O . LEU A 1 393 ? 29.442 2.427 28.071 1.00 67.25 393 LEU A O 1
ATOM 3102 N N . LEU A 1 394 ? 27.383 3.103 27.463 1.00 67.19 394 LEU A N 1
ATOM 3103 C CA . LEU A 1 394 ? 27.781 3.629 26.144 1.00 67.19 394 LEU A CA 1
ATOM 3104 C C . LEU A 1 394 ? 28.856 4.706 26.286 1.00 67.19 394 LEU A C 1
ATOM 3106 O O . LEU A 1 394 ? 29.893 4.632 25.639 1.00 67.19 394 LEU A O 1
ATOM 3110 N N . LEU A 1 395 ? 28.621 5.661 27.187 1.00 61.19 395 LEU A N 1
ATOM 3111 C CA . LEU A 1 395 ? 29.505 6.804 27.429 1.00 61.19 395 LEU A CA 1
ATOM 3112 C C . LEU A 1 395 ? 30.884 6.415 27.971 1.00 61.19 395 LEU A C 1
ATOM 3114 O O . LEU A 1 395 ? 31.815 7.210 27.912 1.00 61.19 395 LEU A O 1
ATOM 3118 N N . ARG A 1 396 ? 31.016 5.200 28.513 1.00 60.81 396 ARG A N 1
ATOM 3119 C CA . ARG A 1 396 ? 32.280 4.654 29.021 1.00 60.81 396 ARG A CA 1
ATOM 3120 C C . ARG A 1 396 ? 32.968 3.707 28.037 1.00 60.81 396 ARG A C 1
ATOM 3122 O O . ARG A 1 396 ? 34.158 3.464 28.205 1.00 60.81 396 ARG A O 1
ATOM 3129 N N . ALA A 1 397 ? 32.235 3.142 27.076 1.00 60.69 397 ALA A N 1
ATOM 3130 C CA . ALA A 1 397 ? 32.698 2.025 26.250 1.00 60.69 397 ALA A CA 1
ATOM 3131 C C . ALA A 1 397 ? 32.847 2.349 24.753 1.00 60.69 397 ALA A C 1
ATOM 3133 O O . ALA A 1 397 ? 33.587 1.643 24.074 1.00 60.69 397 ALA A O 1
ATOM 3134 N N . ALA A 1 398 ? 32.171 3.375 24.222 1.00 58.69 398 ALA A N 1
ATOM 3135 C CA . ALA A 1 398 ? 32.200 3.698 22.793 1.00 58.69 398 ALA A CA 1
ATOM 3136 C C . ALA A 1 398 ? 32.123 5.210 22.524 1.00 58.69 398 ALA A C 1
ATOM 3138 O O . ALA A 1 398 ? 31.675 5.981 23.372 1.00 58.69 398 ALA A O 1
ATOM 3139 N N . GLU A 1 399 ? 32.524 5.629 21.318 1.00 58.91 399 GLU A N 1
ATOM 3140 C CA . GLU A 1 399 ? 32.376 7.021 20.884 1.00 58.91 399 GLU A CA 1
ATOM 3141 C C . GLU A 1 399 ? 30.882 7.383 20.733 1.00 58.91 399 GLU A C 1
ATOM 3143 O O . GLU A 1 399 ? 30.143 6.721 19.988 1.00 58.91 399 GLU A O 1
ATOM 3148 N N . PRO A 1 400 ? 30.396 8.411 21.451 1.00 62.56 400 PRO A N 1
ATOM 3149 C CA . PRO A 1 400 ? 29.001 8.818 21.380 1.00 62.56 400 PRO A CA 1
ATOM 3150 C C . PRO A 1 400 ? 28.664 9.454 20.024 1.00 62.56 400 PRO A C 1
ATOM 3152 O O . PRO A 1 400 ? 29.412 10.263 19.484 1.00 62.56 400 PRO A O 1
ATOM 3155 N N . SER A 1 401 ? 27.487 9.120 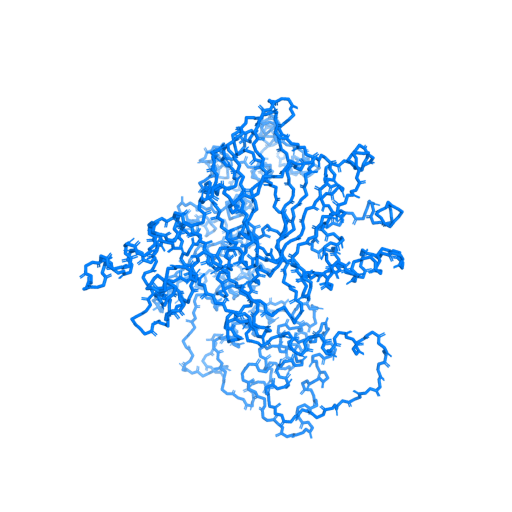19.486 1.00 69.06 401 SER A N 1
ATOM 3156 C CA . SER A 1 401 ? 26.925 9.758 18.285 1.00 69.06 401 SER A CA 1
ATOM 3157 C C . SER A 1 401 ? 25.842 10.783 18.638 1.00 69.06 401 SER A C 1
ATOM 3159 O O . SER A 1 401 ? 25.263 10.728 19.724 1.00 69.06 401 SER A O 1
ATOM 3161 N N . VAL A 1 402 ? 25.481 11.659 17.691 1.00 69.19 402 VAL A N 1
ATOM 3162 C CA . VAL A 1 402 ? 24.369 12.623 17.851 1.00 69.19 402 VAL A CA 1
ATOM 3163 C C . VAL A 1 402 ? 23.050 11.907 18.172 1.00 69.19 402 VAL A C 1
ATOM 3165 O O . VAL A 1 402 ? 22.296 12.343 19.037 1.00 69.19 402 VAL A O 1
ATOM 3168 N N . ALA A 1 403 ? 22.794 10.750 17.552 1.00 67.75 403 ALA A N 1
ATOM 3169 C CA . ALA A 1 403 ? 21.610 9.939 17.843 1.00 67.75 403 ALA A CA 1
ATOM 3170 C C . ALA A 1 403 ? 21.599 9.426 19.294 1.00 67.75 403 ALA A C 1
ATOM 3172 O O . ALA A 1 403 ? 20.560 9.436 19.954 1.00 67.75 403 ALA A O 1
ATOM 3173 N N . SER A 1 404 ? 22.766 9.031 19.807 1.00 66.69 404 SER A N 1
ATOM 3174 C CA . SER A 1 404 ? 22.933 8.588 21.193 1.00 66.69 404 SER A CA 1
ATOM 3175 C C . SER A 1 404 ? 22.758 9.733 22.189 1.00 66.69 404 SER A C 1
ATOM 3177 O O . SER A 1 404 ? 22.126 9.550 23.227 1.00 66.69 404 SER A O 1
ATOM 3179 N N . ALA A 1 405 ? 23.249 10.927 21.848 1.00 69.31 405 ALA A N 1
ATOM 3180 C CA . ALA A 1 405 ? 23.038 12.145 22.625 1.00 69.31 405 ALA A CA 1
ATOM 3181 C C . ALA A 1 405 ? 21.548 12.527 22.689 1.00 69.31 405 ALA A C 1
ATOM 3183 O O . ALA A 1 405 ? 21.039 12.849 23.762 1.00 69.31 405 ALA A O 1
ATOM 3184 N N . ASN A 1 406 ? 20.824 12.415 21.570 1.00 75.31 406 ASN A N 1
ATOM 3185 C CA . ASN A 1 406 ? 19.387 12.700 21.496 1.00 75.31 406 ASN A CA 1
ATOM 3186 C C . ASN A 1 406 ? 18.565 11.722 22.346 1.00 75.31 406 ASN A C 1
ATOM 3188 O O . ASN A 1 406 ? 17.691 12.150 23.102 1.00 75.31 406 ASN A O 1
ATOM 3192 N N . ALA A 1 407 ? 18.873 10.424 22.268 1.00 71.81 407 ALA A N 1
ATOM 3193 C CA . ALA A 1 407 ? 18.235 9.408 23.101 1.00 71.81 407 ALA A CA 1
ATOM 3194 C C . ALA A 1 407 ? 18.526 9.648 24.594 1.00 71.81 407 ALA A C 1
ATOM 3196 O O . ALA A 1 407 ? 17.614 9.641 25.419 1.00 71.81 407 ALA A O 1
ATOM 3197 N N . ALA A 1 408 ? 19.778 9.960 24.946 1.00 70.62 408 ALA A N 1
ATOM 3198 C CA . ALA A 1 408 ? 20.150 10.274 26.322 1.00 70.62 408 ALA A CA 1
ATOM 3199 C C . ALA A 1 408 ? 19.437 11.519 26.861 1.00 70.62 408 ALA A C 1
ATOM 3201 O O . ALA A 1 408 ? 18.894 11.486 27.965 1.00 70.62 408 ALA A O 1
ATOM 3202 N N . ALA A 1 409 ? 19.372 12.591 26.068 1.00 73.75 409 ALA A N 1
ATOM 3203 C CA . ALA A 1 409 ? 18.644 13.808 26.409 1.00 73.75 409 ALA A CA 1
ATOM 3204 C C . ALA A 1 409 ? 17.147 13.543 26.634 1.00 73.75 409 ALA A C 1
ATOM 3206 O O . ALA A 1 409 ? 16.554 14.111 27.553 1.00 73.75 409 ALA A O 1
ATOM 3207 N N . GLY A 1 410 ? 16.543 12.657 25.835 1.00 75.31 410 GLY A N 1
ATOM 3208 C CA . GLY A 1 410 ? 15.147 12.241 25.976 1.00 75.31 410 GLY A CA 1
ATOM 3209 C C . GLY A 1 410 ? 14.887 11.521 27.297 1.00 75.31 410 GLY A C 1
ATOM 3210 O O . GLY A 1 410 ? 14.004 11.928 28.060 1.00 75.31 410 GLY A O 1
ATOM 3211 N N . VAL A 1 411 ? 15.710 10.514 27.608 1.00 71.12 411 VAL A N 1
ATOM 3212 C CA . VAL A 1 411 ? 15.630 9.725 28.847 1.00 71.12 411 VAL A CA 1
ATOM 3213 C C . VAL A 1 411 ? 15.883 10.600 30.074 1.00 71.12 411 VAL A C 1
ATOM 3215 O O . VAL A 1 411 ? 15.063 10.635 30.996 1.00 71.12 411 VAL A O 1
ATOM 3218 N N . TRP A 1 412 ? 16.994 11.342 30.090 1.00 72.25 412 TRP A N 1
ATOM 3219 C CA . TRP A 1 412 ? 17.337 12.247 31.187 1.00 72.25 412 TRP A CA 1
ATOM 3220 C C . TRP A 1 412 ? 16.283 13.326 31.386 1.00 72.25 412 TRP A C 1
ATOM 3222 O O . TRP A 1 412 ? 15.920 13.627 32.525 1.00 72.25 412 TRP A O 1
ATOM 3232 N N . GLY A 1 413 ? 15.725 13.836 30.289 1.00 71.31 413 GLY A N 1
ATOM 3233 C CA . GLY A 1 413 ? 14.691 14.860 30.288 1.00 71.31 413 GLY A CA 1
ATOM 3234 C C . GLY A 1 413 ? 13.379 14.448 30.951 1.00 71.31 413 GLY A C 1
ATOM 3235 O O . GLY A 1 413 ? 12.617 15.321 31.372 1.00 71.31 413 GLY A O 1
ATOM 3236 N N . ARG A 1 414 ? 13.116 13.143 31.110 1.00 71.44 414 ARG A N 1
ATOM 3237 C CA . ARG A 1 414 ? 11.969 12.650 31.893 1.00 71.44 414 ARG A CA 1
ATOM 3238 C C . ARG A 1 414 ? 12.180 12.776 33.401 1.00 71.44 414 ARG A C 1
ATOM 3240 O O . ARG A 1 414 ? 11.204 12.941 34.122 1.00 71.44 414 ARG A O 1
ATOM 3247 N N . GLN A 1 415 ? 13.425 12.703 33.877 1.00 71.12 415 GLN A N 1
ATOM 3248 C CA . GLN A 1 415 ? 13.749 12.795 35.304 1.00 71.12 415 GLN A CA 1
ATOM 3249 C C . GLN A 1 415 ? 14.129 14.221 35.722 1.00 71.12 415 GLN A C 1
ATOM 3251 O O . GLN A 1 415 ? 13.717 14.686 36.777 1.00 71.12 415 GLN A O 1
ATOM 3256 N N . SER A 1 416 ? 14.964 14.895 34.932 1.00 76.44 416 SER A N 1
ATOM 3257 C CA . SER A 1 416 ? 15.548 16.193 35.274 1.00 76.44 416 SER A CA 1
ATOM 3258 C C . SER A 1 416 ? 16.004 16.897 34.002 1.00 76.44 416 SER A C 1
ATOM 3260 O O . SER A 1 416 ? 16.847 16.388 33.261 1.00 76.44 416 SER A O 1
ATOM 3262 N N . TRP A 1 417 ? 15.461 18.088 33.756 1.00 78.25 417 TRP A N 1
ATOM 3263 C CA . TRP A 1 417 ? 15.863 18.901 32.612 1.00 78.25 417 TRP A CA 1
ATOM 3264 C C . TRP A 1 417 ? 17.353 19.262 32.696 1.00 78.25 417 TRP A C 1
ATOM 3266 O O . TRP A 1 417 ? 18.027 19.271 31.673 1.00 78.25 417 TRP A O 1
ATOM 3276 N N . GLN A 1 418 ? 17.904 19.448 33.902 1.00 79.56 418 GLN A N 1
ATOM 3277 C CA . GLN A 1 418 ? 19.323 19.756 34.113 1.00 79.56 418 GLN A C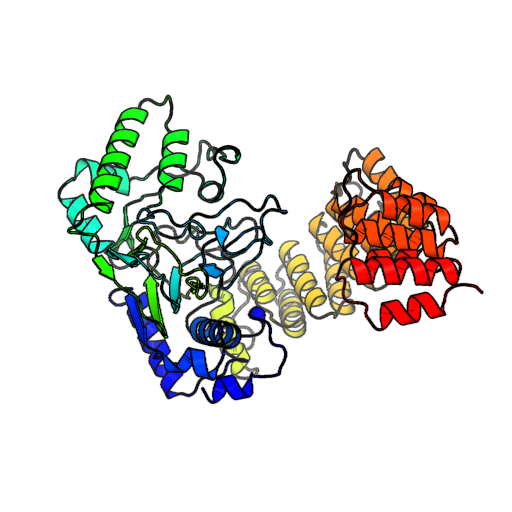A 1
ATOM 3278 C C . GLN A 1 418 ? 20.230 18.671 33.528 1.00 79.56 418 GLN A C 1
ATOM 3280 O O . GLN A 1 418 ? 21.246 18.977 32.910 1.00 79.56 418 GLN A O 1
ATOM 3285 N N . LYS A 1 419 ? 19.847 17.396 33.670 1.00 74.06 419 LYS A N 1
ATOM 3286 C CA . LYS A 1 419 ? 20.595 16.276 33.083 1.00 74.06 419 LYS A CA 1
ATOM 3287 C C . LYS A 1 419 ? 20.479 16.238 31.559 1.00 74.06 419 LYS A C 1
ATOM 3289 O O . LYS A 1 419 ? 21.464 15.943 30.895 1.00 74.06 419 LYS A O 1
ATOM 3294 N N . ALA A 1 420 ? 19.316 16.584 31.001 1.00 75.12 420 ALA A N 1
ATOM 3295 C CA . ALA A 1 420 ? 19.151 16.714 29.551 1.00 75.12 420 ALA A CA 1
ATOM 3296 C C . ALA A 1 420 ? 20.006 17.856 28.974 1.00 75.12 420 ALA A C 1
ATOM 3298 O O . ALA A 1 420 ? 20.602 17.696 27.917 1.00 75.12 420 ALA A O 1
ATOM 3299 N N . PHE A 1 421 ? 20.129 18.978 29.688 1.00 74.94 421 PHE A N 1
ATOM 3300 C CA . PHE A 1 421 ? 21.047 20.064 29.325 1.00 74.94 421 PHE A CA 1
ATOM 3301 C C . PHE A 1 421 ? 22.518 19.686 29.522 1.00 74.94 421 PHE A C 1
ATOM 3303 O O . PHE A 1 421 ? 23.366 20.152 28.769 1.00 74.94 421 PHE A O 1
ATOM 3310 N N . GLY A 1 422 ? 22.819 18.806 30.480 1.00 72.56 422 GLY A N 1
ATOM 3311 C CA . GLY A 1 422 ? 24.157 18.249 30.687 1.00 72.56 422 GLY A CA 1
ATOM 3312 C C . GLY A 1 422 ? 24.712 17.512 29.465 1.00 72.56 422 GLY A C 1
ATOM 3313 O O . GLY A 1 422 ? 25.921 17.449 29.311 1.00 72.56 422 GLY A O 1
ATOM 3314 N N . VAL A 1 423 ? 23.853 17.041 28.553 1.00 70.81 423 VAL A N 1
ATOM 3315 C CA . VAL A 1 423 ? 24.252 16.473 27.248 1.00 70.81 423 VAL A CA 1
ATOM 3316 C C . VAL A 1 423 ? 25.003 17.500 26.405 1.00 70.81 423 VAL A C 1
ATOM 3318 O O . VAL A 1 423 ? 25.895 17.137 25.654 1.00 70.81 423 VAL A O 1
ATOM 3321 N N . LEU A 1 424 ? 24.655 18.785 26.524 1.00 66.69 424 LEU A N 1
ATOM 3322 C CA . LEU A 1 424 ? 25.269 19.868 25.756 1.00 66.69 424 LEU A CA 1
ATOM 3323 C C . LEU A 1 424 ? 26.606 20.330 26.346 1.00 66.69 424 LEU A C 1
ATOM 3325 O O . LEU A 1 424 ? 27.253 21.183 25.731 1.00 66.69 424 LEU A O 1
ATOM 3329 N N . SER A 1 425 ? 27.014 19.832 27.523 1.00 65.38 425 SER A N 1
ATOM 3330 C CA . SER A 1 425 ? 28.284 20.246 28.115 1.00 65.38 425 SER A CA 1
ATOM 3331 C C . SER A 1 425 ? 29.464 19.647 27.331 1.00 65.38 425 SER A C 1
ATOM 3333 O O . SER A 1 425 ? 29.416 18.475 26.945 1.00 65.38 425 SER A O 1
ATOM 3335 N N . PRO A 1 426 ? 30.539 20.424 27.089 1.00 56.00 426 PRO A N 1
ATOM 3336 C CA . PRO A 1 426 ? 31.733 19.934 26.390 1.00 56.00 426 PRO A CA 1
ATOM 3337 C C . PRO A 1 426 ? 32.364 18.712 27.075 1.00 56.00 426 PRO A C 1
ATOM 3339 O O . PRO A 1 426 ? 32.868 17.812 26.405 1.00 56.00 426 PRO A O 1
ATOM 3342 N N . ASP A 1 427 ? 32.256 18.655 28.406 1.00 54.75 427 ASP A N 1
ATOM 3343 C CA . ASP A 1 427 ? 32.822 17.602 29.254 1.00 54.75 427 ASP A CA 1
ATOM 3344 C C . ASP A 1 427 ? 32.070 16.261 29.165 1.00 54.75 427 ASP A C 1
ATOM 3346 O O . ASP A 1 427 ? 32.624 15.226 29.532 1.00 54.75 427 ASP A O 1
ATOM 3350 N N . ALA A 1 428 ? 30.806 16.252 28.717 1.00 54.06 428 ALA A N 1
ATOM 3351 C CA . ALA A 1 428 ? 29.964 15.052 28.755 1.00 54.06 428 ALA A CA 1
ATOM 3352 C C . ALA A 1 428 ? 30.137 14.127 27.542 1.00 54.06 428 ALA A C 1
ATOM 3354 O O . ALA A 1 428 ? 29.991 12.914 27.689 1.00 54.06 428 ALA A O 1
ATOM 3355 N N . LEU A 1 429 ? 30.401 14.679 26.352 1.00 55.03 429 LEU A N 1
ATOM 3356 C CA . LEU A 1 429 ? 30.425 13.914 25.094 1.00 55.03 429 LEU A CA 1
ATOM 3357 C C . LEU A 1 429 ? 31.585 14.278 24.147 1.00 55.03 429 LEU A C 1
ATOM 3359 O O . LEU A 1 429 ? 31.712 13.670 23.086 1.00 55.03 429 LEU A O 1
ATOM 3363 N N . GLY A 1 430 ? 32.453 15.217 24.538 1.00 52.56 430 GLY A N 1
ATOM 3364 C CA . GLY A 1 430 ? 33.587 15.687 23.740 1.00 52.56 430 GLY A CA 1
ATOM 3365 C C . GLY A 1 430 ? 33.226 16.813 22.763 1.00 52.56 430 GLY A C 1
ATOM 3366 O O . GLY A 1 430 ? 32.116 16.888 22.239 1.00 52.56 430 GLY A O 1
ATOM 3367 N N . GLU A 1 431 ? 34.193 17.693 22.482 1.00 53.31 431 GLU A N 1
ATOM 3368 C CA . GLU A 1 431 ? 34.022 18.891 21.635 1.00 53.31 431 GLU A CA 1
ATOM 3369 C C . GLU A 1 431 ? 33.671 18.590 20.158 1.00 53.31 431 GLU A C 1
ATOM 3371 O O . GLU A 1 431 ? 33.312 19.497 19.410 1.00 53.31 431 GLU A O 1
ATOM 3376 N N . ALA A 1 432 ? 33.748 17.325 19.726 1.00 52.47 432 ALA A N 1
ATOM 3377 C CA . ALA A 1 432 ? 33.598 16.909 18.329 1.00 52.47 432 ALA A CA 1
ATOM 3378 C C . ALA A 1 432 ? 32.145 16.651 17.869 1.00 52.47 432 ALA A C 1
ATOM 3380 O O . ALA A 1 432 ? 31.910 16.458 16.673 1.00 52.47 432 ALA A O 1
ATOM 3381 N N . LEU A 1 433 ? 31.157 16.641 18.773 1.00 65.00 433 LEU A N 1
ATOM 3382 C CA . LEU A 1 433 ? 29.759 16.356 18.421 1.00 65.00 433 LEU A CA 1
ATOM 3383 C C . LEU A 1 433 ? 29.023 17.592 17.885 1.00 65.00 433 LEU A C 1
ATOM 3385 O O . LEU A 1 433 ? 28.718 18.541 18.608 1.00 65.00 433 LEU A O 1
ATOM 3389 N N . GLN A 1 434 ? 28.679 17.551 16.596 1.00 67.75 434 GLN A N 1
ATOM 3390 C CA . GLN A 1 434 ? 27.840 18.560 15.947 1.00 67.75 434 GLN A CA 1
ATOM 3391 C C . GLN A 1 434 ? 26.356 18.266 16.205 1.00 67.75 434 GLN A C 1
ATOM 3393 O O . GLN A 1 434 ? 25.734 17.485 15.488 1.00 67.75 434 GLN A O 1
ATOM 3398 N N . TYR A 1 435 ? 25.793 18.881 17.247 1.00 73.94 435 TYR A N 1
ATOM 3399 C CA . TYR A 1 435 ? 24.366 18.770 17.569 1.00 73.94 435 TYR A CA 1
ATOM 3400 C C . TYR A 1 435 ? 23.473 19.284 16.435 1.00 73.94 435 TYR A C 1
ATOM 3402 O O . TYR A 1 435 ? 23.801 20.267 15.769 1.00 73.94 435 TYR A O 1
ATOM 3410 N N . ASP A 1 436 ? 22.324 18.638 16.248 1.00 76.25 436 ASP A N 1
ATOM 3411 C CA . ASP A 1 436 ? 21.360 18.963 15.201 1.00 76.25 436 ASP A CA 1
ATOM 3412 C C . ASP A 1 436 ? 20.079 19.593 15.773 1.00 76.25 436 ASP A C 1
ATOM 3414 O O . ASP A 1 436 ? 19.917 19.784 16.982 1.00 76.25 436 ASP A O 1
ATOM 3418 N N . VAL A 1 437 ? 19.140 19.943 14.888 1.00 80.81 437 VAL A N 1
ATOM 3419 C CA . VAL A 1 437 ? 17.833 20.510 15.272 1.00 80.81 437 VAL A CA 1
ATOM 3420 C C . VAL A 1 437 ? 17.088 19.584 16.248 1.00 80.81 437 VAL A C 1
ATOM 3422 O O . VAL A 1 437 ? 16.381 20.059 17.137 1.00 80.81 437 VAL A O 1
ATOM 3425 N N . ILE A 1 438 ? 17.271 18.264 16.126 1.00 78.25 438 ILE A N 1
ATOM 3426 C CA . ILE A 1 438 ? 16.593 17.262 16.954 1.00 78.25 438 ILE A CA 1
ATOM 3427 C C . ILE A 1 438 ? 17.120 17.316 18.389 1.00 78.25 438 ILE A C 1
ATOM 3429 O O . ILE A 1 438 ? 16.308 17.297 19.317 1.00 78.25 438 ILE A O 1
ATOM 3433 N N . THR A 1 439 ? 18.435 17.459 18.588 1.00 76.94 439 THR A N 1
ATOM 3434 C CA . THR A 1 439 ? 19.035 17.598 19.926 1.00 76.94 439 THR A CA 1
ATOM 3435 C C . THR A 1 439 ? 18.387 18.733 20.708 1.00 76.94 439 THR A C 1
ATOM 3437 O O . THR A 1 439 ? 17.907 18.541 21.829 1.00 76.94 439 THR A O 1
ATOM 3440 N N . TYR A 1 440 ? 18.302 19.912 20.093 1.00 81.31 440 TYR A N 1
ATOM 3441 C CA . TYR A 1 440 ? 17.698 21.074 20.734 1.00 81.31 440 TYR A CA 1
ATOM 3442 C C . TYR A 1 440 ? 16.199 20.877 20.971 1.00 81.31 440 TYR A C 1
ATOM 3444 O O . TYR A 1 440 ? 15.722 21.173 22.063 1.00 81.31 440 TYR A O 1
ATOM 3452 N N . ASN A 1 441 ? 15.464 20.282 20.027 1.00 83.81 441 ASN A N 1
ATOM 3453 C CA . ASN A 1 441 ? 14.036 19.995 20.199 1.00 83.81 441 ASN A CA 1
ATOM 3454 C C . ASN A 1 441 ? 13.754 19.080 21.400 1.00 83.81 441 ASN A C 1
ATOM 3456 O O . ASN A 1 441 ? 12.807 19.324 22.157 1.00 83.81 441 ASN A O 1
ATOM 3460 N N . VAL A 1 442 ? 14.569 18.039 21.596 1.00 82.31 442 VAL A N 1
ATOM 3461 C CA . VAL A 1 442 ? 14.433 17.096 22.716 1.00 82.31 442 VAL A CA 1
ATOM 3462 C C . VAL A 1 442 ? 14.687 17.795 24.052 1.00 82.31 442 VAL A C 1
ATOM 3464 O O . VAL A 1 442 ? 13.891 17.650 24.983 1.00 82.31 442 VAL A O 1
ATOM 3467 N N . ILE A 1 443 ? 15.742 18.606 24.131 1.00 82.25 443 ILE A N 1
ATOM 3468 C CA . ILE A 1 443 ? 16.133 19.329 25.346 1.00 82.25 443 ILE A CA 1
ATOM 3469 C C . ILE A 1 443 ? 15.116 20.424 25.697 1.00 82.25 443 ILE A C 1
ATOM 3471 O O . ILE A 1 443 ? 14.673 20.511 26.844 1.00 82.25 443 ILE A O 1
ATOM 3475 N N . THR A 1 444 ? 14.661 21.203 24.712 1.00 82.69 444 THR A N 1
ATOM 3476 C CA . THR A 1 444 ? 13.599 22.203 24.899 1.00 82.69 444 THR A CA 1
ATOM 3477 C C . THR A 1 444 ? 12.306 21.541 25.375 1.00 82.69 444 THR A C 1
ATOM 3479 O O . THR A 1 444 ? 11.673 22.024 26.312 1.00 82.69 444 THR A O 1
ATOM 3482 N N . SER A 1 445 ? 11.942 20.385 24.810 1.00 82.44 445 SER A N 1
ATOM 3483 C CA . SER A 1 445 ? 10.761 19.626 25.245 1.00 82.44 445 SER A CA 1
ATOM 3484 C C . SER A 1 445 ? 10.913 19.050 26.658 1.00 82.44 445 SER A C 1
ATOM 3486 O O . SER A 1 445 ? 9.931 18.927 27.390 1.00 82.44 445 SER A O 1
ATOM 3488 N N . ALA A 1 446 ? 12.123 18.662 27.065 1.00 82.50 446 ALA A N 1
ATOM 3489 C CA . ALA A 1 446 ? 12.404 18.203 28.423 1.00 82.50 446 ALA A CA 1
ATOM 3490 C C . ALA A 1 446 ? 12.213 19.327 29.452 1.00 82.50 446 ALA A C 1
ATOM 3492 O O . ALA A 1 446 ? 11.503 19.138 30.440 1.00 82.50 446 ALA A O 1
ATOM 3493 N N . ALA A 1 447 ? 12.767 20.511 29.180 1.00 81.94 447 ALA A N 1
ATOM 3494 C CA . ALA A 1 447 ? 12.554 21.698 30.005 1.00 81.94 447 ALA A CA 1
ATOM 3495 C C . ALA A 1 447 ? 11.078 22.122 30.048 1.00 81.94 447 ALA A C 1
ATOM 3497 O O . ALA A 1 447 ? 10.556 22.418 31.124 1.00 81.94 447 ALA A O 1
ATOM 3498 N N . ALA A 1 448 ? 10.373 22.054 28.911 1.00 79.06 448 ALA A N 1
ATOM 3499 C CA . ALA A 1 448 ? 8.947 22.365 28.829 1.00 79.06 448 ALA A CA 1
ATOM 3500 C C . ALA A 1 448 ? 8.104 21.507 29.782 1.00 79.06 448 ALA A C 1
ATOM 3502 O O . ALA A 1 448 ? 7.242 22.021 30.493 1.00 79.06 448 ALA A O 1
ATOM 3503 N N . ARG A 1 449 ? 8.366 20.193 29.835 1.00 75.06 449 ARG A N 1
ATOM 3504 C CA . ARG A 1 449 ? 7.630 19.252 30.700 1.00 75.06 449 ARG A CA 1
ATOM 3505 C C . ARG A 1 449 ? 7.782 19.551 32.187 1.00 75.06 449 ARG A C 1
ATOM 3507 O O . ARG A 1 449 ? 6.872 19.236 32.944 1.00 75.06 449 ARG A O 1
ATOM 3514 N N . GLN A 1 450 ? 8.901 20.145 32.589 1.00 76.69 450 GLN A N 1
ATOM 3515 C CA . GLN A 1 450 ? 9.201 20.452 33.988 1.00 76.69 450 GLN A CA 1
ATOM 3516 C C . GLN A 1 450 ? 8.912 21.920 34.347 1.00 76.69 450 GLN A C 1
ATOM 3518 O O . GLN A 1 450 ? 9.188 22.336 35.466 1.00 76.69 450 GLN A O 1
ATOM 3523 N N . GLY A 1 451 ? 8.337 22.703 33.422 1.00 73.62 451 GLY A N 1
ATOM 3524 C CA . GLY A 1 451 ? 7.979 24.110 33.648 1.00 73.62 451 GLY A CA 1
ATOM 3525 C C . GLY A 1 451 ? 9.166 25.082 33.649 1.00 73.62 451 GLY A C 1
ATOM 3526 O O . GLY A 1 451 ? 9.002 26.251 33.994 1.00 73.62 451 GLY A O 1
ATOM 3527 N N . CYS A 1 452 ? 10.354 24.630 33.240 1.00 80.94 452 CYS A N 1
ATOM 3528 C CA . CYS A 1 452 ? 11.601 25.398 33.263 1.00 80.94 452 CYS A CA 1
ATOM 3529 C C . CYS A 1 452 ? 11.771 26.195 31.965 1.00 80.94 452 CYS A C 1
ATOM 3531 O O . CYS A 1 452 ? 12.549 25.871 31.067 1.00 80.94 452 CYS A O 1
ATOM 3533 N N . TRP A 1 453 ? 10.933 27.219 31.827 1.00 77.56 453 TRP A N 1
ATOM 3534 C CA . TRP A 1 453 ? 10.828 28.027 30.614 1.00 77.56 453 TRP A CA 1
ATOM 3535 C C . TRP A 1 453 ? 12.060 28.890 30.335 1.00 77.56 453 TRP A C 1
ATOM 3537 O O . TRP A 1 453 ? 12.355 29.155 29.169 1.00 77.56 453 TRP A O 1
ATOM 3547 N N . ALA A 1 454 ? 12.759 29.344 31.379 1.00 78.56 454 ALA A N 1
ATOM 3548 C CA . ALA A 1 454 ? 13.905 30.236 31.246 1.00 78.56 454 ALA A CA 1
ATOM 3549 C C . ALA A 1 454 ? 15.049 29.524 30.518 1.00 78.56 454 ALA A C 1
ATOM 3551 O O . ALA A 1 454 ? 15.682 30.090 29.633 1.00 78.56 454 ALA A O 1
ATOM 3552 N N . GLU A 1 455 ? 15.247 28.248 30.822 1.00 80.56 455 GLU A N 1
ATOM 3553 C CA . GLU A 1 455 ? 16.278 27.404 30.240 1.00 80.56 455 GLU A CA 1
ATOM 3554 C C . GLU A 1 455 ? 15.886 26.927 28.845 1.00 80.56 455 GLU A C 1
ATOM 3556 O O . GLU A 1 455 ? 16.712 26.964 27.933 1.00 80.56 455 GLU A O 1
ATOM 3561 N N . ALA A 1 456 ? 14.606 26.600 28.628 1.00 80.12 456 ALA A N 1
ATOM 3562 C CA . ALA A 1 456 ? 14.080 26.365 27.285 1.00 80.12 456 ALA A CA 1
ATOM 3563 C C . ALA A 1 456 ? 14.337 27.572 26.359 1.00 80.12 456 ALA A C 1
ATOM 3565 O O . ALA A 1 456 ? 14.808 27.397 25.238 1.00 80.12 456 ALA A O 1
ATOM 3566 N N . ALA A 1 457 ? 14.117 28.801 26.847 1.00 77.06 4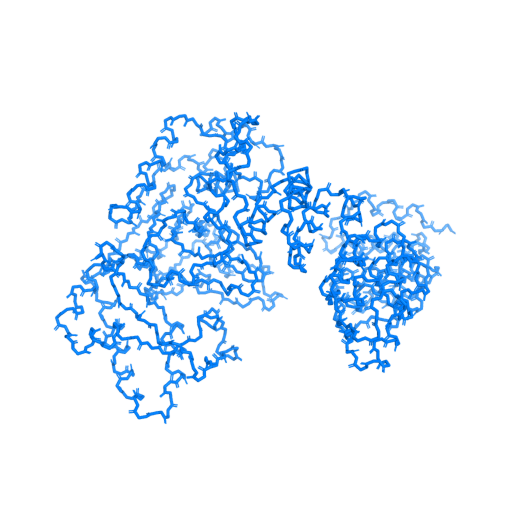57 ALA A N 1
ATOM 3567 C CA . ALA A 1 457 ? 14.321 30.036 26.085 1.00 77.06 457 ALA A CA 1
ATOM 3568 C C . ALA A 1 457 ? 15.776 30.299 25.666 1.00 77.06 457 ALA A C 1
ATOM 3570 O O . ALA A 1 457 ? 15.998 31.021 24.693 1.00 77.06 457 ALA A O 1
ATOM 3571 N N . VAL A 1 458 ? 16.761 29.696 26.340 1.00 80.62 458 VAL A N 1
ATOM 3572 C CA . VAL A 1 458 ? 18.184 29.803 25.976 1.00 80.62 458 VAL A CA 1
ATOM 3573 C C . VAL A 1 458 ? 18.531 28.930 24.761 1.00 80.62 458 VAL A C 1
ATOM 3575 O O . VAL A 1 458 ? 19.440 29.277 24.003 1.00 80.62 458 VAL A O 1
ATOM 3578 N N . CYS A 1 459 ? 17.779 27.853 24.497 1.00 81.44 459 CYS A N 1
ATOM 3579 C CA . CYS A 1 459 ? 18.034 26.953 23.366 1.00 81.44 459 CYS A CA 1
ATOM 3580 C C . C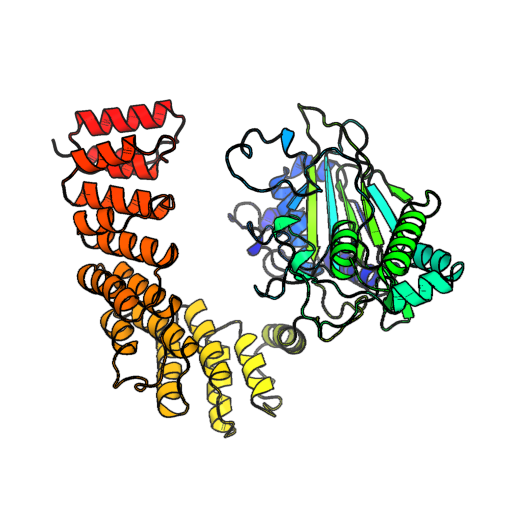YS A 1 459 ? 17.922 27.665 22.008 1.00 81.44 459 CYS A C 1
ATOM 3582 O O . CYS A 1 459 ? 18.740 27.440 21.122 1.00 81.44 459 CYS A O 1
ATOM 3584 N N . MET A 1 460 ? 16.947 28.562 21.847 1.00 80.38 460 MET A N 1
ATOM 3585 C CA . MET A 1 460 ? 16.685 29.256 20.580 1.00 80.38 460 MET A CA 1
ATOM 3586 C C . MET A 1 460 ? 17.823 30.203 20.140 1.00 80.38 460 MET A C 1
ATOM 3588 O O . MET A 1 460 ? 18.263 30.118 18.988 1.00 80.38 460 MET A O 1
ATOM 3592 N N . PRO A 1 461 ? 18.335 31.104 21.003 1.00 79.50 461 PRO A N 1
ATOM 3593 C CA . PRO A 1 461 ? 19.541 31.878 20.716 1.00 79.50 461 PRO A CA 1
ATOM 3594 C C . PRO A 1 461 ? 20.776 31.010 20.460 1.00 79.50 461 PRO A C 1
ATOM 3596 O O . PRO A 1 461 ? 21.575 31.347 19.589 1.00 79.50 461 PRO A O 1
ATOM 3599 N N . GLU A 1 462 ? 20.928 29.899 21.182 1.00 80.19 462 GLU A N 1
ATOM 3600 C CA . GLU A 1 462 ? 22.082 29.006 21.040 1.00 80.19 462 GLU A CA 1
ATOM 3601 C C . GLU A 1 462 ? 22.078 28.266 19.691 1.00 80.19 462 GLU A C 1
ATOM 3603 O O . GLU A 1 462 ? 23.101 28.237 19.007 1.00 80.19 462 GLU A O 1
ATOM 3608 N N . MET A 1 463 ? 20.917 27.781 19.231 1.00 81.12 463 MET A N 1
ATOM 3609 C CA . MET A 1 463 ? 20.751 27.234 17.874 1.00 81.12 463 MET A CA 1
ATOM 3610 C C . MET A 1 463 ? 21.174 28.254 16.811 1.00 81.12 463 MET A C 1
ATOM 3612 O O . MET A 1 463 ? 21.952 27.934 15.914 1.00 81.12 463 MET A O 1
ATOM 3616 N N . ARG A 1 464 ? 20.736 29.514 16.949 1.00 79.69 464 ARG A N 1
ATOM 3617 C CA . ARG A 1 464 ? 21.098 30.592 16.012 1.00 79.69 464 ARG A CA 1
ATOM 3618 C C . ARG A 1 464 ? 22.593 30.907 16.029 1.00 79.69 464 ARG A C 1
ATOM 3620 O O . ARG A 1 464 ? 23.167 31.109 14.963 1.00 79.69 464 ARG A O 1
ATOM 3627 N N . ARG A 1 465 ? 23.228 30.931 17.208 1.00 79.38 465 ARG A N 1
ATOM 3628 C CA . ARG A 1 465 ? 24.685 31.124 17.345 1.00 79.38 465 ARG A CA 1
ATOM 3629 C C . ARG A 1 465 ? 25.475 30.028 16.640 1.00 79.38 465 ARG A C 1
ATOM 3631 O O . ARG A 1 465 ? 26.504 30.319 16.043 1.00 79.38 465 ARG A O 1
ATOM 3638 N N . ARG A 1 466 ? 24.966 28.796 16.665 1.00 76.88 466 ARG A N 1
ATOM 3639 C CA . ARG A 1 466 ? 25.555 27.638 15.978 1.00 76.88 466 ARG A CA 1
ATOM 3640 C C . ARG A 1 466 ? 25.091 27.470 14.528 1.00 76.88 466 ARG A C 1
ATOM 3642 O O . ARG A 1 466 ? 25.363 26.440 13.926 1.00 76.88 466 ARG A O 1
ATOM 3649 N N . LEU A 1 467 ? 24.412 28.473 13.959 1.00 78.19 467 LEU A N 1
ATOM 3650 C CA . LEU A 1 467 ? 23.886 28.472 12.585 1.00 78.19 467 LEU A CA 1
ATOM 3651 C C . LEU A 1 467 ? 22.868 27.351 12.291 1.00 78.19 467 LEU A C 1
ATOM 3653 O O . LEU A 1 467 ? 22.616 27.017 11.134 1.00 78.19 467 LEU A O 1
ATOM 3657 N N . ILE A 1 468 ? 22.231 26.808 13.327 1.00 80.94 468 ILE A N 1
ATOM 3658 C CA . ILE A 1 468 ? 21.153 25.824 13.229 1.00 80.94 468 ILE A CA 1
ATOM 3659 C C . ILE A 1 468 ? 19.829 26.588 13.137 1.00 80.94 468 ILE A C 1
ATOM 3661 O O . ILE A 1 468 ? 19.487 27.361 14.035 1.00 80.94 468 ILE A O 1
ATOM 3665 N N . GLN A 1 469 ? 19.069 26.390 12.055 1.00 74.38 469 GLN A N 1
ATOM 3666 C CA . GLN A 1 469 ? 17.765 27.038 11.903 1.00 74.38 469 GLN A CA 1
ATOM 3667 C C . GLN A 1 469 ? 16.689 26.298 12.710 1.00 74.38 469 GLN A C 1
ATOM 3669 O O . GLN A 1 469 ? 16.455 25.118 12.443 1.00 74.38 469 GLN A O 1
ATOM 3674 N N . PRO A 1 470 ? 16.010 26.967 13.663 1.00 75.06 470 PRO A N 1
ATOM 3675 C CA . PRO A 1 470 ? 14.870 26.381 14.355 1.00 75.06 470 PRO A CA 1
ATOM 3676 C C . PRO A 1 470 ? 13.740 26.069 13.375 1.00 75.06 470 PRO A C 1
ATOM 3678 O O . PRO A 1 470 ? 13.394 26.902 12.533 1.00 75.06 470 PRO A O 1
ATOM 3681 N N . ASP A 1 471 ? 13.146 24.889 13.510 1.00 76.00 471 ASP A N 1
ATOM 3682 C CA . ASP A 1 471 ? 12.004 24.475 12.705 1.00 76.00 471 ASP A CA 1
ATOM 3683 C C . ASP A 1 471 ? 10.679 24.706 13.453 1.00 76.00 471 ASP A C 1
ATOM 3685 O O . ASP A 1 471 ? 10.621 25.252 14.560 1.00 76.00 471 ASP A O 1
ATOM 3689 N N . ILE A 1 472 ? 9.570 24.308 12.828 1.00 71.62 472 ILE A N 1
ATOM 3690 C CA . ILE A 1 472 ? 8.237 24.433 13.433 1.00 71.62 472 ILE A CA 1
ATOM 3691 C C . ILE A 1 472 ? 8.156 23.633 14.747 1.00 71.62 472 ILE A C 1
ATOM 3693 O O . ILE A 1 472 ? 7.447 24.047 15.663 1.00 71.62 472 ILE A O 1
ATOM 3697 N N . ILE A 1 473 ? 8.889 22.520 14.868 1.00 74.19 473 ILE A N 1
ATOM 3698 C CA . ILE A 1 473 ? 8.914 21.687 16.075 1.00 74.19 473 ILE A CA 1
ATOM 3699 C C . ILE A 1 473 ? 9.646 22.425 17.200 1.00 74.19 473 ILE A C 1
ATOM 3701 O O . ILE A 1 473 ? 9.110 22.497 18.307 1.00 74.19 473 ILE A O 1
ATOM 3705 N N . SER A 1 474 ? 10.791 23.051 16.911 1.00 74.00 474 SER A N 1
ATOM 3706 C CA . SER A 1 474 ? 11.524 23.896 17.860 1.00 74.00 474 SER A CA 1
ATOM 3707 C C . SER A 1 474 ? 10.631 25.008 18.403 1.00 74.00 474 SER A C 1
ATOM 3709 O O . SER A 1 474 ? 10.534 25.212 19.614 1.00 74.00 474 SER A O 1
ATOM 3711 N N . LEU A 1 475 ? 9.945 25.724 17.506 1.00 74.44 475 LEU A N 1
ATOM 3712 C CA . LEU A 1 475 ? 9.089 26.853 17.871 1.00 74.44 475 LEU A CA 1
ATOM 3713 C C . LEU A 1 475 ? 7.888 26.396 18.707 1.00 74.44 475 LEU A C 1
ATOM 3715 O O . LEU A 1 475 ? 7.562 27.026 19.709 1.00 74.44 475 LEU A O 1
ATOM 3719 N N . ASN A 1 476 ? 7.274 25.263 18.363 1.00 76.69 476 ASN A N 1
ATOM 3720 C CA . ASN A 1 476 ? 6.176 24.699 19.146 1.00 76.69 476 ASN A CA 1
ATOM 3721 C C . ASN A 1 476 ? 6.629 24.262 20.551 1.00 76.69 476 ASN A C 1
ATOM 3723 O O . ASN A 1 476 ? 5.929 24.545 21.522 1.00 76.69 476 ASN A O 1
ATOM 3727 N N . ALA A 1 477 ? 7.792 23.612 20.674 1.00 78.75 477 ALA A N 1
ATOM 3728 C CA . ALA A 1 477 ? 8.347 23.195 21.964 1.00 78.75 477 ALA A CA 1
ATOM 3729 C C . ALA A 1 477 ? 8.679 24.401 22.859 1.00 78.75 477 ALA A C 1
ATOM 3731 O O . ALA A 1 477 ? 8.409 24.380 24.059 1.00 78.75 477 ALA A O 1
ATOM 3732 N N . GLN A 1 478 ? 9.197 25.480 22.266 1.00 77.94 478 GLN A N 1
ATOM 3733 C CA . GLN A 1 478 ? 9.457 26.735 22.967 1.00 77.94 478 GLN A CA 1
ATOM 3734 C C . GLN A 1 478 ? 8.170 27.377 23.496 1.00 77.94 478 GLN A C 1
ATOM 3736 O O . GLN A 1 478 ? 8.125 27.829 24.639 1.00 77.94 478 GLN A O 1
ATOM 3741 N N . VAL A 1 479 ? 7.122 27.419 22.673 1.00 75.62 479 VAL A N 1
ATOM 3742 C CA . VAL A 1 479 ? 5.827 27.986 23.063 1.00 75.62 479 VAL A CA 1
ATOM 3743 C C . VAL A 1 479 ? 5.187 27.166 24.187 1.00 75.62 479 VAL A C 1
ATOM 3745 O O . VAL A 1 479 ? 4.688 27.753 25.145 1.00 75.62 479 VAL A O 1
ATOM 3748 N N . ASP A 1 480 ? 5.259 25.832 24.126 1.00 76.06 480 ASP A N 1
ATOM 3749 C CA . ASP A 1 480 ? 4.790 24.945 25.201 1.00 76.06 480 ASP A CA 1
ATOM 3750 C C . ASP A 1 480 ? 5.563 25.172 26.514 1.00 76.06 480 ASP A C 1
ATOM 3752 O O . ASP A 1 480 ? 4.956 25.274 27.583 1.00 76.06 480 ASP A O 1
ATOM 3756 N N . ALA A 1 481 ? 6.888 25.345 26.441 1.00 76.56 481 ALA A N 1
ATOM 3757 C CA . ALA A 1 481 ? 7.712 25.651 27.610 1.00 76.56 481 ALA A CA 1
ATOM 3758 C C . ALA A 1 481 ? 7.333 26.991 28.252 1.00 76.56 481 ALA A C 1
ATOM 3760 O O . ALA A 1 481 ? 7.079 27.060 29.455 1.00 76.56 481 ALA A O 1
ATOM 3761 N N . CYS A 1 482 ? 7.249 28.053 27.447 1.00 75.12 482 CYS A N 1
ATOM 3762 C CA . CYS A 1 482 ? 6.881 29.386 27.919 1.00 75.12 482 CYS A CA 1
ATOM 3763 C C . CYS A 1 482 ? 5.458 29.422 28.493 1.00 75.12 482 CYS A C 1
ATOM 3765 O O . CYS A 1 482 ? 5.212 30.124 29.474 1.00 75.12 482 CYS A O 1
ATOM 3767 N N . ALA A 1 483 ? 4.535 28.642 27.921 1.00 71.31 483 ALA A N 1
ATOM 3768 C CA . ALA A 1 483 ? 3.166 28.536 28.408 1.00 71.31 483 ALA A CA 1
ATOM 3769 C C . ALA A 1 483 ? 3.075 27.904 29.797 1.00 71.31 483 ALA A C 1
ATOM 3771 O O . ALA A 1 483 ? 2.362 28.414 30.662 1.00 71.31 483 ALA A O 1
ATOM 3772 N N . LYS A 1 484 ? 3.836 26.832 30.032 1.00 70.06 484 LYS A N 1
ATOM 3773 C CA . LYS A 1 484 ? 3.896 26.149 31.332 1.00 70.06 484 LYS A CA 1
ATOM 3774 C C . LYS A 1 484 ? 4.653 26.950 32.390 1.00 70.06 484 LYS A C 1
ATOM 3776 O O . LYS A 1 484 ? 4.382 26.802 33.574 1.00 70.06 484 LYS A O 1
ATOM 3781 N N . GLY A 1 485 ? 5.564 27.819 31.964 1.00 65.81 485 GLY A N 1
ATOM 3782 C CA . GLY A 1 485 ? 6.380 28.657 32.835 1.00 65.81 485 GLY A CA 1
ATOM 3783 C C . GLY A 1 485 ? 5.835 30.050 33.154 1.00 65.81 485 GLY A C 1
ATOM 3784 O O . GLY A 1 485 ? 6.553 30.851 33.742 1.00 65.81 485 GLY A O 1
ATOM 3785 N N . THR A 1 486 ? 4.600 30.382 32.761 1.00 66.06 486 THR A N 1
ATOM 3786 C CA . THR A 1 486 ? 3.966 31.715 32.930 1.00 66.06 486 THR A CA 1
ATOM 3787 C C . THR A 1 486 ? 4.651 32.884 32.198 1.00 66.06 486 THR A C 1
ATOM 3789 O O . THR A 1 486 ? 4.233 34.036 32.324 1.00 66.06 486 THR A O 1
ATOM 3792 N N . ALA A 1 487 ? 5.647 32.612 31.349 1.00 73.06 487 ALA A N 1
ATOM 3793 C CA . ALA A 1 487 ? 6.354 33.611 30.549 1.00 73.06 487 ALA A CA 1
ATOM 3794 C C . ALA A 1 487 ? 5.611 33.921 29.240 1.00 73.06 487 ALA A C 1
ATOM 3796 O O . ALA A 1 487 ? 6.062 33.614 28.133 1.00 73.06 487 ALA A O 1
ATOM 3797 N N . TRP A 1 488 ? 4.441 34.545 29.372 1.00 72.19 488 TRP A N 1
ATOM 3798 C CA . TRP A 1 488 ? 3.536 34.847 28.262 1.00 72.19 488 TRP A CA 1
ATOM 3799 C C . TRP A 1 488 ? 4.173 35.703 27.159 1.00 72.19 488 TRP A C 1
ATOM 3801 O O . TRP A 1 488 ? 3.937 35.461 25.979 1.00 72.19 488 TRP A O 1
ATOM 3811 N N . SER A 1 489 ? 5.025 36.668 27.509 1.00 73.81 489 SER A N 1
ATOM 3812 C CA . SER A 1 489 ? 5.682 37.551 26.535 1.00 73.81 489 SER A CA 1
ATOM 3813 C C . SER A 1 489 ? 6.648 36.790 25.619 1.00 73.81 489 SER A C 1
ATOM 3815 O O . SER A 1 489 ? 6.678 37.034 24.412 1.00 73.81 489 SER A O 1
ATOM 3817 N N . ALA A 1 490 ? 7.380 35.819 26.172 1.00 72.12 490 ALA A N 1
ATOM 3818 C CA . ALA A 1 490 ? 8.274 34.939 25.426 1.00 72.12 490 ALA A CA 1
ATOM 3819 C C . ALA A 1 490 ? 7.509 33.884 24.606 1.00 72.12 490 ALA A C 1
ATOM 3821 O O . ALA A 1 490 ? 7.930 33.537 23.506 1.00 72.12 490 ALA A O 1
ATOM 3822 N N . ALA A 1 491 ? 6.365 33.394 25.102 1.00 72.62 491 ALA A N 1
ATOM 3823 C CA . ALA A 1 491 ? 5.492 32.495 24.340 1.00 72.62 491 ALA A CA 1
ATOM 3824 C C . ALA A 1 491 ? 4.953 33.178 23.072 1.00 72.62 491 ALA A C 1
ATOM 3826 O O . ALA A 1 491 ? 4.937 32.582 21.998 1.00 72.62 491 ALA A O 1
ATOM 3827 N N . LEU A 1 492 ? 4.540 34.444 23.186 1.00 73.38 492 LEU A N 1
ATOM 3828 C CA . LEU A 1 492 ? 3.974 35.203 22.071 1.00 73.38 492 LEU A CA 1
ATOM 3829 C C . LEU A 1 492 ? 5.027 35.617 21.037 1.00 73.38 492 LEU A C 1
ATOM 3831 O O . LEU A 1 492 ? 4.732 35.610 19.844 1.00 73.38 492 LEU A O 1
ATOM 3835 N N . SER A 1 493 ? 6.250 35.948 21.463 1.00 73.12 493 SER A N 1
ATOM 3836 C CA . SER A 1 493 ? 7.342 36.287 20.540 1.00 73.12 493 SER A CA 1
ATOM 3837 C C . SER A 1 493 ? 7.887 35.071 19.782 1.00 73.12 493 SER A C 1
ATOM 3839 O O . SER A 1 493 ? 8.396 35.223 18.672 1.00 73.12 493 SER A O 1
ATOM 3841 N N . ALA A 1 494 ? 7.753 33.870 20.351 1.00 71.06 494 ALA A N 1
ATOM 3842 C CA . ALA A 1 494 ? 8.175 32.612 19.740 1.00 71.06 494 ALA A CA 1
ATOM 3843 C C . ALA A 1 494 ? 7.138 32.002 18.775 1.00 71.06 494 ALA A C 1
ATOM 3845 O O . ALA A 1 494 ? 7.432 30.995 18.128 1.00 71.06 494 ALA A O 1
ATOM 3846 N N . LEU A 1 495 ? 5.936 32.584 18.650 1.00 73.19 495 LEU A N 1
ATOM 3847 C CA . LEU A 1 495 ? 4.919 32.087 17.723 1.00 73.19 495 LEU A CA 1
ATOM 3848 C C . LEU A 1 495 ? 5.376 32.265 16.262 1.00 73.19 495 LEU A C 1
ATOM 3850 O O . LEU A 1 495 ? 5.655 33.388 15.833 1.00 73.19 495 LEU A O 1
ATOM 3854 N N . PRO A 1 496 ? 5.396 31.197 15.446 1.00 68.69 496 PRO A N 1
ATOM 3855 C CA . PRO A 1 496 ? 5.626 31.336 14.012 1.00 68.69 496 PRO A CA 1
ATOM 3856 C C . PRO A 1 496 ? 4.470 32.098 13.349 1.00 68.69 496 PRO A C 1
ATOM 3858 O O . PRO A 1 496 ? 3.345 32.100 13.844 1.00 68.69 496 PRO A O 1
ATOM 3861 N N . ALA A 1 497 ? 4.709 32.669 12.162 1.00 68.38 497 ALA A N 1
ATOM 3862 C CA . ALA A 1 497 ? 3.688 33.394 11.390 1.00 68.38 497 ALA A CA 1
ATOM 3863 C C . ALA A 1 497 ? 2.427 32.556 11.080 1.00 68.38 497 ALA A C 1
ATOM 3865 O O . ALA A 1 497 ? 1.349 33.102 10.846 1.00 68.38 497 ALA A O 1
ATOM 3866 N N . ARG A 1 498 ? 2.560 31.224 11.075 1.00 68.38 498 ARG A N 1
ATOM 3867 C CA . ARG A 1 498 ? 1.464 30.254 10.963 1.00 68.38 498 ARG A CA 1
ATOM 3868 C C . ARG A 1 498 ? 1.635 29.167 12.034 1.00 68.38 498 ARG A C 1
ATOM 3870 O O . ARG A 1 498 ? 2.250 28.141 11.745 1.00 68.38 498 ARG A O 1
ATOM 3877 N N . PRO A 1 499 ? 1.151 29.386 13.269 1.00 68.50 499 PRO A N 1
ATOM 3878 C CA . PRO A 1 499 ? 1.303 28.421 14.351 1.00 68.50 499 PRO A CA 1
ATOM 3879 C C . PRO A 1 499 ? 0.382 27.219 14.171 1.00 68.50 499 PRO A C 1
ATOM 3881 O O . PRO A 1 499 ? -0.759 27.347 13.720 1.00 68.50 499 PRO A O 1
ATOM 3884 N N . ALA A 1 500 ? 0.884 26.042 14.552 1.00 70.75 500 ALA A N 1
ATOM 3885 C CA . ALA A 1 500 ? 0.049 24.860 14.702 1.00 70.75 500 ALA A CA 1
ATOM 3886 C C . ALA A 1 500 ? -1.029 25.122 15.776 1.00 70.75 500 ALA A C 1
ATOM 3888 O O . ALA A 1 500 ? -0.767 25.882 16.715 1.00 70.75 500 ALA A O 1
ATOM 3889 N N . PRO A 1 501 ? -2.214 24.484 15.694 1.00 72.44 501 PRO A N 1
ATOM 3890 C CA . PRO A 1 501 ? -3.290 24.684 16.669 1.00 72.44 501 PRO A CA 1
ATOM 3891 C C . PRO A 1 501 ? -2.823 24.513 18.123 1.00 72.44 501 PRO A C 1
ATOM 3893 O O . PRO A 1 501 ? -3.138 25.342 18.969 1.00 72.44 501 PRO A O 1
ATOM 3896 N N . ALA A 1 502 ? -1.983 23.508 18.393 1.00 69.69 502 ALA A N 1
ATOM 3897 C CA . ALA A 1 502 ? -1.436 23.249 19.725 1.00 69.69 502 ALA A CA 1
ATOM 3898 C C . ALA A 1 502 ? -0.567 24.403 20.262 1.00 69.69 502 ALA A C 1
ATOM 3900 O O . ALA A 1 502 ? -0.752 24.826 21.400 1.00 69.69 502 ALA A O 1
ATOM 3901 N N . ALA A 1 503 ? 0.336 24.956 19.445 1.00 70.00 503 ALA A N 1
ATOM 3902 C CA . ALA A 1 503 ? 1.186 26.077 19.853 1.00 70.00 503 ALA A CA 1
ATOM 3903 C C . ALA A 1 503 ? 0.381 27.370 20.025 1.00 70.00 503 ALA A C 1
ATOM 3905 O O . ALA A 1 503 ? 0.602 28.124 20.967 1.00 70.00 503 ALA A O 1
ATOM 3906 N N . PHE A 1 504 ? -0.608 27.602 19.160 1.00 76.50 504 PHE A N 1
ATOM 3907 C CA . PHE A 1 504 ? -1.521 28.732 19.305 1.00 76.50 504 PHE A CA 1
ATOM 3908 C C . PHE A 1 504 ? -2.318 28.654 20.619 1.00 76.50 504 PHE A C 1
ATOM 3910 O O . PHE A 1 504 ? -2.382 29.632 21.362 1.00 76.50 504 PHE A O 1
ATOM 3917 N N . ASN A 1 505 ? -2.856 27.477 20.946 1.00 77.88 505 ASN A N 1
ATOM 3918 C CA . ASN A 1 505 ? -3.606 27.246 22.180 1.00 77.88 505 ASN A CA 1
ATOM 3919 C C . ASN A 1 505 ? -2.711 27.357 23.424 1.00 77.88 505 ASN A C 1
ATOM 3921 O O . ASN A 1 505 ? -3.128 27.927 24.430 1.00 77.88 505 ASN A O 1
ATOM 3925 N N . ALA A 1 506 ? -1.468 26.870 23.357 1.00 76.19 506 ALA A N 1
ATOM 3926 C CA . ALA A 1 506 ? -0.492 27.020 24.434 1.00 76.19 506 ALA A CA 1
ATOM 3927 C C . ALA A 1 506 ? -0.139 28.496 24.683 1.00 76.19 506 ALA A C 1
ATOM 3929 O O . ALA A 1 506 ? -0.153 28.942 25.827 1.00 76.19 506 ALA A O 1
ATOM 3930 N N . ALA A 1 507 ? 0.090 29.285 23.629 1.00 76.75 507 ALA A N 1
ATOM 3931 C CA . ALA A 1 507 ? 0.366 30.715 23.756 1.00 76.75 507 ALA A CA 1
ATOM 3932 C C . ALA A 1 507 ? -0.830 31.512 24.310 1.00 76.75 507 ALA A C 1
ATOM 3934 O O . ALA A 1 507 ? -0.640 32.422 25.117 1.00 76.75 507 ALA A O 1
ATOM 3935 N N . LEU A 1 508 ? -2.060 31.149 23.925 1.00 78.56 508 LEU A N 1
ATOM 3936 C CA . LEU A 1 508 ? -3.282 31.712 24.509 1.00 78.56 508 LEU A CA 1
ATOM 3937 C C . LEU A 1 508 ? -3.387 31.399 26.004 1.00 78.56 508 LEU A C 1
ATOM 3939 O O . LEU A 1 508 ? -3.574 32.312 26.802 1.00 78.56 508 LEU A O 1
ATOM 3943 N N . SER A 1 509 ? -3.196 30.135 26.389 1.00 76.81 509 SER A N 1
ATOM 3944 C CA . SER A 1 509 ? -3.181 29.723 27.797 1.00 76.81 509 SER A CA 1
ATOM 3945 C C . SER A 1 509 ? -2.091 30.447 28.591 1.00 76.81 509 SER A C 1
ATOM 3947 O O . SER A 1 509 ? -2.332 30.851 29.725 1.00 76.81 509 SER A O 1
ATOM 3949 N N . ALA A 1 510 ? -0.916 30.671 27.993 1.00 76.31 510 ALA A N 1
ATOM 3950 C CA . ALA A 1 510 ? 0.162 31.448 28.598 1.00 76.31 510 ALA A CA 1
ATOM 3951 C C . ALA A 1 510 ? -0.281 32.885 28.905 1.00 76.31 510 ALA A C 1
ATOM 3953 O O . ALA A 1 510 ? -0.102 33.358 30.025 1.00 76.31 510 ALA A O 1
ATOM 3954 N N . ALA A 1 511 ? -0.871 33.571 27.919 1.00 76.56 511 ALA A N 1
ATOM 3955 C CA . ALA A 1 511 ? -1.343 34.949 28.052 1.00 76.56 511 ALA A CA 1
ATOM 3956 C C . ALA A 1 511 ? -2.440 35.079 29.117 1.00 76.56 511 ALA A C 1
ATOM 3958 O O . ALA A 1 511 ? -2.378 35.980 29.954 1.00 76.56 511 ALA A O 1
ATOM 3959 N N . SER A 1 512 ? -3.388 34.145 29.133 1.00 75.75 512 SER A N 1
ATOM 3960 C CA . SER A 1 512 ? -4.448 34.071 30.139 1.00 75.75 512 SER A CA 1
ATOM 3961 C C . SER A 1 512 ? -3.906 33.823 31.551 1.00 75.75 512 SER A C 1
ATOM 3963 O O . SER A 1 512 ? -4.225 34.573 32.471 1.00 75.75 512 SER A O 1
ATOM 3965 N N . ASN A 1 513 ? -3.010 32.842 31.720 1.00 73.50 513 ASN A N 1
ATOM 3966 C CA . ASN A 1 513 ? -2.355 32.551 33.003 1.00 73.50 513 ASN A CA 1
ATOM 3967 C C . ASN A 1 513 ? -1.453 33.700 33.483 1.00 73.50 513 ASN A C 1
ATOM 3969 O O . ASN A 1 513 ? -1.266 33.882 34.682 1.00 73.50 513 ASN A O 1
ATOM 3973 N N . GLY A 1 514 ? -0.910 34.491 32.555 1.00 72.31 514 GLY A N 1
ATOM 3974 C CA . GLY A 1 514 ? -0.143 35.704 32.836 1.00 72.31 514 GLY A CA 1
ATOM 3975 C C . GLY A 1 514 ? -0.989 36.928 33.208 1.00 72.31 514 GLY A C 1
ATOM 3976 O O . GLY A 1 514 ? -0.437 38.022 33.319 1.00 72.31 514 GLY A O 1
ATOM 3977 N N . GLY A 1 515 ? -2.313 36.780 33.341 1.00 74.69 515 GLY A N 1
ATOM 3978 C CA . GLY A 1 515 ? -3.246 37.871 33.639 1.00 74.69 515 GLY A CA 1
ATOM 3979 C C . GLY A 1 515 ? -3.496 38.827 32.466 1.00 74.69 515 GLY A C 1
ATOM 3980 O O . GLY A 1 515 ? -4.133 39.864 32.637 1.00 74.69 515 GLY A O 1
ATOM 3981 N N . GLN A 1 516 ? -3.017 38.496 31.265 1.00 82.50 516 GLN A N 1
ATOM 3982 C CA . GLN A 1 516 ? -3.118 39.326 30.063 1.00 82.50 516 GLN A CA 1
ATOM 3983 C C . GLN A 1 516 ? -4.324 38.929 29.200 1.00 82.50 516 GLN A C 1
ATOM 3985 O O . GLN A 1 516 ? -4.203 38.665 27.999 1.00 82.50 516 GLN A O 1
ATOM 3990 N N . TRP A 1 517 ? -5.514 38.900 29.802 1.00 75.88 517 TRP A N 1
ATOM 3991 C CA . TRP A 1 517 ? -6.754 38.475 29.139 1.00 75.88 517 TRP A CA 1
ATOM 3992 C C . TRP A 1 517 ? -7.093 39.324 27.897 1.00 75.88 517 TRP A C 1
ATOM 3994 O O . TRP A 1 517 ? -7.552 38.789 26.887 1.00 75.88 517 TRP A O 1
ATOM 4004 N N . CYS A 1 518 ? -6.785 40.627 27.904 1.00 79.50 518 CYS A N 1
ATOM 4005 C CA . CYS A 1 518 ? -6.943 41.504 26.735 1.00 79.50 518 CYS A CA 1
ATOM 4006 C C . CYS A 1 518 ? -6.108 41.038 25.534 1.00 79.50 518 CYS A C 1
ATOM 4008 O O . CYS A 1 518 ? -6.581 41.052 24.396 1.00 79.50 518 CYS A O 1
ATOM 4010 N N . LEU A 1 519 ? -4.862 40.618 25.781 1.00 78.06 519 LEU A N 1
ATOM 4011 C CA . LEU A 1 519 ? -3.982 40.106 24.734 1.00 78.06 519 LEU A CA 1
ATOM 4012 C C . LEU A 1 519 ? -4.488 38.751 24.239 1.00 78.06 519 LEU A C 1
ATOM 4014 O O . LEU A 1 519 ? -4.602 38.567 23.030 1.00 78.06 519 LEU A O 1
ATOM 4018 N N . ALA A 1 520 ? -4.873 37.841 25.138 1.00 76.56 520 ALA A N 1
ATOM 4019 C CA . ALA A 1 520 ? -5.441 36.543 24.765 1.00 76.56 520 ALA A CA 1
ATOM 4020 C C . ALA A 1 520 ? -6.661 36.690 23.829 1.00 76.56 520 ALA A C 1
ATOM 4022 O O . ALA A 1 520 ? -6.756 36.007 22.809 1.00 76.56 520 ALA A O 1
ATOM 4023 N N . LEU A 1 521 ? -7.547 37.652 24.100 1.00 77.00 521 LEU A N 1
ATOM 4024 C CA . LEU A 1 521 ? -8.693 37.976 23.242 1.00 77.00 521 LEU A CA 1
ATOM 4025 C C . LEU A 1 521 ? -8.295 38.545 21.882 1.00 77.00 521 LEU A C 1
ATOM 4027 O O . LEU A 1 521 ? -8.835 38.130 20.855 1.00 77.00 521 LEU A O 1
ATOM 4031 N N . ALA A 1 522 ? -7.342 39.478 21.861 1.00 78.31 522 ALA A N 1
ATOM 4032 C CA . ALA A 1 522 ? -6.824 40.033 20.616 1.00 78.31 522 ALA A CA 1
ATOM 4033 C C . ALA A 1 522 ? -6.176 38.942 19.746 1.00 78.31 522 ALA A C 1
ATOM 4035 O O . ALA A 1 522 ? -6.324 38.953 18.525 1.00 78.31 522 ALA A O 1
ATOM 4036 N N . PHE A 1 523 ? -5.504 37.966 20.362 1.00 75.50 523 PHE A N 1
ATOM 4037 C CA . PHE A 1 523 ? -4.951 36.806 19.666 1.00 75.50 523 PHE A CA 1
ATOM 4038 C C . PHE A 1 523 ? -6.043 35.863 19.155 1.00 75.50 523 PHE A C 1
ATOM 4040 O O . PHE A 1 523 ? -5.994 35.480 17.985 1.00 75.50 523 PHE A O 1
ATOM 4047 N N . LEU A 1 524 ? -7.061 35.554 19.966 1.00 79.19 524 LEU A N 1
ATOM 4048 C CA . LEU A 1 524 ? -8.217 34.756 19.546 1.00 79.19 524 LEU A CA 1
ATOM 4049 C C . LEU A 1 524 ? -8.923 35.385 18.331 1.00 79.19 524 LEU A C 1
ATOM 4051 O O . LEU A 1 524 ? -9.256 34.682 17.379 1.00 79.19 524 LEU A O 1
ATOM 4055 N N . ALA A 1 525 ? -9.071 36.714 18.314 1.00 74.94 525 ALA A N 1
ATOM 4056 C CA . ALA A 1 525 ? -9.691 37.453 17.212 1.00 74.94 525 ALA A CA 1
ATOM 4057 C C . ALA A 1 525 ? -8.907 37.362 15.888 1.00 74.94 525 ALA A C 1
ATOM 4059 O O . ALA A 1 525 ? -9.500 37.449 14.813 1.00 74.94 525 ALA A O 1
ATOM 4060 N N . ARG A 1 526 ? -7.585 37.145 15.937 1.00 71.75 526 ARG A N 1
ATOM 4061 C CA . ARG A 1 526 ? -6.736 36.986 14.739 1.00 71.75 526 ARG A CA 1
ATOM 4062 C C . ARG A 1 526 ? -6.866 35.611 14.083 1.00 71.75 526 ARG A C 1
ATOM 4064 O O . ARG A 1 526 ? -6.354 35.433 12.978 1.00 71.75 526 ARG A O 1
ATOM 4071 N N . ARG A 1 527 ? -7.545 34.646 14.719 1.00 72.25 527 ARG A N 1
ATOM 4072 C CA . ARG A 1 527 ? -7.766 33.306 14.164 1.00 72.25 527 ARG A CA 1
ATOM 4073 C C . ARG A 1 527 ? -9.260 33.064 13.893 1.00 72.25 527 ARG A C 1
ATOM 4075 O O . ARG A 1 527 ? -10.002 32.747 14.819 1.00 72.25 527 ARG A O 1
ATOM 4082 N N . PRO A 1 528 ? -9.717 33.122 12.628 1.00 58.72 528 PRO A N 1
ATOM 4083 C CA . PRO A 1 528 ? -11.133 32.923 12.300 1.00 58.72 528 PRO A CA 1
ATOM 4084 C C . PRO A 1 528 ? -11.666 31.517 12.649 1.00 58.72 528 PRO A C 1
ATOM 4086 O O . PRO A 1 528 ? -12.860 31.374 12.905 1.00 58.72 528 PRO A O 1
ATOM 4089 N N . PHE A 1 529 ? -10.788 30.509 12.760 1.00 63.53 529 PHE A N 1
ATOM 4090 C CA . PHE A 1 529 ? -11.122 29.104 13.047 1.00 63.53 529 PHE A CA 1
ATOM 4091 C C . PHE A 1 529 ? -10.484 28.603 14.357 1.00 63.53 529 PHE A C 1
ATOM 4093 O O . PHE A 1 529 ? -9.637 27.710 14.349 1.00 63.53 529 PHE A O 1
ATOM 4100 N N . ALA A 1 530 ? -10.823 29.230 15.483 1.00 73.44 530 ALA A N 1
ATOM 4101 C CA . ALA A 1 530 ? -10.418 28.778 16.816 1.00 73.44 530 ALA A CA 1
ATOM 4102 C C . ALA A 1 530 ? -11.277 27.588 17.299 1.00 73.44 530 ALA A C 1
ATOM 4104 O O . ALA A 1 530 ? -12.479 27.557 17.039 1.00 73.44 530 ALA A O 1
ATOM 4105 N N . ASP A 1 531 ? -10.663 26.618 17.985 1.00 78.69 531 ASP A N 1
ATOM 4106 C CA . ASP A 1 531 ? -11.330 25.432 18.542 1.00 78.69 531 ASP A CA 1
ATOM 4107 C C . ASP A 1 531 ? -11.822 25.674 19.984 1.00 78.69 531 ASP A C 1
ATOM 4109 O O . ASP A 1 531 ? -11.543 26.711 20.588 1.00 78.69 531 ASP A O 1
ATOM 4113 N N . VAL A 1 532 ? -12.560 24.713 20.557 1.00 77.88 532 VAL A N 1
ATOM 4114 C CA . VAL A 1 532 ? -13.081 24.797 21.940 1.00 77.88 532 VAL A CA 1
ATOM 4115 C C . VAL A 1 532 ? -11.959 25.065 22.951 1.00 77.88 532 VAL A C 1
ATOM 4117 O O . VAL A 1 532 ? -12.164 25.788 23.924 1.00 77.88 532 VAL A O 1
ATOM 4120 N N . VAL A 1 533 ? -10.761 24.522 22.718 1.00 76.06 533 VAL A N 1
ATOM 4121 C CA . VAL A 1 533 ? -9.609 24.667 23.618 1.00 76.06 533 VAL A CA 1
ATOM 4122 C C . VAL A 1 533 ? -9.108 26.113 23.633 1.00 76.06 533 VAL A C 1
ATOM 4124 O O . VAL A 1 533 ? -8.859 26.651 24.708 1.00 76.06 533 VAL A O 1
ATOM 4127 N N . ALA A 1 534 ? -9.040 26.776 22.477 1.00 76.31 534 ALA A N 1
ATOM 4128 C CA . ALA A 1 534 ? -8.694 28.193 22.373 1.00 76.31 534 ALA A CA 1
ATOM 4129 C C . ALA A 1 534 ? -9.711 29.104 23.084 1.00 76.31 534 ALA A C 1
ATOM 4131 O O . ALA A 1 534 ? -9.320 30.047 23.774 1.00 76.31 534 ALA A O 1
ATOM 4132 N N . PHE A 1 535 ? -11.012 28.816 22.946 1.00 78.56 535 PHE A N 1
ATOM 4133 C CA . PHE A 1 535 ? -12.066 29.561 23.646 1.00 78.56 535 PHE A CA 1
ATOM 4134 C C . PHE A 1 535 ? -12.005 29.354 25.163 1.00 78.56 535 PHE A C 1
ATOM 4136 O O . PHE A 1 535 ? -12.121 30.322 25.911 1.00 78.56 535 PHE A O 1
ATOM 4143 N N . ASN A 1 536 ? -11.764 28.122 25.620 1.00 77.88 536 ASN A N 1
ATOM 4144 C CA . ASN A 1 536 ? -11.598 27.817 27.042 1.00 77.88 536 ASN A CA 1
ATOM 4145 C C . ASN A 1 536 ? -10.360 28.512 27.626 1.00 77.88 536 ASN A C 1
ATOM 4147 O O . ASN A 1 536 ? -10.433 29.082 28.712 1.00 77.88 536 ASN A O 1
ATOM 4151 N N . ALA A 1 537 ? -9.244 28.515 26.891 1.00 76.44 537 ALA A N 1
ATOM 4152 C CA . ALA A 1 537 ? -8.022 29.202 27.292 1.00 76.44 537 ALA A CA 1
ATOM 4153 C C . ALA A 1 537 ? -8.231 30.719 27.404 1.00 76.44 537 ALA A C 1
ATOM 4155 O O . ALA A 1 537 ? -7.807 31.319 28.385 1.00 76.44 537 ALA A O 1
ATOM 4156 N N . ALA A 1 538 ? -8.920 31.346 26.445 1.00 78.25 538 ALA A N 1
ATOM 4157 C CA . ALA A 1 538 ? -9.212 32.783 26.474 1.00 78.25 538 ALA A CA 1
ATOM 4158 C C . ALA A 1 538 ? -10.242 33.181 27.548 1.00 78.25 538 ALA A C 1
ATOM 4160 O O . ALA A 1 538 ? -10.231 34.317 28.016 1.00 78.25 538 ALA A O 1
ATOM 4161 N N . ALA A 1 539 ? -11.136 32.265 27.932 1.00 76.00 539 ALA A N 1
ATOM 4162 C CA . ALA A 1 539 ? -12.082 32.474 29.027 1.00 76.00 539 ALA A CA 1
ATOM 4163 C C . ALA A 1 539 ? -11.408 32.401 30.408 1.00 76.00 539 ALA A C 1
ATOM 4165 O O . ALA A 1 539 ? -11.898 33.003 31.363 1.00 76.00 539 ALA A O 1
ATOM 4166 N N . LEU A 1 540 ? -10.281 31.691 30.512 1.00 72.06 540 LEU A N 1
ATOM 4167 C CA . LEU A 1 540 ? -9.497 31.578 31.736 1.00 72.06 540 LEU A CA 1
ATOM 4168 C C . LEU A 1 540 ? -8.903 32.952 32.109 1.00 72.06 540 LEU A C 1
ATOM 4170 O O . LEU A 1 540 ? -8.187 33.556 31.316 1.00 72.06 540 LEU A O 1
ATOM 4174 N N . GLY A 1 541 ? -9.212 33.472 33.299 1.00 66.69 541 GLY A N 1
ATOM 4175 C CA . GLY A 1 541 ? -8.701 34.771 33.770 1.00 66.69 541 GLY A CA 1
ATOM 4176 C C . GLY A 1 541 ? -9.344 36.018 33.139 1.00 66.69 541 GLY A C 1
ATOM 4177 O O . GLY A 1 541 ? -8.955 37.133 33.482 1.00 66.69 541 GLY A O 1
ATOM 4178 N N . ALA A 1 542 ? -10.329 35.864 32.247 1.00 76.12 542 ALA A N 1
ATOM 4179 C CA . ALA A 1 542 ? -11.156 36.975 31.772 1.00 76.12 542 ALA A CA 1
ATOM 4180 C C . ALA A 1 542 ? -12.234 37.341 32.815 1.00 76.12 542 ALA A C 1
ATOM 4182 O O . ALA A 1 542 ? -12.647 36.471 33.583 1.00 76.12 542 ALA A O 1
ATOM 4183 N N . PRO A 1 543 ? -12.756 38.584 32.824 1.00 81.94 543 PRO A N 1
ATOM 4184 C CA . PRO A 1 543 ? -13.909 38.939 33.651 1.00 81.94 543 PRO A CA 1
ATOM 4185 C C . PRO A 1 543 ? -15.108 38.029 33.363 1.00 81.94 543 PRO A C 1
ATOM 4187 O O . PRO A 1 543 ? -15.370 37.698 32.203 1.00 81.94 543 PRO A O 1
ATOM 4190 N N . TRP A 1 544 ? -15.880 37.665 34.389 1.00 78.50 544 TRP A N 1
ATOM 4191 C CA . TRP A 1 544 ? -16.976 36.690 34.274 1.00 78.50 544 TRP A CA 1
ATOM 4192 C C . TRP A 1 544 ? -17.980 36.993 33.142 1.00 78.50 544 TRP A C 1
ATOM 4194 O O . TRP A 1 544 ? -18.368 36.108 32.372 1.00 78.50 544 TRP A O 1
ATOM 4204 N N . ALA A 1 545 ? -18.355 38.264 32.969 1.00 79.69 545 ALA A N 1
ATOM 4205 C CA . ALA A 1 545 ? -19.254 38.697 31.894 1.00 79.69 545 ALA A CA 1
ATOM 4206 C C . ALA A 1 545 ? -18.678 38.434 30.486 1.00 79.69 545 ALA A C 1
ATOM 4208 O O . ALA A 1 545 ? -19.409 38.136 29.542 1.00 79.69 545 ALA A O 1
ATOM 4209 N N . LEU A 1 546 ? -17.356 38.509 30.344 1.00 80.38 546 LEU A N 1
ATOM 4210 C CA . LEU A 1 546 ? -16.654 38.290 29.085 1.00 80.38 546 LEU A CA 1
ATOM 4211 C C . LEU A 1 546 ? -16.400 36.800 28.833 1.00 80.38 546 LEU A C 1
ATOM 4213 O O . LEU A 1 546 ? -16.598 36.329 27.715 1.00 80.38 546 LEU A O 1
ATOM 4217 N N . ALA A 1 547 ? -16.052 36.041 29.875 1.00 78.25 547 ALA A N 1
ATOM 4218 C CA . ALA A 1 547 ? -15.920 34.587 29.810 1.00 78.25 547 ALA A CA 1
ATOM 4219 C C . ALA A 1 547 ? -17.240 33.918 29.379 1.00 78.25 547 ALA A C 1
ATOM 4221 O O . ALA A 1 547 ? -17.256 33.055 28.500 1.00 78.25 547 ALA A O 1
ATOM 4222 N N . THR A 1 548 ? -18.375 34.370 29.922 1.00 78.69 548 THR A N 1
ATOM 4223 C CA . THR A 1 548 ? -19.704 33.873 29.525 1.00 78.69 548 THR A CA 1
ATOM 4224 C C . THR A 1 548 ? -20.079 34.269 28.093 1.00 78.69 548 THR A C 1
ATOM 4226 O O . THR A 1 548 ? -20.654 33.455 27.366 1.00 78.69 548 THR A O 1
ATOM 4229 N N . ALA A 1 549 ? -19.710 35.471 27.639 1.00 81.00 549 ALA A N 1
ATOM 4230 C CA . ALA A 1 549 ? -19.896 35.894 26.250 1.00 81.00 549 ALA A CA 1
ATOM 4231 C C . ALA A 1 549 ? -19.048 35.066 25.262 1.00 81.00 549 ALA A C 1
ATOM 4233 O O . ALA A 1 549 ? -19.544 34.672 24.204 1.00 81.00 549 ALA A O 1
ATOM 4234 N N . LEU A 1 550 ? -17.801 34.738 25.619 1.00 79.19 550 LEU A N 1
ATOM 4235 C CA . LEU A 1 550 ? -16.921 33.880 24.819 1.00 79.19 550 LEU A CA 1
ATOM 4236 C C . LEU A 1 550 ? -17.483 32.466 24.653 1.00 79.19 550 LEU A C 1
ATOM 4238 O O . LEU A 1 550 ? -17.497 31.942 23.540 1.00 79.19 550 LEU A O 1
ATOM 4242 N N . LEU A 1 551 ? -17.992 31.860 25.728 1.00 75.06 551 LEU A N 1
ATOM 4243 C CA . LEU A 1 551 ? -18.575 30.517 25.667 1.00 75.06 551 LEU A CA 1
ATOM 4244 C C . LEU A 1 551 ? -19.894 30.482 24.885 1.00 75.06 551 LEU A C 1
ATOM 4246 O O . LEU A 1 551 ? -20.147 29.525 24.154 1.00 75.06 551 LEU A O 1
ATOM 4250 N N . ARG A 1 552 ? -20.706 31.547 24.955 1.00 78.94 552 ARG A N 1
ATOM 4251 C CA . ARG A 1 552 ? -21.882 31.706 24.079 1.00 78.94 552 ARG A CA 1
ATOM 4252 C C . ARG A 1 552 ? -21.479 31.828 22.610 1.00 78.94 552 ARG A C 1
ATOM 4254 O O . ARG A 1 552 ? -22.112 31.212 21.757 1.00 78.94 552 ARG A O 1
ATOM 4261 N N . SER A 1 553 ? -20.404 32.562 22.317 1.00 79.75 553 SER A N 1
ATOM 4262 C CA . SER A 1 553 ? -19.842 32.661 20.964 1.00 79.75 553 SER A CA 1
ATOM 4263 C C . SER A 1 553 ? -19.347 31.300 20.456 1.00 79.75 553 SER A C 1
ATOM 4265 O O . SER A 1 553 ? -19.685 30.909 19.340 1.00 79.75 553 SER A O 1
ATOM 4267 N N . ALA A 1 554 ? -18.652 30.518 21.288 1.00 77.50 554 ALA A N 1
ATOM 4268 C CA . ALA A 1 554 ? -18.246 29.153 20.948 1.00 77.50 554 ALA A CA 1
ATOM 4269 C C . ALA A 1 554 ? -19.459 28.244 20.662 1.00 77.50 554 ALA A C 1
ATOM 4271 O O . ALA A 1 554 ? -19.501 27.576 19.629 1.00 77.50 554 ALA A O 1
ATOM 4272 N N . SER A 1 555 ? -20.489 28.293 21.514 1.00 76.62 555 SER A N 1
ATOM 4273 C CA . SER A 1 555 ? -21.736 27.541 21.320 1.00 76.62 555 SER A CA 1
ATOM 4274 C C . SER A 1 555 ? -22.464 27.933 20.027 1.00 76.62 555 SER A C 1
ATOM 4276 O O . SER A 1 555 ? -22.904 27.056 19.288 1.00 76.62 555 SER A O 1
ATOM 4278 N N . SER A 1 556 ? -22.508 29.228 19.686 1.00 75.81 556 SER A N 1
ATOM 4279 C CA . SER A 1 556 ? -23.102 29.712 18.428 1.00 75.81 556 SER A CA 1
ATOM 4280 C C . SER A 1 556 ? -22.362 29.232 17.172 1.00 75.81 556 SER A C 1
ATOM 4282 O O . SER A 1 556 ? -22.941 29.181 16.091 1.00 75.81 556 SER A O 1
ATOM 4284 N N . ARG A 1 557 ? -21.092 28.827 17.315 1.00 76.06 557 ARG A N 1
ATOM 4285 C CA . ARG A 1 557 ? -20.264 28.237 16.253 1.00 76.06 557 ARG A CA 1
ATOM 4286 C C . ARG A 1 557 ? -20.350 26.706 16.204 1.00 76.06 557 ARG A C 1
ATOM 4288 O O . ARG A 1 557 ? -19.525 26.082 15.547 1.00 76.06 557 ARG A O 1
ATOM 4295 N N . SER A 1 558 ? -21.324 26.100 16.891 1.00 75.56 558 SER A N 1
ATOM 4296 C CA . SER A 1 558 ? -21.488 24.640 17.011 1.00 75.56 558 SER A CA 1
ATOM 4297 C C . SER A 1 558 ? -20.270 23.921 17.611 1.00 75.56 558 SER A C 1
ATOM 4299 O O . SER A 1 558 ? -20.062 22.731 17.384 1.00 75.56 558 SER A O 1
ATOM 4301 N N . LEU A 1 559 ? -19.451 24.633 18.390 1.00 73.00 559 LEU A N 1
ATOM 4302 C CA . LEU A 1 559 ? -18.334 24.040 19.114 1.00 73.00 559 LEU A CA 1
ATOM 4303 C C . LEU A 1 559 ? -18.875 23.398 20.402 1.00 73.00 559 LEU A C 1
ATOM 4305 O O . LEU A 1 559 ? -19.458 24.084 21.243 1.00 73.00 559 LEU A O 1
ATOM 4309 N N . GLY A 1 560 ? -18.708 22.080 20.543 1.00 68.88 560 GLY A N 1
ATOM 4310 C CA . GLY A 1 560 ? -19.208 21.317 21.690 1.00 68.88 560 GLY A CA 1
ATOM 4311 C C . GLY A 1 560 ? -18.564 21.772 22.999 1.00 68.88 560 GLY A C 1
ATOM 4312 O O . GLY A 1 560 ? -17.403 21.459 23.265 1.00 68.88 560 GLY A O 1
ATOM 4313 N N . LEU A 1 561 ? -19.313 22.518 23.814 1.00 71.94 561 LEU A N 1
ATOM 4314 C CA . LEU A 1 561 ? -18.873 22.916 25.149 1.00 71.94 561 LEU A CA 1
ATOM 4315 C C . LEU A 1 561 ? -18.692 21.666 26.015 1.00 71.94 561 LEU A C 1
ATOM 4317 O O . LEU A 1 561 ? -19.552 20.789 26.051 1.00 71.94 561 LEU A O 1
ATOM 4321 N N . THR A 1 562 ? -17.570 21.593 26.721 1.00 71.31 562 THR A N 1
ATOM 4322 C CA . THR A 1 562 ? -17.238 20.458 27.592 1.00 71.31 562 THR A CA 1
ATOM 4323 C C . THR A 1 562 ? -17.336 20.865 29.058 1.00 71.31 562 THR A C 1
ATOM 4325 O O . THR A 1 562 ? -17.417 22.050 29.386 1.00 71.31 562 THR A O 1
ATOM 4328 N N . THR A 1 563 ? -17.249 19.898 29.973 1.00 68.44 563 THR A N 1
ATOM 4329 C CA . THR A 1 563 ? -17.110 20.164 31.416 1.00 68.44 563 THR A CA 1
ATOM 4330 C C . THR A 1 563 ? -15.948 21.122 31.715 1.00 68.44 563 THR A C 1
ATOM 4332 O O . THR A 1 563 ? -16.038 21.953 32.615 1.00 68.44 563 THR A O 1
ATOM 4335 N N . ILE A 1 564 ? -14.882 21.077 30.905 1.00 65.44 564 ILE A N 1
ATOM 4336 C CA . ILE A 1 564 ? -13.740 21.995 30.995 1.00 65.44 564 ILE A CA 1
ATOM 4337 C C . ILE A 1 564 ? -14.177 23.438 30.702 1.00 65.44 564 ILE A C 1
ATOM 4339 O O . ILE A 1 564 ? -13.779 24.337 31.431 1.00 65.44 564 ILE A O 1
ATOM 4343 N N . SER A 1 565 ? -15.047 23.663 29.711 1.00 65.25 565 SER A N 1
ATOM 4344 C CA . SER A 1 565 ? -15.575 24.994 29.374 1.00 65.25 565 SER A CA 1
ATOM 4345 C C . SER A 1 565 ? -16.331 25.635 30.540 1.00 65.25 565 SER A C 1
ATOM 4347 O O . SER A 1 565 ? -16.156 26.818 30.825 1.00 65.25 565 SER A O 1
ATOM 4349 N N . ILE A 1 566 ? -17.138 24.844 31.251 1.00 65.75 566 ILE A N 1
ATOM 4350 C CA . ILE A 1 566 ? -17.897 25.303 32.422 1.00 65.75 566 ILE A CA 1
ATOM 4351 C C . ILE A 1 566 ? -16.934 25.649 33.564 1.00 65.75 566 ILE A C 1
ATOM 4353 O O . ILE A 1 566 ? -17.020 26.741 34.132 1.00 65.75 566 ILE A O 1
ATOM 4357 N N . ASN A 1 567 ? -15.952 24.784 33.828 1.00 66.75 567 ASN A N 1
ATOM 4358 C CA . ASN A 1 567 ? -14.946 25.021 34.862 1.00 66.75 567 ASN A CA 1
ATOM 4359 C C . ASN A 1 567 ? -14.107 26.281 34.578 1.00 66.75 567 ASN A C 1
ATOM 4361 O O . ASN A 1 567 ? -13.917 27.092 35.483 1.00 66.75 567 ASN A O 1
ATOM 4365 N N . SER A 1 568 ? -13.695 26.515 33.327 1.00 64.25 568 SER A N 1
ATOM 4366 C CA . SER A 1 568 ? -12.956 27.724 32.927 1.00 64.25 568 SER A CA 1
ATOM 4367 C C . SER A 1 568 ? -13.734 29.018 33.205 1.00 64.25 568 SER A C 1
ATOM 4369 O O . SER A 1 568 ? -13.139 30.007 33.631 1.00 64.25 568 SER A O 1
ATOM 4371 N N . SER A 1 569 ? -15.063 29.014 33.033 1.00 63.22 569 SER A N 1
ATOM 4372 C CA . SER A 1 569 ? -15.910 30.173 33.369 1.00 63.22 569 SER A CA 1
ATOM 4373 C C . SER A 1 569 ? -16.103 30.385 34.869 1.00 63.22 569 SER A C 1
ATOM 4375 O O . SER A 1 569 ? -16.250 31.520 35.309 1.00 63.22 569 SER A O 1
ATOM 4377 N N . SER A 1 570 ? -16.076 29.309 35.661 1.00 62.56 570 SER A N 1
ATOM 4378 C CA . SER A 1 570 ? -16.183 29.391 37.123 1.00 62.56 570 SER A CA 1
ATOM 4379 C C . SER A 1 570 ? -14.899 29.902 37.786 1.00 62.56 570 SER A C 1
ATOM 4381 O O . SER A 1 570 ? -14.961 30.496 38.855 1.00 62.56 570 SER A O 1
ATOM 4383 N N . SER A 1 571 ? -13.748 29.723 37.126 1.00 60.88 571 SER A N 1
ATOM 4384 C CA . SER A 1 571 ? -12.451 30.277 37.537 1.00 60.88 571 SER A CA 1
ATOM 4385 C C . SER A 1 571 ? -12.212 31.725 37.083 1.00 60.88 571 SER A C 1
ATOM 4387 O O . SER A 1 571 ? -11.137 32.269 37.329 1.00 60.88 571 SER A O 1
ATOM 4389 N N . ALA A 1 572 ? -13.173 32.343 36.388 1.00 59.88 572 ALA A N 1
ATOM 4390 C CA . ALA A 1 572 ? -13.107 33.750 36.005 1.00 59.88 572 ALA A CA 1
ATOM 4391 C C . ALA A 1 572 ? -13.137 34.638 37.260 1.00 59.88 572 ALA A C 1
ATOM 4393 O O . ALA A 1 572 ? -13.957 34.422 38.153 1.00 59.88 572 ALA A O 1
ATOM 4394 N N . SER A 1 573 ? -12.249 35.631 37.335 1.00 54.97 573 SER A N 1
ATOM 4395 C CA . SER A 1 573 ? -12.239 36.583 38.449 1.00 54.97 573 SER A CA 1
ATOM 4396 C C . SER A 1 573 ? -13.553 37.370 38.471 1.00 54.97 573 SER A C 1
ATOM 4398 O O . SER A 1 573 ? -13.979 37.872 37.423 1.00 54.97 573 SER A O 1
ATOM 4400 N N . ALA A 1 574 ? -14.175 37.442 39.652 1.00 43.91 574 ALA A N 1
ATOM 4401 C CA . ALA A 1 574 ? -15.357 38.263 39.910 1.00 43.91 574 ALA A CA 1
ATOM 4402 C C . ALA A 1 574 ? -15.084 39.749 39.649 1.00 43.91 574 ALA A C 1
ATOM 4404 O O . ALA A 1 574 ? -13.974 40.210 40.009 1.00 43.91 574 ALA A O 1
#

pLDDT: mean 72.15, std 16.25, range [26.48, 96.62]

Secondary structure (DSSP, 8-state):
-HHHHHHTTS---GGG--TTTSPPPHHHHHHHHHHHHHHHTSSSEEEEE--THHHHHH-HHHHHHHHHHHHHTTSEEE-S-TTT--SEEEE--GGG-TTGGGS-----GGGSSS----B-PPPPPGGG-----SEEEEEEEE--SEE--EEEEEHHHHHHHHHT-HHHHHHHHH-B---TTTTTS-GGGPPPPPTTPPPB-SEEE-TTS-EEE---HHHHHHHHHHSTTSTTHHHHHHHHHHHHHHHH-TTT-EEE-PPTTEEEEEETTTEEEEE--EE-BTTB--EEEEEEEE-TT----S-TTSS-TTSHHHHHHHHHHHTT-S----S---SHHHHHHHHHH-SSHHHHHHHHHHHHHTT----HHHHHHHHHHHHHTT-HHHHHHHHHHHHHHSPPPHHHHHHHHHHHHHH-HHHHHHTTSHHHH-TT----HHHHHHHHHHHHHTT-HHHHHHHHHHHHHTTPPP-HHHHHHHHHHHHHTT-HHHHHHT--SS--HHHHHHHHHHHHHTT-HHHHHHHHHT-TT--HHHHHHHHTTS-HHHHHHHHHHHHHTT----HHHHHHHHTS--

Foldseek 3Di:
DVLLVVLPPVPDDLVNLACVSSPDDPVLLVVLVVVLCCLFPNLQKDKDFPDQVVCVVQPDVSVQSVVSSSCNSNFDQFQLDPPPSHSKDKQFACVLVPPPPPDVPDDDPSNHLAFFAWAFRADAPCPVVTAGFQKKKKAWQAAAPDWFWKKKFFLQQLVVVVVVVVLLVVDLAQAAQFDSNCLRDDPVPGDRDPPPGHGDHQWDAWPVRHIFGHDDPSRLVRRLVNCPPHPCNVVSVVSVVVSSVSSPPPVRIDTHDRHRRMMMMGRSGGMTMTTHRGHHDSVGTTIMIMTGGDGPPRTRDDDPPPRPPAARVLLVVVVVVVVPDDDPPDPDPVAQSSLLNQLLNPLALVSNVVSVVVCVVVVHQHDLSSLLSSLVRCVVNVNLVVNQVSLVVCQVRHQDALSSLLSQLQSVLVVDLVSSVVSVDCVRRHPPYDHALSSLLSSLLSLLVVLNLVVSLVSQVVCVVSVHDHDLSSLLSNLSSLLSNLVLVSNVVSADPDHDLNSLLSSLLSCLSVLNLVVLVVSVVVDPDHALSSLLSSLAQAALVVLVVSVVVCVVVVHDQDPSSVVSSVNHDD

Sequence (574 aa):
MNNFQKCRGRDLELTDLTTETFVLSEKVHEALHKVKHELQHGSGAVLLRFGPDWIHQLGEEDCRRCFFGLCAHLGRAVAQSTDLGELCARVEDARSLEVLAATHTKRRGYRNAKDQFLHVDSSIPAARGEGICDVLAMICVRPAAEGGVSKLASAAEIYARLQEKPSLLKLVERGFKYDAKSVEYHPSWRRLPPSDAKERPMAYKDANGRPCIQYAKNMVETIMAVYRGTEEEDQVRSALAELEEVCSDPSVVQHWDLTTGEAYLVDNYRWLHARTAFTDDPQSPRLFFRLWLQVENFNSREDPAERPRGEKAALQSFSVAAATGLQLALWHLEDIISANAGLAAAGSWRLATAVFHDLGRQSLQPTTITFNTAVLRCEEANTWQKALDILLLLLRAAEPSVASANAAAGVWGRQSWQKAFGVLSPDALGEALQYDVITYNVITSAAARQGCWAEAAVCMPEMRRRLIQPDIISLNAQVDACAKGTAWSAALSALPARPAPAAFNAALSAASNGGQWCLALAFLARRPFADVVAFNAAALGAPWALATALLRSASSRSLGLTTISINSSSSASA

Radius of gyration: 27.97 Å; chains: 1; bounding box: 62×64×68 Å